Protein AF-A0A8S9AI36-F1 (afdb_monomer_lite)

Structure (mmCIF, N/CA/C/O backbone):
data_AF-A0A8S9AI36-F1
#
_entry.id   AF-A0A8S9AI36-F1
#
loop_
_atom_site.group_PDB
_atom_site.id
_atom_site.type_symbol
_atom_site.label_atom_id
_atom_site.label_alt_id
_atom_site.label_comp_id
_atom_site.label_asym_id
_atom_site.label_entity_id
_atom_site.label_seq_id
_atom_site.pdbx_PDB_ins_code
_atom_site.Cartn_x
_atom_site.Cartn_y
_atom_site.Cartn_z
_atom_site.occupancy
_atom_site.B_iso_or_equiv
_atom_site.auth_seq_id
_atom_site.auth_comp_id
_atom_site.auth_asym_id
_atom_site.auth_atom_id
_atom_site.pdbx_PDB_model_num
ATOM 1 N N . MET A 1 1 ? -37.002 -18.056 12.368 1.00 82.88 1 MET A N 1
ATOM 2 C CA . MET A 1 1 ? -35.712 -17.394 12.052 1.00 82.88 1 MET A CA 1
ATOM 3 C C . MET A 1 1 ? -35.098 -17.940 10.766 1.00 82.88 1 MET A C 1
ATOM 5 O O . MET A 1 1 ? -34.864 -17.151 9.864 1.00 82.88 1 MET A O 1
ATOM 9 N N . VAL A 1 2 ? -34.886 -19.257 10.642 1.00 89.19 2 VAL A N 1
ATOM 10 C CA . VAL A 1 2 ? -34.373 -19.895 9.408 1.00 89.19 2 VAL A CA 1
ATOM 11 C C . VAL A 1 2 ? -35.189 -19.526 8.163 1.00 89.19 2 VAL A C 1
ATOM 13 O O . VAL A 1 2 ? -34.616 -19.070 7.177 1.00 89.19 2 VAL A O 1
ATOM 16 N N . ASP A 1 3 ? -36.519 -19.615 8.225 1.00 90.50 3 ASP A N 1
ATOM 17 C CA . ASP A 1 3 ? -37.367 -19.276 7.071 1.00 90.50 3 ASP A CA 1
ATOM 18 C C . ASP A 1 3 ? -37.246 -17.803 6.661 1.00 90.50 3 ASP A C 1
ATOM 20 O O . ASP A 1 3 ? -37.253 -17.477 5.478 1.00 90.50 3 ASP A O 1
ATOM 24 N N . THR A 1 4 ? -37.042 -16.908 7.632 1.00 88.69 4 THR A N 1
ATOM 25 C CA . THR A 1 4 ? -36.788 -15.484 7.384 1.00 88.69 4 THR A CA 1
ATOM 26 C C . THR A 1 4 ? -35.474 -15.277 6.631 1.00 88.69 4 THR A C 1
ATOM 28 O O . THR A 1 4 ? -35.437 -14.504 5.678 1.00 88.69 4 THR A O 1
ATOM 31 N N . VAL A 1 5 ? -34.408 -15.988 7.018 1.00 89.31 5 VAL A N 1
ATOM 32 C CA . VAL A 1 5 ? -33.113 -15.941 6.316 1.00 89.31 5 VAL A CA 1
ATOM 33 C C . VAL A 1 5 ? -33.258 -16.453 4.884 1.00 89.31 5 VAL A C 1
ATOM 35 O O . VAL A 1 5 ? -32.774 -15.805 3.957 1.00 89.31 5 VAL A O 1
ATOM 38 N N . ARG A 1 6 ? -33.982 -17.560 4.679 1.00 90.06 6 ARG A N 1
ATOM 39 C CA . ARG A 1 6 ? -34.244 -18.110 3.338 1.00 90.06 6 ARG A CA 1
ATOM 40 C C . ARG A 1 6 ? -35.025 -17.151 2.447 1.00 90.06 6 ARG A C 1
ATOM 42 O O . ARG A 1 6 ? -34.724 -17.051 1.259 1.00 90.06 6 ARG A O 1
ATOM 49 N N . ALA A 1 7 ? -36.016 -16.465 3.012 1.00 90.00 7 ALA A N 1
ATOM 50 C CA . ALA A 1 7 ? -36.846 -15.517 2.281 1.00 90.00 7 ALA A CA 1
ATOM 51 C C . ALA A 1 7 ? -36.075 -14.243 1.905 1.00 90.00 7 ALA A C 1
ATOM 53 O O . ALA A 1 7 ? -36.171 -13.789 0.769 1.00 90.00 7 ALA A O 1
ATOM 54 N N . LEU A 1 8 ? -35.302 -13.680 2.839 1.00 90.62 8 LEU A N 1
ATOM 55 C CA . LEU A 1 8 ? -34.600 -12.408 2.633 1.00 90.62 8 LEU A CA 1
ATOM 56 C C . LEU A 1 8 ? -33.266 -12.547 1.890 1.00 90.62 8 LEU A C 1
ATOM 58 O O . LEU A 1 8 ? -32.835 -11.580 1.274 1.00 90.62 8 LEU A O 1
ATOM 62 N N . ARG A 1 9 ? -32.611 -13.715 1.963 1.00 88.94 9 ARG A N 1
ATOM 63 C CA . ARG A 1 9 ? -31.264 -13.977 1.413 1.00 88.94 9 ARG A CA 1
ATOM 64 C C . ARG A 1 9 ? -30.248 -12.863 1.737 1.00 88.94 9 ARG A C 1
ATOM 66 O O . ARG A 1 9 ? -29.704 -12.250 0.823 1.00 88.94 9 ARG A O 1
ATOM 73 N N . PRO A 1 10 ? -30.004 -12.571 3.026 1.00 90.62 10 PRO A N 1
ATOM 74 C CA . PRO A 1 10 ? -29.108 -11.488 3.420 1.00 90.62 10 PRO A CA 1
ATOM 75 C C . PRO A 1 10 ? -27.641 -11.805 3.097 1.00 90.62 10 PRO A C 1
ATOM 77 O O . PRO A 1 10 ? -27.220 -12.951 3.222 1.00 90.62 10 PRO A O 1
ATOM 80 N N . ASP A 1 11 ? -26.839 -10.777 2.801 1.00 89.44 11 ASP A N 1
ATOM 81 C CA . ASP A 1 11 ? -25.380 -10.912 2.637 1.00 89.44 11 ASP A CA 1
ATOM 82 C C . ASP A 1 11 ? -24.649 -11.124 3.975 1.00 89.44 11 ASP A C 1
ATOM 84 O O . ASP A 1 11 ? -23.566 -11.714 4.036 1.00 89.44 11 ASP A O 1
ATOM 88 N N . VAL A 1 12 ? -25.227 -10.614 5.069 1.00 93.88 12 VAL A N 1
ATOM 89 C CA . VAL A 1 12 ? -24.675 -10.702 6.425 1.00 93.88 12 VAL A CA 1
ATOM 90 C C . VAL A 1 12 ? -25.789 -11.010 7.418 1.00 93.88 12 VAL A C 1
ATOM 92 O O . VAL A 1 12 ? -26.834 -10.362 7.421 1.00 93.88 12 VAL A O 1
ATOM 95 N N . ILE A 1 13 ? -25.543 -11.971 8.304 1.00 95.12 13 ILE A N 1
ATOM 96 C CA . ILE A 1 13 ? -26.444 -12.364 9.386 1.00 95.12 13 ILE A CA 1
ATOM 97 C C . ILE A 1 13 ? -25.720 -12.118 10.705 1.00 95.12 13 ILE A C 1
ATOM 99 O O . ILE A 1 13 ? -24.687 -12.727 10.968 1.00 95.12 13 ILE A O 1
ATOM 103 N N . VAL A 1 14 ? -26.265 -11.242 11.548 1.00 95.88 14 VAL A N 1
ATOM 104 C CA . VAL A 1 14 ? -25.719 -10.961 12.883 1.00 95.88 14 VAL A CA 1
ATOM 105 C C . VAL A 1 14 ? -26.610 -11.609 13.934 1.00 95.88 14 VAL A C 1
ATOM 107 O O . VAL A 1 14 ? -27.711 -11.135 14.210 1.00 95.88 14 VAL A O 1
ATOM 110 N N . ASN A 1 15 ? -26.140 -12.704 14.527 1.00 95.56 15 ASN A N 1
ATOM 111 C CA . ASN A 1 15 ? -26.853 -13.412 15.578 1.00 95.56 15 ASN A CA 1
ATOM 112 C C . ASN A 1 15 ? -26.490 -12.870 16.968 1.00 95.56 15 ASN A C 1
ATOM 114 O O . ASN A 1 15 ? -25.525 -13.320 17.591 1.00 95.56 15 ASN A O 1
ATOM 118 N N . ALA A 1 16 ? -27.312 -11.939 17.455 1.00 92.00 16 ALA A N 1
ATOM 119 C CA . ALA A 1 16 ? -27.279 -11.419 18.824 1.00 92.00 16 ALA A CA 1
ATOM 120 C C . ALA A 1 16 ? -28.289 -12.100 19.771 1.00 92.00 16 ALA A C 1
ATOM 122 O O . ALA A 1 16 ? -28.424 -11.683 20.920 1.00 92.00 16 ALA A O 1
ATOM 123 N N . ALA A 1 17 ? -29.013 -13.126 19.309 1.00 90.75 17 ALA A N 1
ATOM 124 C CA . ALA A 1 17 ? -29.960 -13.858 20.142 1.00 90.75 17 ALA A CA 1
ATOM 125 C C . ALA A 1 17 ? -29.227 -14.890 21.012 1.00 90.75 17 ALA A C 1
ATOM 127 O O . ALA A 1 17 ? -28.397 -15.655 20.518 1.00 90.75 17 ALA A O 1
ATOM 128 N N . ALA A 1 18 ? -29.538 -14.909 22.308 1.00 90.19 18 ALA A N 1
ATOM 129 C CA . ALA A 1 18 ? -29.005 -15.877 23.259 1.00 90.19 18 ALA A CA 1
ATOM 130 C C . ALA A 1 18 ? -29.896 -15.964 24.506 1.00 90.19 18 ALA A C 1
ATOM 132 O O . ALA A 1 18 ? -30.550 -14.990 24.883 1.00 90.19 18 ALA A O 1
ATOM 133 N N . HIS A 1 19 ? -29.866 -17.111 25.179 1.00 90.56 19 HIS A N 1
ATOM 134 C CA . HIS A 1 19 ? -30.328 -17.237 26.556 1.00 90.56 19 HIS A CA 1
ATOM 135 C C . HIS A 1 19 ? -29.181 -16.836 27.490 1.00 90.56 19 HIS A C 1
ATOM 137 O O . HIS A 1 19 ? -28.236 -17.603 27.661 1.00 90.56 19 HIS A O 1
ATOM 143 N N . THR A 1 20 ? -29.237 -15.621 28.045 1.00 87.19 20 THR A N 1
ATOM 144 C CA . THR A 1 20 ? -28.128 -14.990 28.791 1.00 87.19 20 THR A CA 1
ATOM 145 C C . THR A 1 20 ? -28.262 -15.058 30.315 1.00 87.19 20 THR A C 1
ATOM 147 O O . THR A 1 20 ? -27.361 -14.619 31.026 1.00 87.19 20 THR A O 1
ATOM 150 N N . ALA A 1 21 ? -29.370 -15.589 30.838 1.00 88.06 21 ALA A N 1
ATOM 151 C CA . ALA A 1 21 ? -29.578 -15.743 32.275 1.00 88.06 21 ALA A CA 1
ATOM 152 C C . ALA A 1 21 ? -28.835 -16.991 32.785 1.00 88.06 21 ALA A C 1
ATOM 154 O O . ALA A 1 21 ? -29.392 -18.084 32.772 1.00 88.06 21 ALA A O 1
ATOM 155 N N . VAL A 1 22 ? -27.581 -16.816 33.218 1.00 87.00 22 VAL A N 1
ATOM 156 C CA . VAL A 1 22 ? -26.669 -17.914 33.599 1.00 87.00 22 VAL A CA 1
ATOM 157 C C . VAL A 1 22 ? -27.295 -18.857 34.629 1.00 87.00 22 VAL A C 1
ATOM 159 O O . VAL A 1 22 ? -27.349 -20.057 34.382 1.00 87.00 22 VAL A O 1
ATOM 162 N N . ASP A 1 23 ? -27.857 -18.323 35.715 1.00 88.19 23 ASP A N 1
ATOM 163 C CA . ASP A 1 23 ? -28.462 -19.149 36.770 1.00 88.19 23 ASP A CA 1
ATOM 164 C C . ASP A 1 23 ? -29.715 -19.894 36.289 1.00 88.19 23 ASP A C 1
ATOM 166 O O . ASP A 1 23 ? -29.950 -21.040 36.661 1.00 88.19 23 ASP A O 1
ATOM 170 N N . ARG A 1 24 ? -30.524 -19.268 35.421 1.00 88.25 24 ARG A N 1
ATOM 171 C CA . ARG A 1 24 ? -31.722 -19.921 34.864 1.00 88.25 24 ARG A CA 1
ATOM 172 C C . ARG A 1 24 ? -31.373 -21.002 33.852 1.00 88.25 24 ARG A C 1
ATOM 174 O O . ARG A 1 24 ? -32.131 -21.959 33.723 1.00 88.25 24 ARG A O 1
ATOM 181 N N . ALA A 1 25 ? -30.237 -20.881 33.169 1.00 91.00 25 ALA A N 1
ATOM 182 C CA . ALA A 1 25 ? -29.777 -21.895 32.231 1.00 91.00 25 ALA A CA 1
ATOM 183 C C . ALA A 1 25 ? -29.547 -23.251 32.921 1.00 91.00 25 ALA A C 1
ATOM 185 O O . ALA A 1 25 ? -29.770 -24.281 32.296 1.00 91.00 25 ALA A O 1
ATOM 186 N N . GLU A 1 26 ? -29.163 -23.258 34.203 1.00 92.31 26 GLU A N 1
ATOM 187 C CA . GLU A 1 26 ? -29.034 -24.485 35.003 1.00 92.31 26 GLU A CA 1
ATOM 188 C C . GLU A 1 26 ? -30.394 -25.166 35.237 1.00 92.31 26 GLU A C 1
ATOM 190 O O . GLU A 1 26 ? -30.491 -26.390 35.207 1.00 92.31 26 GLU A O 1
ATOM 195 N N . SER A 1 27 ? -31.463 -24.381 35.417 1.00 93.94 27 SER A N 1
ATOM 196 C CA . SER A 1 27 ? -32.830 -24.899 35.576 1.00 93.94 27 SER A CA 1
ATOM 197 C C . SER A 1 27 ? -33.545 -25.214 34.256 1.00 93.94 27 SER A C 1
ATOM 199 O O . SER A 1 27 ? -34.483 -26.007 34.248 1.00 93.94 27 SER A O 1
ATOM 201 N N . GLU A 1 28 ? -33.120 -24.611 33.141 1.00 95.06 28 GLU A N 1
ATOM 202 C CA . GLU A 1 28 ? -33.758 -24.723 31.820 1.00 95.06 28 GLU A CA 1
ATOM 203 C C . GLU A 1 28 ? -32.750 -25.149 30.722 1.00 95.06 28 GLU A C 1
ATOM 205 O O . GLU A 1 28 ? -32.597 -24.456 29.706 1.00 95.06 28 GLU A O 1
ATOM 210 N N . PRO A 1 29 ? -32.046 -26.289 30.882 1.00 93.94 29 PRO A N 1
ATOM 211 C CA . PRO A 1 29 ? -30.922 -26.661 30.019 1.00 93.94 29 PRO A CA 1
ATOM 212 C C . PRO A 1 29 ? -31.326 -26.869 28.555 1.00 93.94 29 PRO A C 1
ATOM 214 O O . PRO A 1 29 ? -30.585 -26.478 27.652 1.00 93.94 29 PRO A O 1
ATOM 217 N N . ASP A 1 30 ? -32.516 -27.416 28.296 1.00 95.12 30 ASP A N 1
ATOM 218 C CA . ASP A 1 30 ? -33.008 -27.650 26.933 1.00 95.12 30 ASP A CA 1
ATOM 219 C C . ASP A 1 30 ? -33.327 -26.344 26.200 1.00 95.12 30 ASP A C 1
ATOM 221 O O . ASP A 1 30 ? -33.026 -26.200 25.010 1.00 95.12 30 ASP A O 1
ATOM 225 N N . LEU A 1 31 ? -33.890 -25.357 26.907 1.00 94.62 31 LEU A N 1
ATOM 226 C CA . LEU A 1 31 ? -34.149 -24.035 26.341 1.00 94.62 31 LEU A CA 1
ATOM 227 C C . LEU A 1 31 ? -32.831 -23.301 26.075 1.00 94.62 31 LEU A C 1
ATOM 229 O O . LEU A 1 31 ? -32.648 -22.743 24.988 1.00 94.62 31 LEU A O 1
ATOM 233 N N . ALA A 1 32 ? -31.899 -23.350 27.033 1.00 94.94 32 ALA A N 1
ATOM 234 C CA . ALA A 1 32 ? -30.563 -22.789 26.875 1.00 94.94 32 ALA A CA 1
ATOM 235 C C . ALA A 1 32 ? -29.852 -23.408 25.665 1.00 94.94 32 ALA A C 1
ATOM 237 O O . ALA A 1 32 ? -29.357 -22.677 24.809 1.00 94.94 32 ALA A O 1
ATOM 238 N N . ARG A 1 33 ? -29.882 -24.738 25.520 1.00 96.62 33 ARG A N 1
ATOM 239 C CA . ARG A 1 33 ? -29.301 -25.449 24.373 1.00 96.62 33 ARG A CA 1
ATOM 240 C C . ARG A 1 33 ? -29.987 -25.096 23.055 1.00 96.62 33 ARG A C 1
ATOM 242 O O . ARG A 1 33 ? -29.315 -24.848 22.055 1.00 96.62 33 ARG A O 1
ATOM 249 N N . THR A 1 34 ? -31.314 -25.009 23.038 1.00 95.75 34 THR A N 1
ATOM 250 C CA . THR A 1 34 ? -32.072 -24.644 21.833 1.00 95.75 34 THR A CA 1
ATOM 251 C C . THR A 1 34 ? -31.683 -23.255 21.326 1.00 95.75 34 THR A C 1
ATOM 253 O O . THR A 1 34 ? -31.429 -23.075 20.132 1.00 95.75 34 THR A O 1
ATOM 256 N N . LEU A 1 35 ? -31.592 -22.273 22.226 1.00 95.00 35 LEU A N 1
ATOM 257 C CA . LEU A 1 35 ? -31.282 -20.887 21.872 1.00 95.00 35 LEU A CA 1
ATOM 258 C C . LEU A 1 35 ? -29.787 -20.644 21.627 1.00 95.00 35 LEU A C 1
ATOM 260 O O . LEU A 1 35 ? -29.446 -19.900 20.711 1.00 95.00 35 LEU A O 1
ATOM 264 N N . ASN A 1 36 ? -28.903 -21.263 22.412 1.00 96.81 36 ASN A N 1
ATOM 265 C CA . ASN A 1 36 ? -27.462 -21.000 22.360 1.00 96.81 36 ASN A CA 1
ATOM 266 C C . ASN A 1 36 ? -26.691 -21.932 21.417 1.00 96.81 36 ASN A C 1
ATOM 268 O O . ASN A 1 36 ? -25.627 -21.526 20.963 1.00 96.81 36 ASN A O 1
ATOM 272 N N . ALA A 1 37 ? -27.207 -23.127 21.097 1.00 96.06 37 ALA A N 1
ATOM 273 C CA . ALA A 1 37 ? -26.507 -24.110 20.263 1.00 96.06 37 ALA A CA 1
ATOM 274 C C . ALA A 1 37 ? -27.248 -24.445 18.961 1.00 96.06 37 ALA A C 1
ATOM 276 O O . ALA A 1 37 ? -26.731 -24.214 17.864 1.00 96.06 37 ALA A O 1
ATOM 277 N N . LEU A 1 38 ? -28.489 -24.935 19.066 1.00 96.44 38 LEU A N 1
ATOM 278 C CA . LEU A 1 38 ? -29.242 -25.419 17.901 1.00 96.44 38 LEU A CA 1
ATOM 279 C C . LEU A 1 38 ? -29.625 -24.279 16.950 1.00 96.44 38 LEU A C 1
ATOM 281 O O . LEU A 1 38 ? -29.471 -24.401 15.735 1.00 96.44 38 LEU A O 1
ATOM 285 N N . THR A 1 39 ? -30.087 -23.151 17.498 1.00 95.75 39 THR A N 1
ATOM 286 C CA . THR A 1 39 ? -30.500 -21.990 16.695 1.00 95.75 39 THR A CA 1
ATOM 287 C C . THR A 1 39 ? -29.325 -21.376 15.916 1.00 95.75 39 THR A C 1
ATOM 289 O O . THR A 1 39 ? -29.462 -21.216 14.700 1.00 95.75 39 THR A O 1
ATOM 292 N N . PRO A 1 40 ? -28.158 -21.070 16.528 1.00 96.44 40 PRO A N 1
ATOM 293 C CA . PRO A 1 40 ? -26.998 -20.577 15.785 1.00 96.44 40 PRO A CA 1
ATOM 294 C C . PRO A 1 40 ? -26.496 -21.572 14.739 1.00 96.44 40 PRO A C 1
ATOM 296 O O . PRO A 1 40 ? -26.197 -21.153 13.625 1.00 96.44 40 PRO A O 1
ATOM 299 N N . GLY A 1 41 ? -26.466 -22.872 15.058 1.00 96.50 41 GLY A N 1
ATOM 300 C CA . GLY A 1 41 ? -26.070 -23.914 14.110 1.00 96.50 41 GLY A CA 1
ATOM 301 C C . GLY A 1 41 ? -26.971 -23.958 12.874 1.00 96.50 41 GLY A C 1
ATOM 302 O O . GLY A 1 41 ? -26.480 -23.945 11.746 1.00 96.50 41 GLY A O 1
ATOM 303 N N . ALA A 1 42 ? -28.292 -23.927 13.069 1.00 96.00 42 ALA A N 1
ATOM 304 C CA . ALA A 1 42 ? -29.252 -23.908 11.966 1.00 96.00 42 ALA A CA 1
ATOM 305 C C . ALA A 1 42 ? -29.143 -22.629 11.116 1.00 96.00 42 ALA A C 1
ATOM 307 O O . ALA A 1 42 ? -29.185 -22.691 9.888 1.00 96.00 42 ALA A O 1
ATOM 308 N N . LEU A 1 43 ? -28.963 -21.463 11.748 1.00 96.25 43 LEU A N 1
ATOM 309 C CA . LEU A 1 43 ? -28.764 -20.205 11.023 1.00 96.25 43 LEU A CA 1
ATOM 310 C C . LEU A 1 43 ? -27.448 -20.183 10.243 1.00 96.25 43 LEU A C 1
ATOM 312 O O . LEU A 1 43 ? -27.424 -19.680 9.122 1.00 96.25 43 LEU A O 1
ATOM 316 N N . ALA A 1 44 ? -26.378 -20.749 10.798 1.00 96.00 44 ALA A N 1
ATOM 317 C CA . ALA A 1 44 ? -25.097 -20.856 10.116 1.00 96.00 44 ALA A CA 1
ATOM 318 C C . ALA A 1 44 ? -25.182 -21.801 8.907 1.00 96.00 44 ALA A C 1
ATOM 320 O O . ALA A 1 44 ? -24.689 -21.463 7.836 1.00 96.00 44 ALA A O 1
ATOM 321 N N . GLN A 1 45 ? -25.893 -22.927 9.010 1.00 96.00 45 GLN A N 1
ATOM 322 C CA . GLN A 1 45 ? -26.137 -23.801 7.854 1.00 96.00 45 GLN A CA 1
ATOM 323 C C . GLN A 1 45 ? -26.868 -23.075 6.717 1.00 96.00 45 GLN A C 1
ATOM 325 O O . GLN A 1 45 ? -26.512 -23.232 5.550 1.00 96.00 45 GLN A O 1
ATOM 330 N N . GLU A 1 46 ? -27.865 -22.247 7.035 1.00 94.69 46 GLU A N 1
ATOM 331 C CA . GLU A 1 46 ? -28.512 -21.414 6.017 1.00 94.69 46 GLU A CA 1
ATOM 332 C C . GLU A 1 46 ? -27.576 -20.342 5.462 1.00 94.69 46 GLU A C 1
ATOM 334 O O . GLU A 1 46 ? -27.558 -20.129 4.251 1.00 94.69 46 GLU A O 1
ATOM 339 N N . ALA A 1 47 ? -26.749 -19.726 6.310 1.00 94.38 47 ALA A N 1
ATOM 340 C CA . ALA A 1 47 ? -25.736 -18.772 5.874 1.00 94.38 47 ALA A CA 1
ATOM 341 C C . ALA A 1 47 ? -24.753 -19.406 4.876 1.00 94.38 47 ALA A C 1
ATOM 343 O O . ALA A 1 47 ? -24.419 -18.792 3.866 1.00 94.38 47 ALA A O 1
ATOM 344 N N . ALA A 1 48 ? -24.337 -20.655 5.107 1.00 94.31 48 ALA A N 1
ATOM 345 C CA . ALA A 1 48 ? -23.489 -21.404 4.184 1.00 94.31 48 ALA A CA 1
ATOM 346 C C . ALA A 1 48 ? -24.173 -21.610 2.822 1.00 94.31 48 ALA A C 1
ATOM 348 O O . ALA A 1 48 ? -23.544 -21.418 1.781 1.00 94.31 48 ALA A O 1
ATOM 349 N N . ARG A 1 49 ? -25.474 -21.936 2.815 1.00 92.69 49 ARG A N 1
ATOM 350 C CA . ARG A 1 49 ? -26.260 -22.116 1.580 1.00 92.69 49 ARG A CA 1
ATOM 351 C C . ARG A 1 49 ? -26.424 -20.824 0.789 1.00 92.69 49 ARG A C 1
ATOM 353 O O . ARG A 1 49 ? -26.406 -20.865 -0.437 1.00 92.69 49 ARG A O 1
ATOM 360 N N . SER A 1 50 ? -26.592 -19.693 1.469 1.00 89.38 50 SER A N 1
ATOM 361 C CA . SER A 1 50 ? -26.737 -18.382 0.831 1.00 89.38 50 SER A CA 1
ATOM 362 C C . SER A 1 50 ? -25.410 -17.641 0.634 1.00 89.38 50 SER A C 1
ATOM 364 O O . SER A 1 50 ? -25.434 -16.492 0.207 1.00 89.38 50 SER A O 1
ATOM 366 N N . ALA A 1 51 ? -24.270 -18.266 0.957 1.00 89.81 51 ALA A N 1
ATOM 367 C CA . ALA A 1 51 ? -22.943 -17.642 0.985 1.00 89.81 51 ALA A CA 1
ATOM 368 C C . ALA A 1 51 ? -22.869 -16.346 1.828 1.00 89.81 51 ALA A C 1
ATOM 370 O O . ALA A 1 51 ? -22.031 -15.478 1.577 1.00 89.81 51 ALA A O 1
ATOM 371 N N . ALA A 1 52 ? -23.729 -16.227 2.843 1.00 91.88 52 ALA A N 1
ATOM 372 C CA . ALA A 1 52 ? -23.778 -15.084 3.742 1.00 91.88 52 ALA A CA 1
ATOM 373 C C . ALA A 1 52 ? -22.689 -15.169 4.818 1.00 91.88 52 ALA A C 1
ATOM 375 O O . ALA A 1 52 ? -22.335 -16.251 5.295 1.00 91.88 52 ALA A O 1
ATOM 376 N N . LEU A 1 53 ? -22.197 -14.011 5.260 1.00 94.06 53 LEU A N 1
ATOM 377 C CA . LEU A 1 53 ? -21.329 -13.929 6.431 1.00 94.06 53 LEU A CA 1
ATOM 378 C C . LEU A 1 53 ? -22.161 -14.079 7.710 1.00 94.06 53 LEU A C 1
ATOM 380 O O . LEU A 1 53 ? -23.052 -13.270 7.964 1.00 94.06 53 LEU A O 1
ATOM 384 N N . PHE A 1 54 ? -21.828 -15.056 8.550 1.00 96.94 54 PHE A N 1
ATOM 385 C CA . PHE A 1 54 ? -22.488 -15.277 9.835 1.00 96.94 54 PHE A CA 1
ATOM 386 C C . PHE A 1 54 ? -21.663 -14.717 11.002 1.00 96.94 54 PHE A C 1
ATOM 388 O O . PHE A 1 54 ? -20.568 -15.191 11.295 1.00 96.94 54 PHE A O 1
ATOM 395 N N . VAL A 1 55 ? -22.181 -13.710 11.697 1.00 97.06 55 VAL A N 1
ATOM 396 C CA . VAL A 1 55 ? -21.575 -13.167 12.918 1.00 97.06 55 VAL A CA 1
ATOM 397 C C . VAL A 1 55 ? -22.293 -13.738 14.131 1.00 97.06 55 VAL A C 1
ATOM 399 O O . VAL A 1 55 ? -23.512 -13.624 14.240 1.00 97.06 55 VAL A O 1
ATOM 402 N N . HIS A 1 56 ? -21.540 -14.315 15.061 1.00 97.38 56 HIS A N 1
ATOM 403 C CA . HIS A 1 56 ? -22.070 -14.905 16.281 1.00 97.38 56 HIS A CA 1
ATOM 404 C C . HIS A 1 56 ? -21.360 -14.359 17.518 1.00 97.38 56 HIS A C 1
ATOM 406 O O . HIS A 1 56 ? -20.132 -14.322 17.574 1.00 97.38 56 HIS A O 1
ATOM 412 N N . TYR A 1 57 ? -22.134 -13.964 18.528 1.00 96.88 57 TYR A N 1
ATOM 413 C CA . TYR A 1 57 ? -21.589 -13.579 19.826 1.00 96.88 57 TYR A CA 1
ATOM 414 C C . TYR A 1 57 ? -21.605 -14.768 20.783 1.00 96.88 57 TYR A C 1
ATOM 416 O O . TYR A 1 57 ? -22.659 -15.346 21.067 1.00 96.88 57 TYR A O 1
ATOM 424 N N . SER A 1 58 ? -20.434 -15.095 21.309 1.00 96.81 58 SER A N 1
ATOM 425 C CA . SER A 1 58 ? -20.216 -16.098 22.344 1.00 96.81 58 SER A CA 1
ATOM 426 C C . SER A 1 58 ? -19.823 -15.420 23.664 1.00 96.81 58 SER A C 1
ATOM 428 O O . SER A 1 58 ? -20.129 -14.249 23.875 1.00 96.81 58 SER A O 1
ATOM 430 N N . THR A 1 59 ? -19.206 -16.147 24.586 1.00 96.31 59 THR A N 1
ATOM 431 C CA . THR A 1 59 ? -18.958 -15.712 25.961 1.00 96.31 59 THR A CA 1
ATOM 432 C C . THR A 1 59 ? -17.592 -16.170 26.453 1.00 96.31 59 THR A C 1
ATOM 434 O O . THR A 1 59 ? -17.069 -17.179 26.000 1.00 96.31 59 THR A O 1
ATOM 437 N N . ASP A 1 60 ? -17.039 -15.438 27.408 1.00 94.88 60 ASP A N 1
ATOM 438 C CA . ASP A 1 60 ? -15.932 -15.843 28.273 1.00 94.88 60 ASP A CA 1
ATOM 439 C C . ASP A 1 60 ? -16.209 -17.114 29.099 1.00 94.88 60 ASP A C 1
ATOM 441 O O . ASP A 1 60 ? -15.280 -17.865 29.376 1.00 94.88 60 ASP A O 1
ATOM 445 N N . TYR A 1 61 ? -17.474 -17.441 29.392 1.00 95.31 61 TYR A N 1
ATOM 446 C CA . TYR A 1 61 ? -17.871 -18.656 30.131 1.00 95.31 61 TYR A CA 1
ATOM 447 C C . TYR A 1 61 ? -17.575 -19.974 29.384 1.00 95.31 61 TYR A C 1
ATOM 449 O O . TYR A 1 61 ? -17.854 -21.054 29.906 1.00 95.31 61 TYR A O 1
ATOM 457 N N . VAL A 1 62 ? -17.035 -19.914 28.159 1.00 96.69 62 VAL A N 1
ATOM 458 C CA . VAL A 1 62 ? -16.467 -21.093 27.483 1.00 96.69 62 VAL A CA 1
ATOM 459 C C . VAL A 1 62 ? -15.147 -21.543 28.113 1.00 96.69 62 VAL A C 1
ATOM 461 O O . VAL A 1 62 ? -14.720 -22.669 27.876 1.00 96.69 62 VAL A O 1
ATOM 464 N N . PHE A 1 63 ? -14.501 -20.685 28.900 1.00 96.19 63 PHE A N 1
ATOM 465 C CA . PHE A 1 63 ? -13.306 -21.002 29.674 1.00 96.19 63 PHE A CA 1
ATOM 466 C C . PHE A 1 63 ? -13.670 -21.358 31.121 1.00 96.19 63 PHE A C 1
ATOM 468 O O . PHE A 1 63 ? -14.762 -21.043 31.595 1.00 96.19 63 PHE A O 1
ATOM 475 N N . ASP A 1 64 ? -12.743 -22.009 31.825 1.00 93.38 64 ASP A N 1
ATOM 476 C CA . ASP A 1 64 ? -12.948 -22.436 33.216 1.00 93.38 64 ASP A CA 1
ATOM 477 C C . ASP A 1 64 ? -12.752 -21.308 34.246 1.00 93.38 64 ASP A C 1
ATOM 479 O O . ASP A 1 64 ? -13.078 -21.476 35.419 1.00 93.38 64 ASP A O 1
ATOM 483 N N . GLY A 1 65 ? -12.237 -20.152 33.814 1.00 88.62 65 GLY A N 1
ATOM 484 C CA . GLY A 1 65 ? -11.977 -18.997 34.675 1.00 88.62 65 GLY A CA 1
ATOM 485 C C . GLY A 1 65 ? -10.752 -19.147 35.582 1.00 88.62 65 GLY A C 1
ATOM 486 O O . GLY A 1 65 ? -10.533 -18.297 36.441 1.00 88.62 65 GLY A O 1
ATOM 487 N N . SER A 1 66 ? -9.945 -20.198 35.409 1.00 88.06 66 SER A N 1
ATOM 488 C CA . SER A 1 66 ? -8.744 -20.427 36.209 1.00 88.06 66 SER A CA 1
ATOM 489 C C . SER A 1 66 ? -7.544 -19.590 35.735 1.00 88.06 66 SER A C 1
ATOM 491 O O . SER A 1 66 ? -7.408 -19.238 34.563 1.00 88.06 66 SER A O 1
ATOM 493 N N . GLY A 1 67 ? -6.630 -19.281 36.658 1.00 85.50 67 GLY A N 1
ATOM 494 C CA . GLY A 1 67 ? -5.379 -18.576 36.361 1.00 85.50 67 GLY A CA 1
ATOM 495 C C . GLY A 1 67 ? -5.454 -17.048 36.465 1.00 85.50 67 GLY A C 1
ATOM 496 O O . GLY A 1 67 ? -6.441 -16.474 36.907 1.00 85.50 67 GLY A O 1
ATOM 497 N N . GLN A 1 68 ? -4.346 -16.386 36.114 1.00 84.75 68 GLN A N 1
ATOM 498 C CA . GLN A 1 68 ? -4.181 -14.923 36.228 1.00 84.75 68 GLN A CA 1
ATOM 499 C C . GLN A 1 68 ? -3.820 -14.243 34.899 1.00 84.75 68 GLN A C 1
ATOM 501 O O . GLN A 1 68 ? -3.636 -13.028 34.845 1.00 84.75 68 GLN A O 1
ATOM 506 N N . ARG A 1 69 ? -3.679 -15.017 33.817 1.00 91.06 69 ARG A N 1
ATOM 507 C CA . ARG A 1 69 ? -3.364 -14.480 32.489 1.00 91.06 69 ARG A CA 1
ATOM 508 C C . ARG A 1 69 ? -4.652 -14.229 31.698 1.00 91.06 69 ARG A C 1
ATOM 510 O O . ARG A 1 69 ? -5.583 -15.019 31.828 1.00 91.06 69 ARG A O 1
ATOM 517 N N . PRO A 1 70 ? -4.695 -13.208 30.828 1.00 89.88 70 PRO A N 1
ATOM 518 C CA . PRO A 1 70 ? -5.774 -13.077 29.856 1.00 89.88 70 PRO A CA 1
ATOM 519 C C . PRO A 1 70 ? -5.850 -14.306 28.936 1.00 89.88 70 PRO A C 1
ATOM 521 O O . PRO A 1 70 ? -4.818 -14.808 28.476 1.00 89.88 70 PRO A O 1
ATOM 524 N N . TRP A 1 71 ? -7.068 -14.771 28.666 1.00 91.19 71 TRP A N 1
ATOM 525 C CA . TRP A 1 71 ? -7.335 -15.855 27.720 1.00 91.19 71 TRP A CA 1
ATOM 526 C C . TRP A 1 71 ? -7.148 -15.386 26.274 1.00 91.19 71 TRP A C 1
ATOM 528 O O . TRP A 1 71 ? -7.547 -14.277 25.915 1.00 91.19 71 TRP A O 1
ATOM 538 N N . LEU A 1 72 ? -6.560 -16.246 25.445 1.00 94.19 72 LEU A N 1
ATOM 539 C CA . LEU A 1 72 ? -6.414 -16.061 24.003 1.00 94.19 72 LEU A CA 1
ATOM 540 C C . LEU A 1 72 ? -7.465 -16.885 23.252 1.00 94.19 72 LEU A C 1
ATOM 542 O O . LEU A 1 72 ? -7.950 -17.907 23.735 1.00 94.19 72 LEU A O 1
ATOM 546 N N . GLU A 1 73 ? -7.784 -16.497 22.020 1.00 93.06 73 GLU A N 1
ATOM 547 C CA . GLU A 1 73 ? -8.759 -17.206 21.182 1.00 93.06 73 GLU A CA 1
ATOM 548 C C . GLU A 1 73 ? -8.335 -18.649 20.867 1.00 93.06 73 GLU A C 1
ATOM 550 O O . GLU A 1 73 ? -9.186 -19.500 20.606 1.00 93.06 73 GLU A O 1
ATOM 555 N N . THR A 1 74 ? -7.028 -18.919 20.910 1.00 94.50 74 THR A N 1
ATOM 556 C CA . THR A 1 74 ? -6.418 -20.233 20.676 1.00 94.50 74 THR A CA 1
ATOM 557 C C . THR A 1 74 ? -6.362 -21.124 21.915 1.00 94.50 74 THR A C 1
ATOM 559 O O . THR A 1 74 ? -5.982 -22.286 21.788 1.00 94.50 74 THR A O 1
ATOM 562 N N . ASP A 1 75 ? -6.683 -20.603 23.103 1.00 94.50 75 ASP A N 1
ATOM 563 C CA . ASP A 1 75 ? -6.691 -21.410 24.324 1.00 94.50 75 ASP A CA 1
ATOM 564 C C . ASP A 1 75 ? -7.849 -22.430 24.310 1.00 94.50 75 ASP A C 1
ATOM 566 O O . ASP A 1 75 ? -8.923 -22.145 23.762 1.00 94.50 75 ASP A O 1
ATOM 570 N N . PRO A 1 76 ? -7.659 -23.628 24.899 1.00 94.38 76 PRO A N 1
ATOM 571 C CA . PRO A 1 76 ? -8.684 -24.663 24.912 1.00 94.38 76 PRO A CA 1
ATOM 572 C C . PRO A 1 76 ? -9.866 -24.256 25.812 1.00 94.38 76 PRO A C 1
ATOM 574 O O . PRO A 1 76 ? -9.652 -23.883 26.967 1.00 94.38 76 PRO A O 1
ATOM 577 N N . PRO A 1 77 ? -11.116 -24.342 25.324 1.00 95.88 77 PRO A N 1
ATOM 578 C CA . PRO A 1 77 ? -12.292 -24.061 26.138 1.00 95.88 77 PRO A CA 1
ATOM 579 C C . PRO A 1 77 ? -12.594 -25.220 27.106 1.00 95.88 77 PRO A C 1
ATOM 581 O O . PRO A 1 77 ? -12.466 -26.392 26.748 1.00 95.88 77 PRO A O 1
ATOM 584 N N . ALA A 1 78 ? -13.035 -24.885 28.318 1.00 96.50 78 ALA A N 1
ATOM 585 C CA . ALA A 1 78 ? -13.376 -25.810 29.401 1.00 96.50 78 ALA A CA 1
ATOM 586 C C . ALA A 1 78 ? -14.550 -25.255 30.245 1.00 96.50 78 ALA A C 1
ATOM 588 O O . ALA A 1 78 ? -14.375 -24.888 31.404 1.00 96.50 78 ALA A O 1
ATOM 589 N N . PRO A 1 79 ? -15.761 -25.137 29.670 1.00 96.12 79 PRO A N 1
ATOM 590 C CA . PRO A 1 79 ? -16.882 -24.475 30.331 1.00 96.12 79 PRO A CA 1
ATOM 591 C C . PRO A 1 79 ? -17.372 -25.241 31.564 1.00 96.12 79 PRO A C 1
ATOM 593 O O . PRO A 1 79 ? -17.629 -26.445 31.495 1.00 96.12 79 PRO A O 1
ATOM 596 N N . LEU A 1 80 ? -17.602 -24.518 32.662 1.00 94.94 80 LEU A N 1
ATOM 597 C CA . LEU A 1 80 ? -18.091 -25.095 33.922 1.00 94.94 80 LEU A CA 1
ATOM 598 C C . LEU A 1 80 ? -19.624 -25.065 34.058 1.00 94.94 80 LEU A C 1
ATOM 600 O O . LEU A 1 80 ? -20.198 -25.952 34.686 1.00 94.94 80 LEU A O 1
ATOM 604 N N . SER A 1 81 ? -20.300 -24.082 33.453 1.00 94.62 81 SER A N 1
ATOM 605 C CA . SER A 1 81 ? -21.760 -23.908 33.551 1.00 94.62 81 SER A CA 1
ATOM 606 C C . SER A 1 81 ? -22.518 -24.483 32.350 1.00 94.62 81 SER A C 1
ATOM 608 O O . SER A 1 81 ? -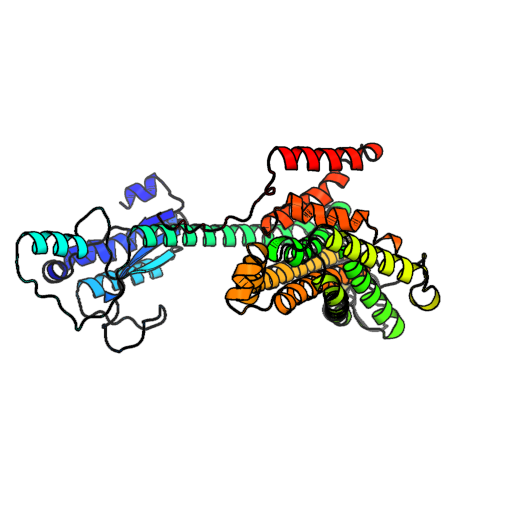21.963 -24.681 31.265 1.00 94.62 81 SER A O 1
ATOM 610 N N . VAL A 1 82 ? -23.823 -24.737 32.500 1.00 95.44 82 VAL A N 1
ATOM 611 C CA . VAL A 1 82 ? -24.724 -25.063 31.374 1.00 95.44 82 VAL A CA 1
ATOM 612 C C . VAL A 1 82 ? -24.723 -23.941 30.337 1.00 95.44 82 VAL A C 1
ATOM 614 O O . VAL A 1 82 ? -24.649 -24.209 29.135 1.00 95.44 82 VAL A O 1
ATOM 617 N N . TYR A 1 83 ? -24.729 -22.681 30.775 1.00 95.88 83 TYR A N 1
ATOM 618 C CA . TYR A 1 83 ? -24.621 -21.537 29.871 1.00 95.88 83 TYR A CA 1
ATOM 619 C C . TYR A 1 83 ? -23.333 -21.590 29.031 1.00 95.88 83 TYR A C 1
ATOM 621 O O . TYR A 1 83 ? -23.403 -21.532 27.803 1.00 95.88 83 TYR A O 1
ATOM 629 N N . GLY A 1 84 ? -22.171 -21.790 29.663 1.00 96.12 84 GLY A N 1
ATOM 630 C CA . GLY A 1 84 ? -20.887 -21.910 28.967 1.00 96.12 84 GLY A CA 1
ATOM 631 C C . GLY A 1 84 ? -20.843 -23.094 27.998 1.00 96.12 84 GLY A C 1
ATOM 632 O O . GLY A 1 84 ? -20.445 -22.939 26.843 1.00 96.12 84 GLY A O 1
ATOM 633 N N . ARG A 1 85 ? -21.325 -24.268 28.433 1.00 97.56 85 ARG A N 1
ATOM 634 C CA . ARG A 1 85 ? -21.377 -25.491 27.612 1.00 97.56 85 ARG A CA 1
ATOM 635 C C . ARG A 1 85 ? -22.246 -25.316 26.371 1.00 97.56 85 ARG A C 1
ATOM 637 O O . ARG A 1 85 ? -21.809 -25.644 25.273 1.00 97.56 85 ARG A O 1
ATOM 644 N N . THR A 1 86 ? -23.446 -24.757 26.527 1.00 97.56 86 THR A N 1
ATOM 645 C CA . THR A 1 86 ? -24.370 -24.541 25.400 1.00 97.56 86 THR A CA 1
ATOM 646 C C . THR A 1 86 ? -23.865 -23.472 24.429 1.00 97.56 86 THR A C 1
ATOM 648 O O . THR A 1 86 ? -24.063 -23.604 23.224 1.00 97.56 86 THR A O 1
ATOM 651 N N . LYS A 1 87 ? -23.163 -22.435 24.909 1.00 97.38 87 LYS A N 1
ATOM 652 C CA . LYS A 1 87 ? -22.520 -21.435 24.039 1.00 97.38 87 LYS A CA 1
ATOM 653 C C . LYS A 1 87 ? -21.346 -22.027 23.260 1.00 97.38 87 LYS A C 1
ATOM 655 O O . LYS A 1 87 ? -21.239 -21.766 22.064 1.00 97.38 87 LYS A O 1
ATOM 660 N N . LEU A 1 88 ? -20.526 -22.866 23.896 1.00 97.44 88 LEU A N 1
ATOM 661 C CA . LEU A 1 88 ? -19.447 -23.584 23.217 1.00 97.44 88 LEU A CA 1
ATOM 662 C C . LEU A 1 88 ? -19.982 -24.561 22.158 1.00 97.44 88 LEU A C 1
ATOM 664 O O . LEU A 1 88 ? -19.457 -24.595 21.048 1.00 97.44 88 LEU A O 1
ATOM 668 N N . GLU A 1 89 ? -21.044 -25.314 22.463 1.00 97.81 89 GLU A N 1
ATOM 669 C CA . GLU A 1 89 ? -21.719 -26.182 21.483 1.00 97.81 89 GLU A CA 1
ATOM 670 C C . GLU A 1 89 ? -22.204 -25.363 20.271 1.00 97.81 89 GLU A C 1
ATOM 672 O O . GLU A 1 89 ? -22.044 -25.786 19.127 1.00 97.81 89 GLU A O 1
ATOM 677 N N . GLY A 1 90 ? -22.721 -24.151 20.500 1.00 97.19 90 GLY A N 1
ATOM 678 C CA . GLY A 1 90 ? -23.070 -23.204 19.440 1.00 97.19 90 GLY A CA 1
ATOM 679 C C . GLY A 1 90 ? -21.884 -22.761 18.585 1.00 97.19 90 GLY A C 1
ATOM 680 O O . GLY A 1 90 ? -21.992 -22.778 17.359 1.00 97.19 90 GLY A O 1
ATOM 681 N N . GLU A 1 91 ? -20.741 -22.417 19.192 1.00 97.19 91 GLU A N 1
ATOM 682 C CA . GLU A 1 91 ? -19.512 -22.103 18.444 1.00 97.19 91 GLU A CA 1
ATOM 683 C C . GLU A 1 91 ? -19.110 -23.260 17.524 1.00 97.19 91 GLU A C 1
ATOM 685 O O . GLU A 1 91 ? -18.856 -23.055 16.336 1.00 97.19 91 GLU A O 1
ATOM 690 N N . GLN A 1 92 ? -19.106 -24.479 18.064 1.00 97.50 92 GLN A N 1
ATOM 691 C CA . GLN A 1 92 ? -18.745 -25.687 17.329 1.00 97.50 92 GLN A CA 1
ATOM 692 C C . GLN A 1 92 ? -19.723 -25.957 16.184 1.00 97.50 92 GLN A C 1
ATOM 694 O O . GLN A 1 92 ? -19.293 -26.245 15.068 1.00 97.50 92 GLN A O 1
ATOM 699 N N . ALA A 1 93 ? -21.029 -25.801 16.414 1.00 97.38 93 ALA A N 1
ATOM 700 C CA . ALA A 1 93 ? -22.043 -25.965 15.377 1.00 97.38 93 ALA A CA 1
ATOM 701 C C . ALA A 1 93 ? -21.880 -24.936 14.244 1.00 97.38 93 ALA A C 1
ATOM 703 O O . ALA A 1 93 ? -21.996 -25.281 13.066 1.00 97.38 93 ALA A O 1
ATOM 704 N N . VAL A 1 94 ? -21.559 -23.681 14.577 1.00 97.12 94 VAL A N 1
ATOM 705 C CA . VAL A 1 94 ? -21.258 -22.635 13.588 1.00 97.12 94 VAL A CA 1
ATOM 706 C C . VAL A 1 94 ? -20.004 -22.993 12.788 1.00 97.12 94 VAL A C 1
ATOM 708 O O . VAL A 1 94 ? -20.027 -22.914 11.561 1.00 97.12 94 VAL A O 1
ATOM 711 N N . GLN A 1 95 ? -18.934 -23.440 13.446 1.00 95.81 95 GLN A N 1
ATOM 712 C CA . GLN A 1 95 ? -17.687 -23.843 12.786 1.00 95.81 95 GLN A CA 1
ATOM 713 C C . GLN A 1 95 ? -17.880 -25.048 11.854 1.00 95.81 95 GLN A C 1
ATOM 715 O O . GLN A 1 95 ? -17.365 -25.057 10.737 1.00 95.81 95 GLN A O 1
ATOM 720 N N . GLN A 1 96 ? -18.662 -26.040 12.283 1.00 96.50 96 GLN A N 1
ATOM 721 C CA . GLN A 1 96 ? -18.951 -27.258 11.520 1.00 96.50 96 GLN A CA 1
ATOM 722 C C . GLN A 1 96 ? -19.930 -27.027 10.360 1.00 96.50 96 GLN A C 1
ATOM 724 O O . GLN A 1 96 ? -19.964 -27.821 9.424 1.00 96.50 96 GLN A O 1
ATOM 729 N N . SER A 1 97 ? -20.708 -25.939 10.383 1.00 95.12 97 SER A N 1
ATOM 730 C CA . SER A 1 97 ? -21.701 -25.635 9.340 1.00 95.12 97 SER A CA 1
ATOM 731 C C . SER A 1 97 ? -21.106 -25.360 7.951 1.00 95.12 97 SER A C 1
ATOM 733 O O . SER A 1 97 ? -21.841 -25.356 6.965 1.00 95.12 97 SER A O 1
ATOM 735 N N . GLY A 1 98 ? -19.799 -25.080 7.864 1.00 90.94 98 GLY A N 1
ATOM 736 C CA . GLY A 1 98 ? -19.133 -24.644 6.632 1.00 90.94 98 GLY A CA 1
ATOM 737 C C . GLY A 1 98 ? -19.408 -23.183 6.251 1.00 90.94 98 GLY A C 1
ATOM 738 O O . GLY A 1 98 ? -18.916 -22.712 5.225 1.00 90.94 98 GLY A O 1
ATOM 739 N N . ALA A 1 99 ? -20.166 -22.444 7.067 1.00 93.50 99 ALA A N 1
ATOM 740 C CA . ALA A 1 99 ? -20.427 -21.030 6.840 1.00 93.50 99 ALA A CA 1
ATOM 741 C C . ALA A 1 99 ? -19.163 -20.185 7.001 1.00 93.50 99 ALA A C 1
ATOM 743 O O . ALA A 1 99 ? -18.330 -20.419 7.883 1.00 93.50 99 ALA A O 1
ATOM 744 N N . GLN A 1 100 ? -19.068 -19.116 6.212 1.00 92.81 100 GLN A N 1
ATOM 745 C CA . GLN A 1 100 ? -18.132 -18.041 6.516 1.00 92.81 100 GLN A CA 1
ATOM 746 C C . GLN A 1 100 ? -18.597 -17.348 7.796 1.00 92.81 100 GLN A C 1
ATOM 748 O O . GLN A 1 100 ? -19.711 -16.827 7.829 1.00 92.81 100 GLN A O 1
ATOM 753 N N . HIS A 1 101 ? -17.764 -17.324 8.838 1.00 95.12 101 HIS A N 1
ATOM 754 C CA . HIS A 1 101 ? -18.199 -16.837 10.144 1.00 95.12 101 HIS A CA 1
ATOM 755 C C . HIS A 1 101 ? -17.187 -15.941 10.863 1.00 95.12 101 HIS A C 1
ATOM 757 O O . HIS A 1 101 ? -15.988 -15.959 10.580 1.00 95.12 101 HIS A O 1
ATOM 763 N N . LEU A 1 102 ? -17.705 -15.154 11.808 1.00 95.75 102 LEU A N 1
ATOM 764 C CA . LEU A 1 102 ? -16.957 -14.433 12.837 1.00 95.75 102 LEU A CA 1
ATOM 765 C C . LEU A 1 102 ? -17.583 -14.759 14.194 1.00 95.75 102 LEU A C 1
ATOM 767 O O . LEU A 1 102 ? -18.780 -14.540 14.380 1.00 95.75 102 LEU A O 1
ATOM 771 N N . ILE A 1 103 ? -16.783 -15.268 15.130 1.00 96.50 103 ILE A N 1
ATOM 772 C CA . ILE A 1 103 ? -17.222 -15.550 16.500 1.00 96.50 103 ILE A CA 1
ATOM 773 C C . ILE A 1 103 ? -16.549 -14.544 17.430 1.00 96.50 103 ILE A C 1
ATOM 775 O O . ILE A 1 103 ? -15.325 -14.500 17.514 1.00 96.50 103 ILE A O 1
ATOM 779 N N . PHE A 1 104 ? -17.351 -13.741 18.125 1.00 96.44 104 PHE A N 1
ATOM 780 C CA . PHE A 1 104 ? -16.881 -12.782 19.121 1.00 96.44 104 PHE A CA 1
ATOM 781 C C . PHE A 1 104 ? -17.181 -13.313 20.520 1.00 96.44 104 PHE A C 1
ATOM 783 O O . PHE A 1 104 ? -18.334 -13.299 20.949 1.00 96.44 104 PHE A O 1
ATOM 790 N N . ARG A 1 105 ? -16.158 -13.773 21.246 1.00 96.19 105 ARG A N 1
ATOM 791 C CA . ARG A 1 105 ? -16.275 -14.060 22.683 1.00 96.19 105 ARG A CA 1
ATOM 792 C C . ARG A 1 105 ? -16.231 -12.733 23.439 1.00 96.19 105 ARG A C 1
ATOM 794 O O . ARG A 1 105 ? -15.289 -11.966 23.275 1.00 96.19 105 ARG A O 1
ATOM 801 N N . THR A 1 106 ? -17.271 -12.439 24.213 1.00 94.50 106 THR A N 1
ATOM 802 C CA . THR A 1 106 ? -17.383 -11.199 24.996 1.00 94.50 106 THR A CA 1
ATOM 803 C C . THR A 1 106 ? -17.631 -11.509 26.468 1.00 94.50 106 THR A C 1
ATOM 805 O O . THR A 1 106 ? -18.060 -12.612 26.802 1.00 94.50 106 THR A O 1
ATOM 808 N N . SER A 1 107 ? -17.372 -10.535 27.336 1.00 93.38 107 SER A N 1
ATOM 809 C CA . SER A 1 107 ? -17.575 -10.616 28.777 1.00 93.38 107 SER A CA 1
ATOM 810 C C . SER A 1 107 ? -18.387 -9.421 29.267 1.00 93.38 107 SER A C 1
ATOM 812 O O . SER A 1 107 ? -18.211 -8.292 28.801 1.00 93.38 107 SER A O 1
ATOM 814 N N . TRP A 1 108 ? -19.260 -9.677 30.242 1.00 92.38 108 TRP A N 1
ATOM 815 C CA . TRP A 1 108 ? -19.842 -8.660 31.125 1.00 92.38 108 TRP A CA 1
ATOM 816 C C . TRP A 1 108 ? -20.494 -7.499 30.357 1.00 92.38 108 TRP A C 1
ATOM 818 O O . TRP A 1 108 ? -20.209 -6.317 30.574 1.00 92.38 108 TRP A O 1
ATOM 828 N N . VAL A 1 109 ? -21.356 -7.863 29.405 1.00 92.12 109 VAL A N 1
ATOM 829 C CA . VAL A 1 109 ? -21.959 -6.910 28.473 1.00 92.12 109 VAL A CA 1
ATOM 830 C C . VAL A 1 109 ? -22.955 -5.996 29.186 1.00 92.12 109 VAL A C 1
ATOM 832 O O . VAL A 1 109 ? -23.850 -6.459 29.896 1.00 92.12 109 VAL A O 1
ATOM 835 N N . TYR A 1 110 ? -22.850 -4.690 28.945 1.00 92.56 110 TYR A N 1
ATOM 836 C CA . TYR A 1 110 ? -23.817 -3.699 29.414 1.00 92.56 110 TYR A CA 1
ATOM 837 C C . TYR A 1 110 ? -24.283 -2.782 28.279 1.00 92.56 110 TYR A C 1
ATOM 839 O O . TYR A 1 110 ? -23.601 -2.586 27.274 1.00 92.56 110 TYR A O 1
ATOM 847 N N . ALA A 1 111 ? -25.483 -2.219 28.436 1.00 89.25 111 ALA A N 1
ATOM 848 C CA . ALA A 1 111 ? -26.086 -1.327 27.451 1.00 89.25 111 ALA A CA 1
ATOM 849 C C . ALA A 1 111 ? -27.102 -0.371 28.092 1.00 89.25 111 ALA A C 1
ATOM 851 O O . ALA A 1 111 ? -27.676 -0.646 29.151 1.00 89.25 111 ALA A O 1
ATOM 852 N N . ALA A 1 112 ? -27.403 0.730 27.400 1.00 84.81 112 ALA A N 1
ATOM 853 C CA . ALA A 1 112 ? -28.466 1.650 27.801 1.00 84.81 112 ALA A CA 1
ATOM 854 C C . ALA A 1 112 ? -29.864 1.003 27.749 1.00 84.81 112 ALA A C 1
ATOM 856 O O . ALA A 1 112 ? -30.770 1.416 28.473 1.00 84.81 112 ALA A O 1
ATOM 857 N N . ARG A 1 113 ? -30.058 -0.053 26.947 1.00 83.75 113 ARG A N 1
ATOM 858 C CA . ARG A 1 113 ? -31.308 -0.830 26.840 1.00 83.75 113 ARG A CA 1
ATOM 859 C C . ARG A 1 113 ? -31.131 -2.233 27.428 1.00 83.75 113 ARG A C 1
ATOM 861 O O . ARG A 1 113 ? -30.030 -2.766 27.437 1.00 83.75 113 ARG A O 1
ATOM 868 N N . GLY A 1 114 ? -32.215 -2.818 27.935 1.00 83.25 114 GLY A N 1
ATOM 869 C CA . GLY A 1 114 ? -32.186 -4.130 28.595 1.00 83.25 114 GLY A CA 1
ATOM 870 C C . GLY A 1 114 ? -31.697 -4.089 30.048 1.00 83.25 114 GLY A C 1
ATOM 871 O O . GLY A 1 114 ? -31.323 -3.029 30.564 1.00 83.25 114 GLY A O 1
ATOM 872 N N . ALA A 1 115 ? -31.758 -5.246 30.709 1.00 85.38 115 ALA A N 1
ATOM 873 C CA . ALA A 1 115 ? -31.239 -5.457 32.057 1.00 85.38 115 ALA A CA 1
ATOM 874 C C . ALA A 1 115 ? -29.734 -5.756 32.006 1.00 85.38 115 ALA A C 1
ATOM 876 O O . ALA A 1 115 ? -29.273 -6.455 31.108 1.00 85.38 115 ALA A O 1
ATOM 877 N N . ASN A 1 116 ? -28.971 -5.215 32.954 1.00 90.19 116 ASN A N 1
ATOM 878 C CA . ASN A 1 116 ? -27.538 -5.472 33.103 1.00 90.19 116 ASN A CA 1
ATOM 879 C C . ASN A 1 116 ? -27.078 -5.157 34.533 1.00 90.19 116 ASN A C 1
ATOM 881 O O . ASN A 1 116 ? -27.838 -4.604 35.339 1.00 90.19 116 ASN A O 1
ATOM 885 N N . PHE A 1 117 ? -25.828 -5.511 34.830 1.00 90.69 117 PHE A N 1
ATOM 886 C CA . PHE A 1 117 ? -25.227 -5.330 36.146 1.00 90.69 117 PHE A CA 1
ATOM 887 C C . PHE A 1 117 ? -25.221 -3.860 36.593 1.00 90.69 117 PHE A C 1
ATOM 889 O O . PHE A 1 117 ? -25.714 -3.559 37.677 1.00 90.69 117 PHE A O 1
ATOM 896 N N . ALA A 1 118 ? -24.786 -2.928 35.735 1.00 89.62 118 ALA A N 1
ATOM 897 C CA . ALA A 1 118 ? -24.710 -1.501 36.070 1.00 89.62 118 ALA A CA 1
ATOM 898 C C . ALA A 1 118 ? -26.074 -0.917 36.478 1.00 89.62 118 ALA A C 1
ATOM 900 O O . ALA A 1 118 ? -26.196 -0.266 37.514 1.00 89.62 118 ALA A O 1
ATOM 901 N N . LYS A 1 119 ? -27.140 -1.214 35.724 1.00 91.12 119 LYS A N 1
ATOM 902 C CA . LYS A 1 119 ? -28.505 -0.799 36.092 1.00 91.12 119 LYS A CA 1
ATOM 903 C C . LYS A 1 119 ? -29.010 -1.461 37.367 1.00 91.12 119 LYS A C 1
ATOM 905 O O . LYS A 1 119 ? -29.756 -0.842 38.122 1.00 91.12 119 LYS A O 1
ATOM 910 N N . THR A 1 120 ? -28.628 -2.714 37.596 1.00 91.50 120 THR A N 1
ATOM 911 C CA . THR A 1 120 ? -28.985 -3.429 38.824 1.00 91.50 120 THR A CA 1
ATOM 912 C C . THR A 1 120 ? -28.343 -2.753 40.030 1.00 91.50 120 THR A C 1
ATOM 914 O O . THR A 1 120 ? -29.055 -2.475 40.990 1.00 91.50 120 THR A O 1
ATOM 917 N N . MET A 1 121 ? -27.059 -2.395 39.945 1.00 93.31 121 MET A N 1
ATOM 918 C CA . MET A 1 121 ? -26.356 -1.647 40.991 1.00 93.31 121 MET A CA 1
ATOM 919 C C . MET A 1 121 ? -26.989 -0.276 41.238 1.00 93.31 121 MET A C 1
ATOM 921 O O . MET A 1 121 ? -27.279 0.051 42.382 1.00 93.31 121 MET A O 1
ATOM 925 N N . LEU A 1 122 ? -27.299 0.487 40.183 1.00 92.06 122 LEU A N 1
ATOM 926 C CA . LEU A 1 122 ? -27.966 1.791 40.317 1.00 92.06 122 LEU A CA 1
ATOM 927 C C . LEU A 1 122 ? -29.334 1.683 41.002 1.00 92.06 122 LEU A C 1
ATOM 929 O O . LEU A 1 122 ? -29.656 2.490 41.869 1.00 92.06 122 LEU A O 1
ATOM 933 N N . ARG A 1 123 ? -30.137 0.677 40.639 1.00 93.50 123 ARG A N 1
ATOM 934 C CA . ARG A 1 123 ? -31.446 0.438 41.260 1.00 93.50 123 ARG A CA 1
ATOM 935 C C . ARG A 1 123 ? -31.312 0.027 42.725 1.00 93.50 123 ARG A C 1
ATOM 937 O O . ARG A 1 123 ? -32.063 0.527 43.555 1.00 93.50 123 ARG A O 1
ATOM 944 N N . LEU A 1 124 ? -30.387 -0.879 43.042 1.00 94.25 124 LEU A N 1
ATOM 945 C CA . LEU A 1 124 ? -30.177 -1.333 44.418 1.00 94.25 124 LEU A CA 1
ATOM 946 C C . LEU A 1 124 ? -29.617 -0.210 45.301 1.00 94.25 124 LEU A C 1
ATOM 948 O O . LEU A 1 124 ? -30.069 -0.064 46.430 1.00 94.25 124 LEU A O 1
ATOM 952 N N . ALA A 1 125 ? -28.733 0.641 44.775 1.00 93.75 125 ALA A N 1
ATOM 953 C CA . ALA A 1 125 ? -28.181 1.793 45.493 1.00 93.75 125 ALA A CA 1
ATOM 954 C C . ALA A 1 125 ? -29.241 2.841 45.880 1.00 93.75 125 ALA A C 1
ATOM 956 O O . ALA A 1 125 ? -29.058 3.573 46.845 1.00 93.75 125 ALA A O 1
ATOM 957 N N . GLN A 1 126 ? -30.362 2.912 45.154 1.00 95.00 126 GLN A N 1
ATOM 958 C CA . GLN A 1 126 ? -31.496 3.769 45.524 1.00 95.00 126 GLN A CA 1
ATOM 959 C C . GLN A 1 126 ? -32.348 3.180 46.657 1.00 95.00 126 GLN A C 1
ATOM 961 O O . GLN A 1 126 ? -33.127 3.903 47.271 1.00 95.00 126 GLN A O 1
ATOM 966 N N . GLN A 1 127 ? -32.253 1.871 46.896 1.00 95.06 127 GLN A N 1
ATOM 967 C CA . GLN A 1 127 ? -33.142 1.128 47.795 1.00 95.06 127 GLN A CA 1
ATOM 968 C C . GLN A 1 127 ? -32.440 0.631 49.061 1.00 95.06 127 GLN A C 1
ATOM 970 O O . GLN A 1 127 ? -33.109 0.313 50.040 1.00 95.06 127 GLN A O 1
ATOM 975 N N . GLN A 1 128 ? -31.113 0.515 49.037 1.00 94.50 128 GLN A N 1
ATOM 976 C CA . GLN A 1 128 ? -30.321 -0.114 50.087 1.00 94.50 128 GLN A CA 1
ATOM 977 C C . GLN A 1 128 ? -29.140 0.780 50.469 1.00 94.50 128 GLN A C 1
ATOM 979 O O . GLN A 1 128 ? -28.398 1.237 49.604 1.00 94.50 128 GLN A O 1
ATOM 984 N N . GLU A 1 129 ? -28.928 0.979 51.773 1.00 92.31 129 GLU A N 1
ATOM 985 C CA . GLU A 1 129 ? -27.784 1.746 52.295 1.00 92.31 129 GLU A CA 1
ATOM 986 C C . GLU A 1 129 ? -26.447 0.997 52.174 1.00 92.31 129 GLU A C 1
ATOM 988 O O . GLU A 1 129 ? -25.379 1.607 52.219 1.00 92.31 129 GLU A O 1
ATOM 993 N N . ARG A 1 130 ? -26.483 -0.335 52.044 1.00 93.06 130 ARG A N 1
ATOM 994 C CA . ARG A 1 130 ? -25.299 -1.189 51.898 1.00 93.06 130 ARG A CA 1
ATOM 995 C C . ARG A 1 130 ? -25.536 -2.233 50.818 1.00 93.06 130 ARG A C 1
ATOM 997 O O . ARG A 1 130 ? -26.573 -2.888 50.817 1.00 93.06 130 ARG A O 1
ATOM 1004 N N . LEU A 1 131 ? -24.546 -2.403 49.944 1.00 93.06 131 LEU A N 1
ATOM 1005 C CA . LEU A 1 131 ? -24.526 -3.402 48.878 1.00 93.06 131 LEU A CA 1
ATOM 1006 C C . LEU A 1 131 ? -23.336 -4.339 49.086 1.00 93.06 131 LEU A C 1
ATOM 1008 O O . LEU A 1 131 ? -22.250 -3.889 49.450 1.00 93.06 131 LEU A O 1
ATOM 1012 N N . THR A 1 132 ? -23.530 -5.628 48.824 1.00 93.06 132 THR A N 1
ATOM 1013 C CA . THR A 1 132 ? -22.456 -6.628 48.825 1.00 93.06 132 THR A CA 1
ATOM 1014 C C . THR A 1 132 ? -22.227 -7.092 47.395 1.00 93.06 132 THR A C 1
ATOM 1016 O O . THR A 1 132 ? -23.157 -7.553 46.736 1.00 93.06 132 THR A O 1
ATOM 1019 N N . VAL A 1 133 ? -20.994 -6.941 46.913 1.00 93.25 133 VAL A N 1
ATOM 1020 C CA . VAL A 1 133 ? -20.572 -7.300 45.555 1.00 93.25 133 VAL A CA 1
ATOM 1021 C C . VAL A 1 133 ? -19.336 -8.189 45.657 1.00 93.25 133 VAL A C 1
ATOM 1023 O O . VAL A 1 133 ? -18.514 -8.005 46.551 1.00 93.25 133 VAL A O 1
ATOM 1026 N N . ILE A 1 134 ? -19.245 -9.171 44.765 1.00 92.50 134 ILE A N 1
ATOM 1027 C CA . ILE A 1 134 ? -18.133 -10.120 44.675 1.00 92.50 134 ILE A CA 1
ATOM 1028 C C . ILE A 1 134 ? -16.873 -9.387 44.178 1.00 92.50 134 ILE A C 1
ATOM 1030 O O . ILE A 1 134 ? -16.953 -8.667 43.186 1.00 92.50 134 ILE A O 1
ATOM 1034 N N . ASP A 1 135 ? -15.735 -9.578 44.856 1.00 92.62 135 ASP A N 1
ATOM 1035 C CA . ASP A 1 135 ? -14.444 -8.912 44.562 1.00 92.62 135 ASP A CA 1
ATOM 1036 C C . ASP A 1 135 ? -13.329 -9.894 44.134 1.00 92.62 135 ASP A C 1
ATOM 1038 O O . ASP A 1 135 ? -12.223 -9.501 43.770 1.00 92.62 135 ASP A O 1
ATOM 1042 N N . ASP A 1 136 ? -13.605 -11.200 44.137 1.00 91.25 136 ASP A N 1
ATOM 1043 C CA . ASP A 1 136 ? -12.663 -12.248 43.720 1.00 91.25 136 ASP A CA 1
ATOM 1044 C C . ASP A 1 136 ? -12.896 -12.744 42.280 1.00 91.25 136 ASP A C 1
ATOM 1046 O O . ASP A 1 136 ? -12.245 -13.684 41.829 1.00 91.25 136 ASP A O 1
ATOM 1050 N N . GLN A 1 137 ? -13.793 -12.091 41.532 1.00 88.50 137 GLN A N 1
ATOM 1051 C CA . GLN A 1 137 ? -14.036 -12.363 40.116 1.00 88.50 137 GLN A CA 1
ATOM 1052 C C . GLN A 1 137 ? -13.529 -11.211 39.257 1.00 88.50 137 GLN A C 1
ATOM 1054 O O . GLN A 1 137 ? -13.975 -10.070 39.386 1.00 88.50 137 GLN A O 1
ATOM 1059 N N . TRP A 1 138 ? -12.622 -11.522 38.335 1.00 88.50 138 TRP A N 1
ATOM 1060 C CA . TRP A 1 138 ? -12.023 -10.540 37.438 1.00 88.50 138 TRP A CA 1
ATOM 1061 C C . TRP A 1 138 ? -12.519 -10.728 36.008 1.00 88.50 138 TRP A C 1
ATOM 1063 O O . TRP A 1 138 ? -12.591 -11.842 35.494 1.00 88.50 138 TRP A O 1
ATOM 1073 N N . GLY A 1 139 ? -12.831 -9.617 35.350 1.00 88.56 139 GLY A N 1
ATOM 1074 C CA . GLY A 1 139 ? -13.328 -9.596 33.982 1.00 88.56 139 GLY A CA 1
ATOM 1075 C C . GLY A 1 139 ? -13.287 -8.189 33.398 1.00 88.56 139 GLY A C 1
ATOM 1076 O O . GLY A 1 139 ? -12.852 -7.238 34.048 1.00 88.56 139 GLY A O 1
ATOM 1077 N N . ALA A 1 140 ? -13.739 -8.054 32.153 1.00 90.19 140 ALA A N 1
ATOM 1078 C CA . ALA A 1 140 ? -13.782 -6.776 31.452 1.00 90.19 140 ALA A CA 1
ATOM 1079 C C . ALA A 1 140 ? -15.236 -6.404 31.112 1.00 90.19 140 ALA A C 1
ATOM 1081 O O . ALA A 1 140 ? -15.832 -7.046 30.239 1.00 90.19 140 ALA A O 1
ATOM 1082 N N . PRO A 1 141 ? -15.825 -5.380 31.767 1.00 93.12 141 PRO A N 1
ATOM 1083 C CA . PRO A 1 141 ? -17.120 -4.832 31.378 1.00 93.12 141 PRO A CA 1
ATOM 1084 C C . PRO A 1 141 ? -17.080 -4.318 29.939 1.00 93.12 141 PRO A C 1
ATOM 1086 O O . PRO A 1 141 ? -16.276 -3.444 29.611 1.00 93.12 141 PRO A O 1
ATOM 1089 N N . THR A 1 142 ? -17.973 -4.816 29.085 1.00 93.19 142 THR A N 1
ATOM 1090 C CA . THR A 1 142 ? -17.960 -4.482 27.654 1.00 93.19 142 THR A CA 1
ATOM 1091 C C . THR A 1 142 ? -19.252 -3.783 27.236 1.00 93.19 142 THR A C 1
ATOM 1093 O O . THR A 1 142 ? -20.349 -4.302 27.430 1.00 93.19 142 THR A O 1
ATOM 1096 N N . GLY A 1 143 ? -19.150 -2.598 26.634 1.00 93.69 143 GLY A N 1
ATOM 1097 C CA . GLY A 1 143 ? -20.320 -1.892 26.108 1.00 93.69 143 GLY A CA 1
ATOM 1098 C C . GLY A 1 143 ? -20.873 -2.570 24.850 1.00 93.69 143 GLY A C 1
ATOM 1099 O O . GLY A 1 143 ? -20.118 -2.889 23.933 1.00 93.69 143 GLY A O 1
ATOM 1100 N N . ALA A 1 144 ? -22.193 -2.748 24.760 1.00 91.31 144 ALA A N 1
ATOM 1101 C CA . ALA A 1 144 ? -22.827 -3.287 23.552 1.00 91.31 144 ALA A CA 1
ATOM 1102 C C . ALA A 1 144 ? -22.612 -2.393 22.314 1.00 91.31 144 ALA A C 1
ATOM 1104 O O . ALA A 1 144 ? -22.545 -2.900 21.197 1.00 91.31 144 ALA A O 1
ATOM 1105 N N . GLU A 1 145 ? -22.463 -1.079 22.512 1.00 89.81 145 GLU A N 1
ATOM 1106 C CA . GLU A 1 145 ? -22.112 -0.119 21.454 1.00 89.81 145 GLU A CA 1
ATOM 1107 C C . GLU A 1 145 ? -20.713 -0.404 20.895 1.00 89.81 145 GLU A C 1
ATOM 1109 O O . GLU A 1 145 ? -20.556 -0.563 19.688 1.00 89.81 145 GLU A O 1
ATOM 1114 N N . LEU A 1 146 ? -19.727 -0.615 21.776 1.00 88.88 146 LEU A N 1
ATOM 1115 C CA . LEU A 1 146 ? -18.376 -1.006 21.376 1.00 88.88 146 LEU A CA 1
ATOM 1116 C C . LEU A 1 146 ? -18.379 -2.332 20.601 1.00 88.88 146 LEU A C 1
ATOM 1118 O O . LEU A 1 146 ? -17.703 -2.449 19.581 1.00 88.88 146 LEU A O 1
ATOM 1122 N N . LEU A 1 147 ? -19.154 -3.328 21.046 1.00 92.31 147 LEU A N 1
ATOM 1123 C CA . LEU A 1 147 ? -19.292 -4.598 20.321 1.00 92.31 147 LEU A CA 1
ATOM 1124 C C . LEU A 1 147 ? -19.892 -4.405 18.926 1.00 92.31 147 LEU A C 1
ATOM 1126 O O . LEU A 1 147 ? -19.419 -5.024 17.970 1.00 92.31 147 LEU A O 1
ATOM 1130 N N . ALA A 1 148 ? -20.909 -3.552 18.796 1.00 91.44 148 ALA A N 1
ATOM 1131 C CA . ALA A 1 148 ? -21.523 -3.240 17.512 1.00 91.44 148 ALA A CA 1
ATOM 1132 C C . ALA A 1 148 ? -20.528 -2.542 16.570 1.00 91.44 148 ALA A C 1
ATOM 1134 O O . ALA A 1 148 ? -20.400 -2.947 15.411 1.00 91.44 148 ALA A O 1
ATOM 1135 N N . ASP A 1 149 ? -19.765 -1.570 17.075 1.00 89.19 149 ASP A N 1
ATOM 1136 C CA . ASP A 1 149 ? -18.742 -0.861 16.305 1.00 89.19 149 ASP A CA 1
ATOM 1137 C C . ASP A 1 149 ? -17.633 -1.803 15.840 1.00 89.19 149 ASP A C 1
ATOM 1139 O O . ASP A 1 149 ? -17.306 -1.841 14.649 1.00 89.19 149 ASP A O 1
ATOM 1143 N N . VAL A 1 150 ? -17.079 -2.613 16.747 1.00 90.62 150 VAL A N 1
ATOM 1144 C CA . VAL A 1 150 ? -16.045 -3.606 16.417 1.00 90.62 150 VAL A CA 1
ATOM 1145 C C . VAL A 1 150 ? -16.567 -4.600 15.378 1.00 90.62 150 VAL A C 1
ATOM 1147 O O . VAL A 1 150 ? -15.865 -4.912 14.412 1.00 90.62 150 VAL A O 1
ATOM 1150 N N . THR A 1 151 ? -17.819 -5.039 15.512 1.00 93.75 151 THR A N 1
ATOM 1151 C CA . THR A 1 151 ? -18.464 -5.945 14.555 1.00 93.75 151 THR A CA 1
ATOM 1152 C C . THR A 1 151 ? -18.593 -5.311 13.171 1.00 93.75 151 THR A C 1
ATOM 1154 O O . THR A 1 151 ? -18.195 -5.923 12.176 1.00 93.75 151 THR A O 1
ATOM 1157 N N . ALA A 1 152 ? -19.074 -4.069 13.081 1.00 89.75 152 ALA A N 1
ATOM 1158 C CA . ALA A 1 152 ? -19.188 -3.348 11.815 1.00 89.75 152 ALA A CA 1
ATOM 1159 C C . ALA A 1 152 ? -17.819 -3.159 11.134 1.00 89.75 152 ALA A C 1
ATOM 1161 O O . ALA A 1 152 ? -17.682 -3.373 9.923 1.00 89.75 152 ALA A O 1
ATOM 1162 N N . HIS A 1 153 ? -16.782 -2.826 11.909 1.00 84.75 153 HIS A N 1
ATOM 1163 C CA . HIS A 1 153 ? -15.414 -2.704 11.404 1.00 84.75 153 HIS A CA 1
ATOM 1164 C C . HIS A 1 153 ? -14.865 -4.041 10.896 1.00 84.75 153 HIS A C 1
ATOM 1166 O O . HIS A 1 153 ? -14.247 -4.079 9.830 1.00 84.75 153 HIS A O 1
ATOM 1172 N N . ALA A 1 154 ? -15.121 -5.143 11.606 1.00 88.81 154 ALA A N 1
ATOM 1173 C CA . ALA A 1 154 ? -14.687 -6.475 11.197 1.00 88.81 154 ALA A CA 1
ATOM 1174 C C . ALA A 1 154 ? -15.363 -6.933 9.894 1.00 88.81 154 ALA A C 1
ATOM 1176 O O . ALA A 1 154 ? -14.679 -7.416 8.985 1.00 88.81 154 ALA A O 1
ATOM 1177 N N . ILE A 1 155 ? -16.679 -6.715 9.762 1.00 89.38 155 ILE A N 1
ATOM 1178 C CA . ILE A 1 155 ? -17.437 -7.002 8.532 1.00 89.38 155 ILE A CA 1
ATOM 1179 C C . ILE A 1 155 ? -16.841 -6.216 7.358 1.00 89.38 155 ILE A C 1
ATOM 1181 O O . ILE A 1 155 ? -16.489 -6.796 6.326 1.00 89.38 155 ILE A O 1
ATOM 1185 N N . ARG A 1 156 ? -16.648 -4.902 7.531 1.00 82.31 156 ARG A N 1
ATOM 1186 C CA . ARG A 1 156 ? -16.095 -4.028 6.488 1.00 82.31 156 ARG A CA 1
ATOM 1187 C C . ARG A 1 156 ? -14.673 -4.422 6.093 1.00 82.31 156 ARG A C 1
ATOM 1189 O O . ARG A 1 156 ? -14.361 -4.475 4.904 1.00 82.31 156 ARG A O 1
ATOM 1196 N N . ALA A 1 157 ? -13.813 -4.719 7.065 1.00 78.38 157 ALA A N 1
ATOM 1197 C CA . ALA A 1 157 ? -12.434 -5.125 6.812 1.00 78.38 157 ALA A CA 1
ATOM 1198 C C . ALA A 1 157 ? -12.364 -6.431 6.007 1.00 78.38 157 ALA A C 1
ATOM 1200 O O . ALA A 1 157 ? -11.530 -6.559 5.109 1.00 78.38 157 ALA A O 1
ATOM 1201 N N . ARG A 1 158 ? -13.256 -7.390 6.286 1.00 81.00 158 ARG A N 1
ATOM 1202 C CA . ARG A 1 158 ? -13.360 -8.634 5.515 1.00 81.00 158 ARG A CA 1
ATOM 1203 C C . ARG A 1 158 ? -13.794 -8.368 4.074 1.00 81.00 158 ARG A C 1
ATOM 1205 O O . ARG A 1 158 ? -13.116 -8.824 3.155 1.00 81.00 158 ARG A O 1
ATOM 1212 N N . GLN A 1 159 ? -14.870 -7.606 3.878 1.00 76.56 159 GLN A N 1
ATOM 1213 C CA . GLN A 1 159 ? -15.374 -7.271 2.541 1.00 76.56 159 GLN A CA 1
ATOM 1214 C C . GLN A 1 159 ? -14.313 -6.549 1.699 1.00 76.56 159 GLN A C 1
ATOM 1216 O O . GLN A 1 159 ? -14.091 -6.905 0.544 1.00 76.56 159 GLN A O 1
ATOM 1221 N N . GLN A 1 160 ? -13.586 -5.595 2.290 1.00 72.88 160 GLN A N 1
ATOM 1222 C CA . GLN A 1 160 ? -12.493 -4.898 1.607 1.00 72.88 160 GLN A CA 1
ATOM 1223 C C . GLN A 1 160 ? -11.353 -5.840 1.207 1.00 72.88 160 GLN A C 1
ATOM 1225 O O . GLN A 1 160 ? -10.856 -5.747 0.087 1.00 72.88 160 GLN A O 1
ATOM 1230 N N . ARG A 1 161 ? -10.949 -6.774 2.080 1.00 76.12 161 ARG A N 1
ATOM 1231 C CA . ARG A 1 161 ? -9.920 -7.776 1.746 1.00 76.12 161 ARG A CA 1
ATOM 1232 C C . ARG A 1 161 ? -10.352 -8.674 0.589 1.00 76.12 161 ARG A C 1
ATOM 1234 O O . ARG A 1 161 ? -9.536 -8.951 -0.283 1.00 76.12 161 ARG A O 1
ATOM 1241 N N . MET A 1 162 ? -11.619 -9.091 0.560 1.00 74.00 162 MET A N 1
ATOM 1242 C CA . MET A 1 162 ? -12.162 -9.886 -0.544 1.00 74.00 162 MET A CA 1
ATOM 1243 C C . MET A 1 162 ? -12.181 -9.095 -1.853 1.00 74.00 162 MET A C 1
ATOM 1245 O O . MET A 1 162 ? -11.701 -9.602 -2.861 1.00 74.00 162 MET A O 1
ATOM 1249 N N . ALA A 1 163 ? -12.652 -7.845 -1.837 1.00 74.69 163 ALA A N 1
ATOM 1250 C CA . ALA A 1 163 ? -12.666 -6.989 -3.022 1.00 74.69 163 ALA A CA 1
ATOM 1251 C C . ALA A 1 163 ? -11.254 -6.758 -3.587 1.00 74.69 163 ALA A C 1
ATOM 1253 O O . ALA A 1 163 ? -11.045 -6.887 -4.789 1.00 74.69 163 ALA A O 1
ATOM 1254 N N . ILE A 1 164 ? -10.269 -6.489 -2.722 1.00 77.50 164 ILE A N 1
ATOM 1255 C CA . ILE A 1 164 ? -8.860 -6.360 -3.126 1.00 77.50 164 ILE A CA 1
ATOM 1256 C C . ILE A 1 164 ? -8.347 -7.675 -3.729 1.00 77.50 164 ILE A C 1
ATOM 1258 O O . ILE A 1 164 ? -7.685 -7.645 -4.762 1.00 77.50 164 ILE A O 1
ATOM 1262 N N . GLY A 1 165 ? -8.675 -8.821 -3.123 1.00 79.69 165 GLY A N 1
ATOM 1263 C CA . GLY A 1 165 ? -8.309 -10.136 -3.652 1.00 79.69 165 GLY A CA 1
ATOM 1264 C C . GLY A 1 165 ? -8.893 -10.395 -5.043 1.00 79.69 165 GLY A C 1
ATOM 1265 O O . GLY A 1 165 ? -8.165 -10.799 -5.945 1.00 79.69 165 GLY A O 1
ATOM 1266 N N . VAL A 1 166 ? -10.178 -10.093 -5.246 1.00 82.88 166 VAL A N 1
ATOM 1267 C CA . VAL A 1 166 ? -10.849 -10.221 -6.550 1.00 82.88 166 VAL A CA 1
ATOM 1268 C C . VAL A 1 166 ? -10.216 -9.299 -7.590 1.00 82.88 166 VAL A C 1
ATOM 1270 O O . VAL A 1 166 ? -9.923 -9.750 -8.693 1.00 82.88 166 VAL A O 1
ATOM 1273 N N . LEU A 1 167 ? -9.948 -8.036 -7.246 1.00 84.00 167 LEU A N 1
ATOM 1274 C CA . LEU A 1 167 ? -9.283 -7.091 -8.149 1.00 84.00 167 LEU A CA 1
ATOM 1275 C C . LEU A 1 167 ? -7.868 -7.544 -8.518 1.00 84.00 167 LEU A C 1
ATOM 1277 O O . LEU A 1 167 ? -7.464 -7.403 -9.668 1.00 84.00 167 LEU A O 1
ATOM 1281 N N . PHE A 1 168 ? -7.126 -8.118 -7.570 1.00 85.25 168 PHE A N 1
ATOM 1282 C CA . PHE A 1 168 ? -5.790 -8.648 -7.832 1.00 85.25 168 PHE A CA 1
ATOM 1283 C C . PHE A 1 168 ? -5.834 -9.848 -8.787 1.00 85.25 168 PHE A C 1
ATOM 1285 O O . PHE A 1 168 ? -5.055 -9.906 -9.734 1.00 85.25 168 PHE A O 1
ATOM 1292 N N . VAL A 1 169 ? -6.782 -10.772 -8.589 1.00 87.38 169 VAL A N 1
ATOM 1293 C CA . VAL A 1 169 ? -6.999 -11.910 -9.499 1.00 87.38 169 VAL A CA 1
ATOM 1294 C C . VAL A 1 169 ? -7.450 -11.433 -10.881 1.00 87.38 169 VAL A C 1
ATOM 1296 O O . VAL A 1 169 ? -6.930 -11.906 -11.887 1.00 87.38 169 VAL A O 1
ATOM 1299 N N . ALA A 1 170 ? -8.363 -10.463 -10.952 1.00 87.44 170 ALA A N 1
ATOM 1300 C CA . ALA A 1 170 ? -8.777 -9.862 -12.216 1.00 87.44 170 ALA A CA 1
ATOM 1301 C C . ALA A 1 170 ? -7.586 -9.214 -12.943 1.00 87.44 170 ALA A C 1
ATOM 1303 O O . ALA A 1 170 ? -7.408 -9.440 -14.137 1.00 87.44 170 ALA A O 1
ATOM 1304 N N . GLY A 1 171 ? -6.732 -8.484 -12.217 1.00 88.38 171 GLY A N 1
ATOM 1305 C CA . GLY A 1 171 ? -5.486 -7.924 -12.744 1.00 88.38 171 GLY A CA 1
ATOM 1306 C C . GLY A 1 171 ? -4.526 -8.996 -13.261 1.00 88.38 171 GLY A C 1
ATOM 1307 O O . GLY A 1 171 ? -3.947 -8.823 -14.324 1.00 88.38 171 GLY A O 1
ATOM 1308 N N . LEU A 1 172 ? -4.407 -10.135 -12.573 1.00 92.00 172 LEU A N 1
ATOM 1309 C CA . LEU A 1 172 ? -3.568 -11.255 -13.011 1.00 92.00 172 LEU A CA 1
ATOM 1310 C C . LEU A 1 172 ? -4.037 -11.849 -14.350 1.00 92.00 172 LEU A C 1
ATOM 1312 O O . LEU A 1 172 ? -3.216 -12.243 -15.172 1.00 92.00 172 LEU A O 1
ATOM 1316 N N . VAL A 1 173 ? -5.353 -11.918 -14.562 1.00 91.62 173 VAL A N 1
ATOM 1317 C CA . VAL A 1 173 ? -5.973 -12.579 -15.722 1.00 91.62 173 VAL A CA 1
ATOM 1318 C C . VAL A 1 173 ? -6.146 -11.634 -16.919 1.00 91.62 173 VAL A C 1
ATOM 1320 O O . VAL A 1 173 ? -6.039 -12.060 -18.066 1.00 91.62 173 VAL A O 1
ATOM 1323 N N . TRP A 1 174 ? -6.366 -10.342 -16.683 1.00 92.75 174 TRP A N 1
ATOM 1324 C CA . TRP A 1 174 ? -6.616 -9.349 -17.731 1.00 92.75 174 TRP A CA 1
ATOM 1325 C C . TRP A 1 174 ? -5.564 -9.250 -18.861 1.00 92.75 174 TRP A C 1
ATOM 1327 O O . TRP A 1 174 ? -5.982 -9.170 -20.021 1.00 92.75 174 TRP A O 1
ATOM 1337 N N . PRO A 1 175 ? -4.232 -9.290 -18.621 1.00 92.12 175 PRO A N 1
ATOM 1338 C CA . PRO A 1 175 ? -3.244 -9.091 -19.688 1.00 92.12 175 PRO A CA 1
ATOM 1339 C C . PRO A 1 175 ? -3.254 -10.193 -20.758 1.00 92.12 175 PRO A C 1
ATOM 1341 O O . PRO A 1 175 ? -2.721 -9.979 -21.840 1.00 92.12 175 PRO A O 1
ATOM 1344 N N . PHE A 1 176 ? -3.881 -11.345 -20.492 1.00 89.75 176 PHE A N 1
ATOM 1345 C CA . PHE A 1 176 ? -4.038 -12.431 -21.466 1.00 89.75 176 PHE A CA 1
ATOM 1346 C C . PHE A 1 176 ? -5.143 -12.170 -22.502 1.00 89.75 176 PHE A C 1
ATOM 1348 O O . PHE A 1 176 ? -5.220 -12.877 -23.503 1.00 89.75 176 PHE A O 1
ATOM 1355 N N . PHE A 1 177 ? -5.991 -11.164 -22.271 1.00 90.31 177 PHE A N 1
ATOM 1356 C CA . PHE A 1 177 ? -7.088 -10.777 -23.165 1.00 90.31 177 PHE A CA 1
ATOM 1357 C C . PHE A 1 177 ? -6.919 -9.363 -23.740 1.00 90.31 177 PHE A C 1
ATOM 1359 O O . PHE A 1 177 ? -7.622 -8.986 -24.677 1.00 90.31 177 PHE A O 1
ATOM 1366 N N . GLY A 1 178 ? -6.022 -8.558 -23.162 1.00 86.00 178 GLY A N 1
ATOM 1367 C CA . GLY A 1 178 ? -5.754 -7.187 -23.589 1.00 86.00 178 GLY A CA 1
ATOM 1368 C C . GLY A 1 178 ? -4.846 -7.106 -24.817 1.00 86.00 178 GLY A C 1
ATOM 1369 O O . GLY A 1 178 ? -4.018 -7.978 -25.065 1.00 86.00 178 GLY A O 1
ATOM 1370 N N . SER A 1 179 ? -4.957 -6.011 -25.573 1.00 90.12 179 SER A N 1
ATOM 1371 C CA . SER A 1 179 ? -4.012 -5.724 -26.656 1.00 90.12 179 SER A CA 1
ATOM 1372 C C . SER A 1 179 ? -2.624 -5.392 -26.098 1.00 90.12 179 SER A C 1
ATOM 1374 O O . SER A 1 179 ? -2.497 -4.840 -25.002 1.00 90.12 179 SER A O 1
ATOM 1376 N N . ARG A 1 180 ? -1.564 -5.640 -26.879 1.00 88.50 180 ARG A N 1
ATOM 1377 C CA . ARG A 1 180 ? -0.180 -5.311 -26.490 1.00 88.50 180 ARG A CA 1
ATOM 1378 C C . ARG A 1 180 ? -0.018 -3.862 -26.007 1.00 88.50 180 ARG A C 1
ATOM 1380 O O . ARG A 1 180 ? 0.678 -3.628 -25.025 1.00 88.50 180 ARG A O 1
ATOM 1387 N N . GLY A 1 181 ? -0.656 -2.907 -26.688 1.00 89.19 181 GLY A N 1
ATOM 1388 C CA . GLY A 1 181 ? -0.622 -1.492 -26.304 1.00 89.19 181 GLY A CA 1
ATOM 1389 C C . GLY A 1 181 ? -1.315 -1.232 -24.966 1.00 89.19 181 GLY A C 1
ATOM 1390 O O . GLY A 1 181 ? -0.755 -0.551 -24.113 1.00 89.19 181 GLY A O 1
ATOM 1391 N N . ALA A 1 182 ? -2.485 -1.837 -24.739 1.00 90.81 182 ALA A N 1
ATOM 1392 C CA . ALA A 1 182 ? -3.205 -1.699 -23.475 1.00 90.81 182 ALA A CA 1
ATOM 1393 C C . ALA A 1 182 ? -2.412 -2.282 -22.294 1.00 90.81 182 ALA A C 1
ATOM 1395 O O . ALA A 1 182 ? -2.346 -1.659 -21.236 1.00 90.81 182 ALA A O 1
ATOM 1396 N N . VAL A 1 183 ? -1.772 -3.445 -22.472 1.00 93.56 183 VAL A N 1
ATOM 1397 C CA . VAL A 1 183 ? -0.938 -4.064 -21.427 1.00 93.56 183 VAL A CA 1
ATOM 1398 C C . VAL A 1 183 ? 0.295 -3.209 -21.123 1.00 93.56 183 VAL A C 1
ATOM 1400 O O . VAL A 1 183 ? 0.666 -3.053 -19.959 1.00 93.56 183 VAL A O 1
ATOM 1403 N N . ASP A 1 184 ? 0.911 -2.602 -22.138 1.00 91.44 184 ASP A N 1
ATOM 1404 C CA . ASP A 1 184 ? 2.054 -1.709 -21.943 1.00 91.44 184 ASP A CA 1
ATOM 1405 C C . ASP A 1 184 ? 1.664 -0.418 -21.192 1.00 91.44 184 ASP A C 1
ATOM 1407 O O . ASP A 1 184 ? 2.307 -0.059 -20.202 1.00 91.44 184 ASP A O 1
ATOM 1411 N N . VAL A 1 185 ? 0.547 0.220 -21.563 1.00 92.06 185 VAL A N 1
ATOM 1412 C CA . VAL A 1 185 ? -0.004 1.382 -20.835 1.00 92.06 185 VAL A CA 1
ATOM 1413 C C . VAL A 1 185 ? -0.372 1.007 -19.399 1.00 92.06 185 VAL A C 1
ATOM 1415 O O . VAL A 1 185 ? -0.053 1.737 -18.462 1.00 92.06 185 VAL A O 1
ATOM 1418 N N . ALA A 1 186 ? -0.979 -0.160 -19.184 1.00 94.31 186 ALA A N 1
ATOM 1419 C CA . ALA A 1 186 ? -1.300 -0.628 -17.842 1.00 94.31 186 ALA A CA 1
ATOM 1420 C C . ALA A 1 186 ? -0.039 -0.935 -17.015 1.00 94.31 186 ALA A C 1
ATOM 1422 O O . ALA A 1 186 ? -0.013 -0.664 -15.817 1.00 94.31 186 ALA A O 1
ATOM 1423 N N . THR A 1 187 ? 1.036 -1.422 -17.643 1.00 95.62 187 THR A N 1
ATOM 1424 C CA . THR A 1 187 ? 2.342 -1.595 -16.984 1.00 95.62 187 THR A CA 1
ATOM 1425 C C . THR A 1 187 ? 2.909 -0.246 -16.553 1.00 95.62 187 THR A C 1
ATOM 1427 O O . THR A 1 187 ? 3.415 -0.129 -15.439 1.00 95.62 187 THR A O 1
ATOM 1430 N N . LEU A 1 188 ? 2.772 0.795 -17.386 1.00 94.75 188 LEU A N 1
ATOM 1431 C CA . LEU A 1 188 ? 3.130 2.162 -16.998 1.00 94.75 188 LEU A CA 1
ATOM 1432 C C . LEU A 1 188 ? 2.310 2.625 -15.792 1.00 94.75 188 LEU A C 1
ATOM 1434 O O . LEU A 1 188 ? 2.876 3.135 -14.830 1.00 94.75 188 LEU A O 1
ATOM 1438 N N . ALA A 1 189 ? 0.998 2.389 -15.806 1.00 95.81 189 ALA A N 1
ATOM 1439 C CA . ALA A 1 189 ? 0.121 2.781 -14.711 1.00 95.81 189 ALA A CA 1
ATOM 1440 C C . ALA A 1 189 ? 0.525 2.107 -13.390 1.00 95.81 189 ALA A C 1
ATOM 1442 O O . ALA A 1 189 ? 0.565 2.761 -12.351 1.00 95.81 189 ALA A O 1
ATOM 1443 N N . LEU A 1 190 ? 0.914 0.826 -13.424 1.00 96.75 190 LEU A N 1
ATOM 1444 C CA . LEU A 1 190 ? 1.426 0.107 -12.253 1.00 96.75 190 LEU A CA 1
ATOM 1445 C C . LEU A 1 190 ? 2.748 0.694 -11.725 1.00 96.75 190 LEU A C 1
ATOM 1447 O O . LEU A 1 190 ? 2.958 0.705 -10.514 1.00 96.75 190 LEU A O 1
ATOM 1451 N N . ILE A 1 191 ? 3.609 1.247 -12.587 1.00 97.19 191 ILE A N 1
ATOM 1452 C CA . ILE A 1 191 ? 4.801 1.993 -12.145 1.00 97.19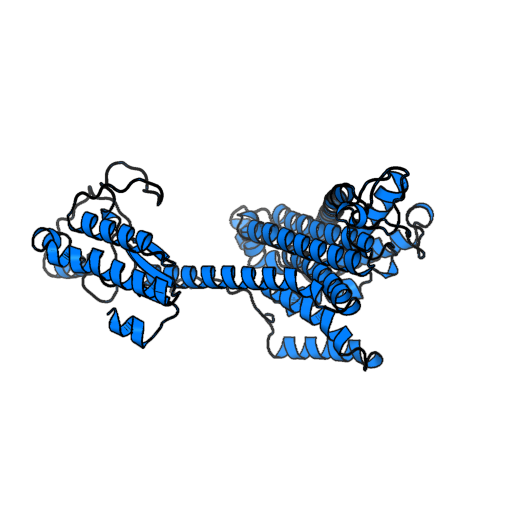 191 ILE A CA 1
ATOM 1453 C C . ILE A 1 191 ? 4.379 3.247 -11.374 1.00 97.19 191 ILE A C 1
ATOM 1455 O O . ILE A 1 191 ? 4.848 3.451 -10.255 1.00 97.19 191 ILE A O 1
ATOM 1459 N N . TYR A 1 192 ? 3.440 4.042 -11.900 1.00 96.69 192 TYR A N 1
ATOM 1460 C CA . TYR A 1 192 ? 2.911 5.207 -11.175 1.00 96.69 192 TYR A CA 1
ATOM 1461 C C . TYR A 1 192 ? 2.190 4.823 -9.881 1.00 96.69 192 TYR A C 1
ATOM 1463 O O . TYR A 1 192 ? 2.212 5.604 -8.933 1.00 96.69 192 TYR A O 1
ATOM 1471 N N . VAL A 1 193 ? 1.605 3.623 -9.785 1.00 97.31 193 VAL A N 1
ATOM 1472 C CA . VAL A 1 193 ? 1.095 3.101 -8.508 1.00 97.31 193 VAL A CA 1
ATOM 1473 C C . VAL A 1 193 ? 2.239 2.930 -7.504 1.00 97.31 193 VAL A C 1
ATOM 1475 O O . VAL A 1 193 ? 2.105 3.383 -6.371 1.00 97.31 193 VAL A O 1
ATOM 1478 N N . ILE A 1 194 ? 3.371 2.324 -7.887 1.00 97.88 194 ILE A N 1
ATOM 1479 C CA . ILE A 1 194 ? 4.538 2.163 -6.994 1.00 97.88 194 ILE A CA 1
ATOM 1480 C C . ILE A 1 194 ? 5.069 3.534 -6.556 1.00 97.88 194 ILE A C 1
ATOM 1482 O O . ILE A 1 194 ? 5.245 3.771 -5.360 1.00 97.88 194 ILE A O 1
ATOM 1486 N N . LEU A 1 195 ? 5.269 4.445 -7.513 1.00 97.94 195 LEU A N 1
ATOM 1487 C CA . LEU A 1 195 ? 5.769 5.799 -7.256 1.00 97.94 195 LEU A CA 1
ATOM 1488 C C . LEU A 1 195 ? 4.806 6.595 -6.367 1.00 97.94 195 LEU A C 1
ATOM 1490 O O . LEU A 1 195 ? 5.221 7.192 -5.377 1.00 97.94 195 LEU A O 1
ATOM 1494 N N . GLY A 1 196 ? 3.509 6.555 -6.669 1.00 97.12 196 GLY A N 1
ATOM 1495 C CA . GLY A 1 196 ? 2.474 7.219 -5.887 1.00 97.12 196 GLY A CA 1
ATOM 1496 C C . GLY A 1 196 ? 2.373 6.656 -4.471 1.00 97.12 196 GLY A C 1
ATOM 1497 O O . GLY A 1 196 ? 2.272 7.420 -3.517 1.00 97.12 196 GLY A O 1
ATOM 1498 N N . LEU A 1 197 ? 2.441 5.332 -4.292 1.00 96.12 197 LEU A N 1
ATOM 1499 C CA . LEU A 1 197 ? 2.424 4.712 -2.962 1.00 96.12 197 LEU A CA 1
ATOM 1500 C C . LEU A 1 197 ? 3.666 5.087 -2.145 1.00 96.12 197 LEU A C 1
ATOM 1502 O O . LEU A 1 197 ? 3.537 5.335 -0.945 1.00 96.12 197 LEU A O 1
ATOM 1506 N N . GLY A 1 198 ? 4.836 5.164 -2.785 1.00 96.44 198 GLY A N 1
ATOM 1507 C CA . GLY A 1 198 ? 6.073 5.627 -2.164 1.00 96.44 198 GLY A CA 1
ATOM 1508 C C . GLY A 1 198 ? 6.006 7.097 -1.745 1.00 96.44 198 GLY A C 1
ATOM 1509 O O . GLY A 1 198 ? 6.274 7.418 -0.587 1.00 96.44 198 GLY A O 1
ATOM 1510 N N . LEU A 1 199 ? 5.558 7.986 -2.636 1.00 96.62 199 LEU A N 1
ATOM 1511 C CA . LEU A 1 199 ? 5.386 9.409 -2.330 1.00 96.62 199 LEU A CA 1
ATOM 1512 C C . LEU A 1 199 ? 4.293 9.646 -1.276 1.00 96.62 199 LEU A C 1
ATOM 1514 O O . LEU A 1 199 ? 4.414 10.542 -0.442 1.00 96.62 199 LEU A O 1
ATOM 1518 N N . ASN A 1 200 ? 3.250 8.812 -1.243 1.00 95.56 200 ASN A N 1
ATOM 1519 C CA . ASN A 1 200 ? 2.190 8.892 -0.240 1.00 95.56 200 ASN A CA 1
ATOM 1520 C C . ASN A 1 200 ? 2.708 8.629 1.188 1.00 95.56 200 ASN A C 1
ATOM 1522 O O . ASN A 1 200 ? 2.092 9.098 2.140 1.00 95.56 200 ASN A O 1
ATOM 1526 N N . ILE A 1 201 ? 3.851 7.954 1.369 1.00 94.75 201 ILE A N 1
ATOM 1527 C CA . ILE A 1 201 ? 4.530 7.867 2.678 1.00 94.75 201 ILE A CA 1
ATOM 1528 C C . ILE A 1 201 ? 4.998 9.253 3.136 1.00 94.75 201 ILE A C 1
ATOM 1530 O O . ILE A 1 201 ? 4.740 9.654 4.271 1.00 94.75 201 ILE A O 1
ATOM 1534 N N . VAL A 1 202 ? 5.637 10.002 2.238 1.00 93.75 202 VAL A N 1
ATOM 1535 C CA . VAL A 1 202 ? 6.241 11.311 2.524 1.00 93.75 202 VAL A CA 1
ATOM 1536 C C . VAL A 1 202 ? 5.166 12.395 2.635 1.00 93.75 202 VAL A C 1
ATOM 1538 O O . VAL A 1 202 ? 5.032 13.043 3.673 1.00 93.75 202 VAL A O 1
ATOM 1541 N N . VAL A 1 203 ? 4.344 12.544 1.597 1.00 92.12 203 VAL A N 1
ATOM 1542 C CA . VAL A 1 203 ? 3.321 13.596 1.505 1.00 92.12 203 VAL A CA 1
ATOM 1543 C C . VAL A 1 203 ? 2.076 13.218 2.300 1.00 92.12 203 VAL A C 1
ATOM 1545 O O . VAL A 1 203 ? 1.557 14.012 3.080 1.00 92.12 203 VAL A O 1
ATOM 1548 N N . GLY A 1 204 ? 1.598 11.987 2.124 1.00 89.69 204 GLY A N 1
ATOM 1549 C CA . GLY A 1 204 ? 0.339 11.533 2.703 1.00 89.69 204 GLY A CA 1
ATOM 1550 C C . GLY A 1 204 ? 0.423 11.263 4.199 1.00 89.69 204 GLY A C 1
ATOM 1551 O O . GLY A 1 204 ? -0.410 11.760 4.948 1.00 89.69 204 GLY A O 1
ATOM 1552 N N . PHE A 1 205 ? 1.406 10.495 4.664 1.00 89.06 205 PHE A N 1
ATOM 1553 C CA . PHE A 1 205 ? 1.496 10.144 6.085 1.00 89.06 205 PHE A CA 1
ATOM 1554 C C . PHE A 1 205 ? 2.322 11.145 6.890 1.00 89.06 205 PHE A C 1
ATOM 1556 O O . PHE A 1 205 ? 1.854 11.586 7.934 1.00 89.06 205 PHE A O 1
ATOM 1563 N N . ALA A 1 206 ? 3.502 11.546 6.407 1.00 90.19 206 ALA A N 1
ATOM 1564 C CA . ALA A 1 206 ? 4.377 12.466 7.140 1.00 90.19 206 ALA A CA 1
ATOM 1565 C C . ALA A 1 206 ? 4.083 13.962 6.903 1.00 90.19 206 ALA A C 1
ATOM 1567 O O . ALA A 1 206 ? 4.594 14.797 7.648 1.00 90.19 206 ALA A O 1
ATOM 1568 N N . GLY A 1 207 ? 3.266 14.317 5.902 1.00 89.00 207 GLY A N 1
ATOM 1569 C CA . GLY A 1 207 ? 2.883 15.709 5.624 1.00 89.00 207 GLY A CA 1
ATOM 1570 C C . GLY A 1 207 ? 3.999 16.566 5.021 1.00 89.00 207 GLY A C 1
ATOM 1571 O O . GLY A 1 207 ? 3.990 17.786 5.170 1.00 89.00 207 GLY A O 1
ATOM 1572 N N . LEU A 1 208 ? 4.989 15.941 4.383 1.00 89.94 208 LEU A N 1
ATOM 1573 C CA . LEU A 1 208 ? 6.158 16.608 3.818 1.00 89.94 208 LEU A CA 1
ATOM 1574 C C . LEU A 1 208 ? 5.968 16.755 2.308 1.00 89.94 208 LEU A C 1
ATOM 1576 O O . LEU A 1 208 ? 5.836 15.758 1.607 1.00 89.94 208 LEU A O 1
ATOM 1580 N N . LEU A 1 209 ? 5.941 17.990 1.805 1.00 90.50 209 LEU A N 1
ATOM 1581 C CA . LEU A 1 209 ? 5.795 18.241 0.372 1.00 90.50 209 LEU A CA 1
ATOM 1582 C C . LEU A 1 209 ? 7.116 17.944 -0.354 1.00 90.50 209 LEU A C 1
ATOM 1584 O O . LEU A 1 209 ? 8.122 18.603 -0.097 1.00 90.50 209 LEU A O 1
ATOM 1588 N N . ASP A 1 210 ? 7.103 16.967 -1.260 1.00 92.50 210 ASP A N 1
ATOM 1589 C CA . ASP A 1 210 ? 8.265 16.559 -2.054 1.00 92.50 210 ASP A CA 1
ATOM 1590 C C . ASP A 1 210 ? 7.960 16.707 -3.551 1.00 92.50 210 ASP A C 1
ATOM 1592 O O . ASP A 1 210 ? 7.321 15.853 -4.165 1.00 92.50 210 ASP A O 1
ATOM 1596 N N . LEU A 1 211 ? 8.403 17.828 -4.128 1.00 92.44 211 LEU A N 1
ATOM 1597 C CA . LEU A 1 211 ? 8.308 18.105 -5.567 1.00 92.44 211 LEU A CA 1
ATOM 1598 C C . LEU A 1 211 ? 9.494 17.526 -6.349 1.00 92.44 211 LEU A C 1
ATOM 1600 O O . LEU A 1 211 ? 9.484 17.523 -7.578 1.00 92.44 211 LEU A O 1
ATOM 1604 N N . GLY A 1 212 ? 10.511 17.029 -5.647 1.00 93.00 212 GLY A N 1
ATOM 1605 C CA . GLY A 1 212 ? 11.741 16.468 -6.196 1.00 93.00 212 GLY A CA 1
ATOM 1606 C C . GLY A 1 212 ? 11.731 14.963 -6.371 1.00 93.00 212 GLY A C 1
ATOM 1607 O O . GLY A 1 212 ? 12.777 14.398 -6.687 1.00 93.00 212 GLY A O 1
ATOM 1608 N N . TYR A 1 213 ? 10.591 14.312 -6.145 1.00 95.94 213 TYR A N 1
ATOM 1609 C CA . TYR A 1 213 ? 10.490 12.859 -6.043 1.00 95.94 213 TYR A CA 1
ATOM 1610 C C . TYR A 1 213 ? 11.043 12.119 -7.273 1.00 95.94 213 TYR A C 1
ATOM 1612 O O . TYR A 1 213 ? 11.639 11.045 -7.154 1.00 95.94 213 TYR A O 1
ATOM 1620 N N . VAL A 1 214 ? 10.935 12.738 -8.454 1.00 96.62 214 VAL A N 1
ATOM 1621 C CA . VAL A 1 214 ? 11.513 12.236 -9.709 1.00 96.62 214 VAL A CA 1
ATOM 1622 C C . VAL A 1 214 ? 13.038 12.035 -9.650 1.00 96.62 214 VAL A C 1
ATOM 1624 O O . VAL A 1 214 ? 13.570 11.174 -10.343 1.00 96.62 214 VAL A O 1
ATOM 1627 N N . GLY A 1 215 ? 13.758 12.763 -8.791 1.00 97.38 215 GLY A N 1
ATOM 1628 C CA . GLY A 1 215 ? 15.196 12.579 -8.592 1.00 97.38 215 GLY A CA 1
ATOM 1629 C C . GLY A 1 215 ? 15.528 11.197 -8.026 1.00 97.38 215 GLY A C 1
ATOM 1630 O O . GLY A 1 215 ? 16.443 10.537 -8.509 1.00 97.38 215 GLY A O 1
ATOM 1631 N N . PHE A 1 216 ? 14.746 10.702 -7.062 1.00 98.00 216 PHE A N 1
ATOM 1632 C CA . PHE A 1 216 ? 14.917 9.346 -6.523 1.00 98.00 216 PHE A CA 1
ATOM 1633 C C . PHE A 1 216 ? 14.551 8.273 -7.552 1.00 98.00 216 PHE A C 1
ATOM 1635 O O . PHE A 1 216 ? 15.211 7.240 -7.647 1.00 98.00 216 PHE A O 1
ATOM 1642 N N . TYR A 1 217 ? 13.530 8.548 -8.362 1.00 97.94 217 TYR A N 1
ATOM 1643 C CA . TYR A 1 217 ? 13.150 7.707 -9.493 1.00 97.94 217 TYR A CA 1
ATOM 1644 C C . TYR A 1 217 ? 14.290 7.597 -10.527 1.00 97.94 217 TYR A C 1
ATOM 1646 O O . TYR A 1 217 ? 14.638 6.490 -10.946 1.00 97.94 217 TYR A O 1
ATOM 1654 N N . ALA A 1 218 ? 14.956 8.713 -10.846 1.00 98.06 218 ALA A N 1
ATOM 1655 C CA . ALA A 1 218 ? 16.129 8.750 -11.719 1.00 98.06 218 ALA A CA 1
ATOM 1656 C C . ALA A 1 218 ? 17.322 7.982 -11.133 1.00 98.06 218 ALA A C 1
ATOM 1658 O O . ALA A 1 218 ? 17.931 7.167 -11.828 1.00 98.06 218 ALA A O 1
ATOM 1659 N N . VAL A 1 219 ? 17.625 8.189 -9.843 1.00 98.19 219 VAL A N 1
ATOM 1660 C CA . VAL A 1 219 ? 18.700 7.470 -9.136 1.00 98.19 219 VAL A CA 1
ATOM 1661 C C . VAL A 1 219 ? 18.500 5.960 -9.247 1.00 98.19 219 VAL A C 1
ATOM 1663 O O . VAL A 1 219 ? 19.452 5.253 -9.570 1.00 98.19 219 VAL A O 1
ATOM 1666 N N . GLY A 1 220 ? 17.281 5.451 -9.056 1.00 97.62 220 GLY A N 1
ATOM 1667 C CA . GLY A 1 220 ? 16.990 4.024 -9.208 1.00 97.62 220 GLY A CA 1
ATOM 1668 C C . GLY A 1 220 ? 17.217 3.486 -10.621 1.00 97.62 220 GLY A C 1
ATOM 1669 O O . GLY A 1 220 ? 17.874 2.456 -10.789 1.00 97.62 220 GLY A O 1
ATOM 1670 N N . GLY A 1 221 ? 16.717 4.195 -11.638 1.00 97.50 221 GLY A N 1
ATOM 1671 C CA . GLY A 1 221 ? 16.871 3.795 -13.042 1.00 97.50 221 GLY A CA 1
ATOM 1672 C C . GLY A 1 221 ? 18.332 3.757 -13.488 1.00 97.50 221 GLY A C 1
ATOM 1673 O O . GLY A 1 221 ? 18.786 2.759 -14.049 1.00 97.50 221 GLY A O 1
ATOM 1674 N N . TYR A 1 222 ? 19.093 4.804 -13.161 1.00 97.75 222 TYR A N 1
ATOM 1675 C CA . TYR A 1 222 ? 20.524 4.862 -13.461 1.00 97.75 222 TYR A CA 1
ATOM 1676 C C . TYR A 1 222 ? 21.350 3.891 -12.620 1.00 97.75 222 TYR A C 1
ATOM 1678 O O . TYR A 1 222 ? 22.318 3.340 -13.133 1.00 97.75 222 TYR A O 1
ATOM 1686 N N . THR A 1 223 ? 20.961 3.615 -11.370 1.00 97.75 223 THR A N 1
ATOM 1687 C CA . THR A 1 223 ? 21.627 2.581 -10.562 1.00 97.75 223 THR A CA 1
ATOM 1688 C C . THR A 1 223 ? 21.548 1.229 -11.263 1.00 97.75 223 THR A C 1
ATOM 1690 O O . THR A 1 223 ? 22.566 0.556 -11.391 1.00 97.75 223 THR A O 1
ATOM 1693 N N . TYR A 1 224 ? 20.373 0.845 -11.775 1.00 97.56 224 TYR A N 1
ATOM 1694 C CA . TYR A 1 224 ? 20.249 -0.404 -12.523 1.00 97.56 224 TYR A CA 1
ATOM 1695 C C . TYR A 1 224 ? 21.104 -0.401 -13.797 1.00 97.56 224 TYR A C 1
ATOM 1697 O O . TYR A 1 224 ? 21.882 -1.330 -14.013 1.00 97.56 224 TYR A O 1
ATOM 1705 N N . ALA A 1 225 ? 20.993 0.650 -14.611 1.00 96.69 225 ALA A N 1
ATOM 1706 C CA . ALA A 1 225 ? 21.708 0.739 -15.879 1.00 96.69 225 ALA A CA 1
ATOM 1707 C C . ALA A 1 225 ? 23.233 0.664 -15.700 1.00 96.69 225 ALA A C 1
ATOM 1709 O O . ALA A 1 225 ? 23.895 -0.136 -16.358 1.00 96.69 225 ALA A O 1
ATOM 1710 N N . LEU A 1 226 ? 23.780 1.438 -14.758 1.00 96.62 226 LEU A N 1
ATOM 1711 C CA . LEU A 1 226 ? 25.214 1.482 -14.476 1.00 96.62 226 LEU A CA 1
ATOM 1712 C C . LEU A 1 226 ? 25.718 0.158 -13.895 1.00 96.62 226 LEU A C 1
ATOM 1714 O O . LEU A 1 226 ? 26.740 -0.363 -14.337 1.00 96.62 226 LEU A O 1
ATOM 1718 N N . LEU A 1 227 ? 25.008 -0.422 -12.923 1.00 96.94 227 LEU A N 1
ATOM 1719 C CA . LEU A 1 227 ? 25.433 -1.685 -12.319 1.00 96.94 227 LEU A CA 1
ATOM 1720 C C . LEU A 1 227 ? 25.413 -2.839 -13.319 1.00 96.94 227 LEU A C 1
ATOM 1722 O O . LEU A 1 227 ? 26.315 -3.677 -13.310 1.00 96.94 227 LEU A O 1
ATOM 1726 N N . ASN A 1 228 ? 24.427 -2.865 -14.212 1.00 95.31 228 ASN A N 1
ATOM 1727 C CA . ASN A 1 228 ? 24.404 -3.849 -15.279 1.00 95.31 228 ASN A CA 1
ATOM 1728 C C . ASN A 1 228 ? 25.544 -3.625 -16.288 1.00 95.31 228 ASN A C 1
ATOM 1730 O O . ASN A 1 228 ? 26.246 -4.575 -16.618 1.00 95.31 228 ASN A O 1
ATOM 1734 N N . GLN A 1 229 ? 25.769 -2.388 -16.736 1.00 93.69 229 GLN A N 1
ATOM 1735 C CA . GLN A 1 229 ? 26.781 -2.078 -17.749 1.00 93.69 229 GLN A CA 1
ATOM 1736 C C . GLN A 1 229 ? 28.218 -2.331 -17.265 1.00 93.69 229 GLN A C 1
ATOM 1738 O O . GLN A 1 229 ? 29.024 -2.875 -18.017 1.00 93.69 229 GLN A O 1
ATOM 1743 N N . TYR A 1 230 ? 28.548 -1.938 -16.031 1.00 93.38 230 TYR A N 1
ATOM 1744 C CA . TYR A 1 230 ? 29.916 -2.028 -15.507 1.00 93.38 230 TYR A CA 1
ATOM 1745 C C . TYR A 1 230 ? 30.212 -3.343 -14.781 1.00 93.38 230 TYR A C 1
ATOM 1747 O O . TYR A 1 230 ? 31.337 -3.833 -14.853 1.00 93.38 230 TYR A O 1
ATOM 1755 N N . PHE A 1 231 ? 29.228 -3.913 -14.079 1.00 94.44 231 PHE A N 1
ATOM 1756 C CA . PHE A 1 231 ? 29.424 -5.106 -13.245 1.00 94.44 231 PHE A CA 1
ATOM 1757 C C . PHE A 1 231 ? 28.668 -6.339 -13.751 1.00 94.44 231 PHE A C 1
ATOM 1759 O O . PHE A 1 231 ? 28.821 -7.415 -13.181 1.00 94.44 231 PHE A O 1
ATOM 1766 N N . GLY A 1 232 ? 27.848 -6.213 -14.800 1.00 91.44 232 GLY A N 1
ATOM 1767 C CA . GLY A 1 232 ? 27.073 -7.330 -15.345 1.00 91.44 232 GLY A CA 1
ATOM 1768 C C . GLY A 1 232 ? 25.949 -7.819 -14.429 1.00 91.44 232 GLY A C 1
ATOM 1769 O O . GLY A 1 232 ? 25.397 -8.889 -14.679 1.00 91.44 232 GLY A O 1
ATOM 1770 N N . LEU A 1 233 ? 25.606 -7.064 -13.376 1.00 93.94 233 LEU A N 1
ATOM 1771 C CA . LEU A 1 233 ? 24.595 -7.479 -12.403 1.00 93.94 233 LEU A CA 1
ATOM 1772 C C . LEU A 1 233 ? 23.222 -7.627 -13.059 1.00 93.94 233 LEU A C 1
ATOM 1774 O O . LEU A 1 233 ? 22.811 -6.832 -13.912 1.00 93.94 233 LEU A O 1
ATOM 1778 N N . THR A 1 234 ? 22.497 -8.655 -12.639 1.00 92.75 234 THR A N 1
ATOM 1779 C CA . THR A 1 234 ? 21.164 -8.965 -13.151 1.00 92.75 234 THR A CA 1
ATOM 1780 C C . THR A 1 234 ? 20.120 -7.991 -12.608 1.00 92.75 234 THR A C 1
ATOM 1782 O O . THR A 1 234 ? 20.311 -7.337 -11.582 1.00 92.75 234 THR A O 1
ATOM 1785 N N . PHE A 1 235 ? 18.957 -7.928 -13.265 1.00 94.12 235 PHE A N 1
ATOM 1786 C CA . PHE A 1 235 ? 17.829 -7.122 -12.789 1.00 94.12 235 PHE A CA 1
ATOM 1787 C C . PHE A 1 235 ? 17.482 -7.394 -11.315 1.00 94.12 235 PHE A C 1
ATOM 1789 O O . PHE A 1 235 ? 17.235 -6.460 -10.557 1.00 94.12 235 PHE A O 1
ATOM 1796 N N . TRP A 1 236 ? 17.488 -8.662 -10.898 1.00 93.94 236 TRP A N 1
ATOM 1797 C CA . TRP A 1 236 ? 17.079 -9.068 -9.551 1.00 93.94 236 TRP A CA 1
ATOM 1798 C C . TRP A 1 236 ? 18.049 -8.624 -8.460 1.00 93.94 236 TRP A C 1
ATOM 1800 O O . TRP A 1 236 ? 17.610 -8.325 -7.354 1.00 93.94 236 TRP A O 1
ATOM 1810 N N . GLU A 1 237 ? 19.342 -8.547 -8.769 1.00 94.69 237 GLU A N 1
ATOM 1811 C CA . GLU A 1 237 ? 20.367 -8.022 -7.860 1.00 94.69 237 GLU A CA 1
ATOM 1812 C C . GLU A 1 237 ? 20.315 -6.495 -7.817 1.00 94.69 237 GLU A C 1
ATOM 1814 O O . GLU A 1 237 ? 20.378 -5.884 -6.750 1.00 94.69 237 GLU A O 1
ATOM 1819 N N . CYS A 1 238 ? 20.125 -5.869 -8.977 1.00 96.25 238 CYS A N 1
ATOM 1820 C CA . CYS A 1 238 ? 20.037 -4.422 -9.093 1.00 96.25 238 CYS A CA 1
ATOM 1821 C C . CYS A 1 238 ? 18.771 -3.840 -8.459 1.00 96.25 238 CYS A C 1
ATOM 1823 O O . CYS A 1 238 ? 18.813 -2.713 -7.979 1.00 96.25 238 CYS A O 1
ATOM 1825 N N . LEU A 1 239 ? 17.657 -4.574 -8.423 1.00 96.50 239 LEU A N 1
ATOM 1826 C CA . LEU A 1 239 ? 16.386 -4.096 -7.874 1.00 96.50 239 LEU A CA 1
ATOM 1827 C C . LEU A 1 239 ? 16.478 -3.657 -6.392 1.00 96.50 239 LEU A C 1
ATOM 1829 O O . LEU A 1 239 ? 16.129 -2.508 -6.099 1.00 96.50 239 LEU A O 1
ATOM 1833 N N . PRO A 1 240 ? 16.957 -4.490 -5.440 1.00 97.25 240 PRO A N 1
ATOM 1834 C CA . PRO A 1 240 ? 17.143 -4.058 -4.056 1.00 97.25 240 PRO A CA 1
ATOM 1835 C C . PRO A 1 240 ? 18.243 -2.999 -3.918 1.00 97.25 240 PRO A C 1
ATOM 1837 O O . PRO A 1 240 ? 18.100 -2.096 -3.094 1.00 97.25 240 PRO A O 1
ATOM 1840 N N . ILE A 1 241 ? 19.306 -3.057 -4.731 1.00 98.06 241 ILE A N 1
ATOM 1841 C CA . ILE A 1 241 ? 20.390 -2.064 -4.688 1.00 98.06 241 ILE A CA 1
ATOM 1842 C C . ILE A 1 241 ? 19.885 -0.690 -5.144 1.00 98.06 241 ILE A C 1
ATOM 1844 O O . ILE A 1 241 ? 20.182 0.307 -4.497 1.00 98.06 241 ILE A O 1
ATOM 1848 N N . ALA A 1 242 ? 19.062 -0.617 -6.188 1.00 97.94 242 ALA A N 1
ATOM 1849 C CA . ALA A 1 242 ? 18.439 0.620 -6.653 1.00 97.94 242 ALA A CA 1
ATOM 1850 C C . ALA A 1 242 ? 17.519 1.237 -5.590 1.00 97.94 242 ALA A C 1
ATOM 1852 O O . ALA A 1 242 ? 17.548 2.453 -5.367 1.00 97.94 242 ALA A O 1
ATOM 1853 N N . GLY A 1 243 ? 16.752 0.397 -4.885 1.00 98.00 243 GLY A N 1
ATOM 1854 C CA . GLY A 1 243 ? 15.979 0.816 -3.718 1.00 98.00 243 GLY A CA 1
ATOM 1855 C C . GLY A 1 243 ? 16.870 1.354 -2.593 1.00 98.00 243 GLY A C 1
ATOM 1856 O O . GLY A 1 243 ? 16.597 2.426 -2.059 1.00 98.00 243 GLY A O 1
ATOM 1857 N N . ALA A 1 244 ? 17.966 0.663 -2.266 1.00 98.31 244 ALA A N 1
ATOM 1858 C CA . ALA A 1 244 ? 18.912 1.078 -1.229 1.00 98.31 244 ALA A CA 1
ATOM 1859 C C . ALA A 1 244 ? 19.665 2.371 -1.587 1.00 98.31 244 ALA A C 1
ATOM 1861 O O . ALA A 1 244 ? 19.814 3.250 -0.740 1.00 98.31 244 ALA A O 1
ATOM 1862 N N . MET A 1 245 ? 20.085 2.529 -2.843 1.00 98.25 245 MET A N 1
ATOM 1863 C CA . MET A 1 245 ? 20.728 3.745 -3.341 1.00 98.25 245 MET A CA 1
ATOM 1864 C C . MET A 1 245 ? 19.775 4.933 -3.281 1.00 98.25 245 MET A C 1
ATOM 1866 O O . MET A 1 245 ? 20.138 5.997 -2.785 1.00 98.25 245 MET A O 1
ATOM 1870 N N . SER A 1 246 ? 18.525 4.749 -3.693 1.00 98.19 246 SER A N 1
ATOM 1871 C CA . SER A 1 246 ? 17.530 5.820 -3.606 1.00 98.19 246 SER A CA 1
ATOM 1872 C C . SER A 1 246 ? 17.185 6.146 -2.150 1.00 98.19 246 SER A C 1
ATOM 1874 O O . SER A 1 246 ? 17.062 7.316 -1.800 1.00 98.19 246 SER A O 1
ATOM 1876 N N . ALA A 1 247 ? 17.142 5.143 -1.267 1.00 98.00 247 ALA A N 1
ATOM 1877 C CA . ALA A 1 247 ? 17.001 5.340 0.176 1.00 98.00 247 ALA A CA 1
ATOM 1878 C C . ALA A 1 247 ? 18.163 6.159 0.765 1.00 98.00 247 ALA A C 1
ATOM 1880 O O . ALA A 1 247 ? 17.930 7.061 1.571 1.00 98.00 247 ALA A O 1
ATOM 1881 N N . LEU A 1 248 ? 19.402 5.879 0.343 1.00 97.88 248 LEU A N 1
ATOM 1882 C CA . LEU A 1 248 ? 20.594 6.626 0.742 1.00 97.88 248 LEU A CA 1
ATOM 1883 C C . LEU A 1 248 ? 20.496 8.091 0.306 1.00 97.88 248 LEU A C 1
ATOM 1885 O O . LEU A 1 248 ? 20.675 8.981 1.132 1.00 97.88 248 LEU A O 1
ATOM 1889 N N . PHE A 1 249 ? 20.149 8.357 -0.955 1.00 96.50 249 PHE A N 1
ATOM 1890 C CA . PHE A 1 249 ? 19.937 9.727 -1.429 1.00 96.50 249 PHE A CA 1
ATOM 1891 C C . PHE A 1 249 ? 18.776 10.415 -0.697 1.00 96.50 249 PHE A C 1
ATOM 1893 O O . PHE A 1 249 ? 18.894 11.587 -0.346 1.00 96.50 249 PHE A O 1
ATOM 1900 N N . GLY A 1 250 ? 17.693 9.694 -0.388 1.00 95.31 250 GLY A N 1
ATOM 1901 C CA . GLY A 1 250 ? 16.581 10.204 0.421 1.00 95.31 250 GLY A CA 1
ATOM 1902 C C . GLY A 1 250 ? 16.995 10.552 1.850 1.00 95.31 250 GLY A C 1
ATOM 1903 O O . GLY A 1 250 ? 16.594 11.584 2.382 1.00 95.31 250 GLY A O 1
ATOM 1904 N N . PHE A 1 251 ? 17.855 9.738 2.461 1.00 95.44 251 PHE A N 1
ATOM 1905 C CA . PHE A 1 251 ? 18.444 10.014 3.770 1.00 95.44 251 PHE A CA 1
ATOM 1906 C C . PHE A 1 251 ? 19.354 11.252 3.740 1.00 95.44 251 PHE A C 1
ATOM 1908 O O . PHE A 1 251 ? 19.239 12.121 4.604 1.00 95.44 251 PHE A O 1
ATOM 1915 N N . LEU A 1 252 ? 20.218 11.359 2.724 1.00 94.25 252 LEU A N 1
ATOM 1916 C CA . LEU A 1 252 ? 21.127 12.493 2.539 1.00 94.25 252 LEU A CA 1
ATOM 1917 C C . LEU A 1 252 ? 20.368 13.802 2.296 1.00 94.25 252 LEU A C 1
ATOM 1919 O O . LEU A 1 252 ? 20.648 14.793 2.972 1.00 94.25 252 LEU A O 1
ATOM 1923 N N . LEU A 1 253 ? 19.380 13.800 1.393 1.00 90.94 253 LEU A N 1
ATOM 1924 C CA . LEU A 1 253 ? 18.518 14.960 1.141 1.00 90.94 253 LEU A CA 1
ATOM 1925 C C . LEU A 1 253 ? 17.698 15.327 2.378 1.00 90.94 253 LEU A C 1
ATOM 1927 O O . LEU A 1 253 ? 17.467 16.506 2.649 1.00 90.94 253 LEU A O 1
ATOM 1931 N N . GLY A 1 254 ? 17.285 14.315 3.140 1.00 86.75 254 GLY A N 1
ATOM 1932 C CA . GLY A 1 254 ? 16.507 14.484 4.349 1.00 86.75 254 GLY A CA 1
ATOM 1933 C C . GLY A 1 254 ? 17.161 15.449 5.337 1.00 86.75 254 GLY A C 1
ATOM 1934 O O . GLY A 1 254 ? 16.445 16.266 5.899 1.00 86.75 254 GLY A O 1
ATOM 1935 N N . PHE A 1 255 ? 18.493 15.436 5.505 1.00 87.12 255 PHE A N 1
ATOM 1936 C CA . PHE A 1 255 ? 19.205 16.276 6.484 1.00 87.12 255 PHE A CA 1
ATOM 1937 C C . PHE A 1 255 ? 19.046 17.794 6.275 1.00 87.12 255 PHE A C 1
ATOM 1939 O O . PHE A 1 255 ? 18.611 18.458 7.224 1.00 87.12 255 PHE A O 1
ATOM 1946 N N . PRO A 1 256 ? 19.375 18.376 5.099 1.00 84.12 256 PRO A N 1
ATOM 1947 C CA . PRO A 1 256 ? 19.095 19.786 4.813 1.00 84.12 256 PRO A CA 1
ATOM 1948 C C . PRO A 1 256 ? 17.615 20.138 4.986 1.00 84.12 256 PRO A C 1
ATOM 1950 O O . PRO A 1 256 ? 17.269 21.181 5.542 1.00 84.12 256 PRO A O 1
ATOM 1953 N N . VAL A 1 257 ? 16.750 19.221 4.553 1.00 81.75 257 VAL A N 1
ATOM 1954 C CA . VAL A 1 257 ? 15.293 19.345 4.560 1.00 81.75 257 VAL A CA 1
ATOM 1955 C C . VAL A 1 257 ? 14.711 19.474 5.971 1.00 81.75 257 VAL A C 1
ATOM 1957 O O . VAL A 1 257 ? 13.730 20.192 6.155 1.00 81.75 257 VAL A O 1
ATOM 1960 N N . LEU A 1 258 ? 15.324 18.873 6.998 1.00 78.31 258 LEU A N 1
ATOM 1961 C CA . LEU A 1 258 ? 14.802 18.911 8.377 1.00 78.31 258 LEU A CA 1
ATOM 1962 C C . LEU A 1 258 ? 14.663 20.316 8.967 1.00 78.31 258 LEU A C 1
ATOM 1964 O O . LEU A 1 258 ? 13.908 20.507 9.923 1.00 78.31 258 LEU A O 1
ATOM 1968 N N . ARG A 1 259 ? 15.422 21.280 8.439 1.00 82.00 259 ARG A N 1
ATOM 1969 C CA . ARG A 1 259 ? 15.423 22.672 8.906 1.00 82.00 259 ARG A CA 1
ATOM 1970 C C . ARG A 1 259 ? 14.349 23.519 8.227 1.00 82.00 259 ARG A C 1
ATOM 1972 O O . ARG A 1 259 ? 14.120 24.647 8.650 1.00 82.00 259 ARG A O 1
ATOM 1979 N N . LEU A 1 260 ? 13.706 22.987 7.192 1.00 86.25 260 LEU A N 1
ATOM 1980 C CA . LEU A 1 260 ? 12.764 23.699 6.340 1.00 86.25 260 LEU A CA 1
ATOM 1981 C C . LEU A 1 260 ? 11.332 23.251 6.632 1.00 86.25 260 LEU A C 1
ATOM 1983 O O . LEU A 1 260 ? 11.077 22.137 7.096 1.00 86.25 260 LEU A O 1
ATOM 1987 N N . ARG A 1 261 ? 10.379 24.148 6.386 1.00 79.50 261 ARG A N 1
ATOM 1988 C CA . ARG A 1 261 ? 8.947 23.911 6.590 1.00 79.50 261 ARG A CA 1
ATOM 1989 C C . ARG A 1 261 ? 8.156 24.495 5.425 1.00 79.50 261 ARG A C 1
ATOM 1991 O O . ARG A 1 261 ? 8.578 25.492 4.843 1.00 79.50 261 ARG A O 1
ATOM 1998 N N . GLY A 1 262 ? 7.012 23.877 5.130 1.00 82.38 262 GLY A N 1
ATOM 1999 C CA . GLY A 1 262 ? 6.081 24.342 4.100 1.00 82.38 262 GLY A CA 1
ATOM 2000 C C . GLY A 1 262 ? 6.750 24.479 2.734 1.00 82.38 262 GLY A C 1
ATOM 2001 O O . GLY A 1 262 ? 7.430 23.565 2.273 1.00 82.38 262 GLY A O 1
ATOM 2002 N N . ASP A 1 263 ? 6.602 25.643 2.116 1.00 87.62 263 ASP A N 1
ATOM 2003 C CA . ASP A 1 263 ? 7.017 25.882 0.730 1.00 87.62 263 ASP A CA 1
ATOM 2004 C C . ASP A 1 263 ? 8.536 25.805 0.526 1.00 87.62 263 ASP A C 1
ATOM 2006 O O . ASP A 1 263 ? 9.003 25.341 -0.513 1.00 87.62 263 ASP A O 1
ATOM 2010 N N . TYR A 1 264 ? 9.336 26.162 1.536 1.00 88.31 264 TYR A N 1
ATOM 2011 C CA . TYR A 1 264 ? 10.797 26.049 1.451 1.00 88.31 264 TYR A CA 1
ATOM 2012 C C . TYR A 1 264 ? 11.261 24.599 1.287 1.00 88.31 264 TYR A C 1
ATOM 2014 O O . TYR A 1 264 ? 12.242 24.334 0.593 1.00 88.31 264 TYR A O 1
ATOM 2022 N N . LEU A 1 265 ? 10.547 23.655 1.906 1.00 89.06 265 LEU A N 1
ATOM 2023 C CA . LEU A 1 265 ? 10.811 22.232 1.729 1.00 89.06 265 LEU A CA 1
ATOM 2024 C C . LEU A 1 265 ? 10.526 21.799 0.280 1.00 89.06 265 LEU A C 1
ATOM 2026 O O . LEU A 1 265 ? 11.321 21.084 -0.333 1.00 89.06 265 LEU A O 1
ATOM 2030 N N . ALA A 1 266 ? 9.430 22.291 -0.292 1.00 90.00 266 ALA A N 1
ATOM 2031 C CA . ALA A 1 266 ? 9.043 22.002 -1.668 1.00 90.00 266 ALA A CA 1
ATOM 2032 C C . ALA A 1 266 ? 10.067 22.538 -2.684 1.00 90.00 266 ALA A C 1
ATOM 2034 O O . ALA A 1 266 ? 10.441 21.839 -3.622 1.00 90.00 266 ALA A O 1
ATOM 2035 N N . ILE A 1 267 ? 10.576 23.754 -2.466 1.00 92.12 267 ILE A N 1
ATOM 2036 C CA . ILE A 1 267 ? 11.586 24.373 -3.335 1.00 92.12 267 ILE A CA 1
ATOM 2037 C C . ILE A 1 267 ? 12.898 23.579 -3.304 1.00 92.12 267 ILE A C 1
ATOM 2039 O O . ILE A 1 267 ? 13.491 23.325 -4.351 1.00 92.12 267 ILE A O 1
ATOM 2043 N N . VAL A 1 268 ? 13.356 23.154 -2.121 1.00 93.19 268 VAL A N 1
ATOM 2044 C CA . VAL A 1 268 ? 14.617 22.402 -1.998 1.00 93.19 268 VAL A CA 1
ATOM 2045 C C . VAL A 1 268 ? 14.514 21.005 -2.595 1.00 93.19 268 VAL A C 1
ATOM 2047 O O . VAL A 1 268 ? 15.459 20.554 -3.241 1.00 93.19 268 VAL A O 1
ATOM 2050 N N . THR A 1 269 ? 13.377 20.329 -2.432 1.00 94.00 269 THR A N 1
ATOM 2051 C CA . THR A 1 269 ? 13.160 19.029 -3.079 1.00 94.00 269 THR A CA 1
ATOM 2052 C C . THR A 1 269 ? 13.120 19.174 -4.599 1.00 94.00 269 THR A C 1
ATOM 2054 O O . THR A 1 269 ? 13.845 18.458 -5.286 1.00 94.00 269 THR A O 1
ATOM 2057 N N . LEU A 1 270 ? 12.395 20.161 -5.138 1.00 94.19 270 LEU A N 1
ATOM 2058 C CA . LEU A 1 270 ? 12.423 20.479 -6.571 1.00 94.19 270 LEU A CA 1
ATOM 2059 C C . LEU A 1 270 ? 13.855 20.716 -7.068 1.00 94.19 270 LEU A C 1
ATOM 2061 O O . LEU A 1 270 ? 14.272 20.117 -8.058 1.00 94.19 270 LEU A O 1
ATOM 2065 N N . GLY A 1 271 ? 14.626 21.530 -6.340 1.00 94.88 271 GLY A N 1
ATOM 2066 C CA . GLY A 1 271 ? 16.032 21.783 -6.640 1.00 94.88 271 GLY A CA 1
ATOM 2067 C C . GLY A 1 271 ? 16.862 20.500 -6.675 1.00 94.88 271 GLY A C 1
ATOM 2068 O O . GLY A 1 271 ? 17.641 20.313 -7.600 1.00 94.88 271 GLY A O 1
ATOM 2069 N N . PHE A 1 272 ? 16.663 19.580 -5.729 1.00 94.75 272 PHE A N 1
ATOM 2070 C CA . PHE A 1 272 ? 17.319 18.270 -5.745 1.00 94.75 272 PHE A CA 1
ATOM 2071 C C . PHE A 1 272 ? 16.983 17.455 -7.000 1.00 94.75 272 PHE A C 1
ATOM 2073 O O . PHE A 1 272 ? 17.898 16.945 -7.644 1.00 94.75 272 PHE A O 1
ATOM 2080 N N . GLY A 1 273 ? 15.704 17.354 -7.374 1.00 94.00 273 GLY A N 1
ATOM 2081 C CA . GLY A 1 273 ? 15.291 16.625 -8.578 1.00 94.00 273 GLY A CA 1
ATOM 2082 C C . GLY A 1 273 ? 15.945 17.185 -9.845 1.00 94.00 273 GLY A C 1
ATOM 2083 O O . GLY A 1 273 ? 16.491 16.435 -10.655 1.00 94.00 273 GLY A O 1
ATOM 2084 N N . GLU A 1 274 ? 15.972 18.513 -9.969 1.00 95.38 274 GLU A N 1
ATOM 2085 C CA . GLU A 1 274 ? 16.631 19.220 -11.071 1.00 95.38 274 GLU A CA 1
ATOM 2086 C C . GLU A 1 274 ? 18.157 19.050 -11.056 1.00 95.38 274 GLU A C 1
ATOM 2088 O O . GLU A 1 274 ? 18.753 18.794 -12.101 1.00 95.38 274 GLU A O 1
ATOM 2093 N N . ILE A 1 275 ? 18.797 19.119 -9.883 1.00 95.81 275 ILE A N 1
ATOM 2094 C CA . ILE A 1 275 ? 20.238 18.875 -9.726 1.00 95.81 275 ILE A CA 1
ATOM 2095 C C . ILE A 1 275 ? 20.589 17.461 -10.183 1.00 95.81 275 ILE A C 1
ATOM 2097 O O . ILE A 1 275 ? 21.553 17.300 -10.925 1.00 95.81 275 ILE A O 1
ATOM 2101 N N . ILE A 1 276 ? 19.813 16.446 -9.790 1.00 96.44 276 ILE A N 1
ATOM 2102 C CA . ILE A 1 276 ? 20.037 15.067 -10.238 1.00 96.44 276 ILE A CA 1
ATOM 2103 C C . ILE A 1 276 ? 19.892 14.967 -11.758 1.00 96.44 276 ILE A C 1
ATOM 2105 O O . ILE A 1 276 ? 20.786 14.425 -12.405 1.00 96.44 276 ILE A O 1
ATOM 2109 N N . ARG A 1 277 ? 18.835 15.535 -12.357 1.00 95.19 277 ARG A N 1
ATOM 2110 C CA . ARG A 1 277 ? 18.665 15.507 -13.820 1.00 95.19 277 ARG A CA 1
ATOM 2111 C C . ARG A 1 277 ? 19.826 16.189 -14.545 1.00 95.19 277 ARG A C 1
ATOM 2113 O O . ARG A 1 277 ? 20.372 15.628 -15.492 1.00 95.19 277 ARG A O 1
ATOM 2120 N N . LEU A 1 278 ? 20.224 17.380 -14.098 1.00 95.19 278 LEU A N 1
ATOM 2121 C CA . LEU A 1 278 ? 21.343 18.125 -14.678 1.00 95.19 278 LEU A CA 1
ATOM 2122 C C . LEU A 1 278 ? 22.672 17.391 -14.496 1.00 95.19 278 LEU A C 1
ATOM 2124 O O . LEU A 1 278 ? 23.489 17.381 -15.413 1.00 95.19 278 LEU A O 1
ATOM 2128 N N . LEU A 1 279 ? 22.894 16.759 -13.344 1.00 96.38 279 LEU A N 1
ATOM 2129 C CA . LEU A 1 279 ? 24.080 15.949 -13.091 1.00 96.38 279 LEU A CA 1
ATOM 2130 C C . LEU A 1 279 ? 24.142 14.771 -14.069 1.00 96.38 279 LEU A C 1
ATOM 2132 O O . LEU A 1 279 ? 25.158 14.583 -14.731 1.00 96.38 279 LEU A O 1
ATOM 2136 N N . LEU A 1 280 ? 23.042 14.029 -14.220 1.00 95.94 280 LEU A N 1
ATOM 2137 C CA . LEU A 1 280 ? 22.941 12.911 -15.161 1.00 95.94 280 LEU A CA 1
ATOM 2138 C C . LEU A 1 280 ? 23.138 13.357 -16.615 1.00 95.94 280 LEU A C 1
ATOM 2140 O O . LEU A 1 280 ? 23.725 12.617 -17.395 1.00 95.94 280 LEU A O 1
ATOM 2144 N N . ASN A 1 281 ? 22.700 14.564 -16.970 1.00 95.62 281 ASN A N 1
ATOM 2145 C CA . ASN A 1 281 ? 22.879 15.118 -18.310 1.00 95.62 281 ASN A CA 1
ATOM 2146 C C . ASN A 1 281 ? 24.323 15.573 -18.593 1.00 95.62 281 ASN A C 1
ATOM 2148 O O . ASN A 1 281 ? 24.809 15.430 -19.710 1.00 95.62 281 ASN A O 1
ATOM 2152 N N . ASN A 1 282 ? 25.018 16.115 -17.586 1.00 96.06 282 ASN A N 1
ATOM 2153 C CA . ASN A 1 282 ? 26.382 16.634 -17.738 1.00 96.06 282 ASN A CA 1
ATOM 2154 C C . ASN A 1 282 ? 27.471 15.560 -17.569 1.00 96.06 282 ASN A C 1
ATOM 2156 O O . ASN A 1 282 ? 28.566 15.718 -18.106 1.00 96.06 282 ASN A O 1
ATOM 2160 N N . LEU A 1 283 ? 27.202 14.468 -16.843 1.00 93.19 283 LEU A N 1
ATOM 2161 C CA . LEU A 1 283 ? 28.150 13.367 -16.615 1.00 93.19 283 LEU A CA 1
ATOM 2162 C C . LEU A 1 283 ? 28.273 12.417 -17.820 1.00 93.19 283 LEU A C 1
ATOM 2164 O O . LEU A 1 283 ? 28.150 11.200 -17.690 1.00 93.19 283 LEU A O 1
ATOM 2168 N N . THR A 1 284 ? 28.579 12.965 -18.993 1.00 91.56 284 THR A N 1
ATOM 2169 C CA . THR A 1 284 ? 28.662 12.234 -20.271 1.00 91.56 284 THR A CA 1
ATOM 2170 C C . THR A 1 284 ? 29.547 10.986 -20.223 1.00 91.56 284 THR A C 1
ATOM 2172 O O . THR A 1 284 ? 29.206 9.980 -20.837 1.00 91.56 284 THR A O 1
ATOM 2175 N N . SER A 1 285 ? 30.640 11.006 -19.454 1.00 89.75 285 SER A N 1
ATOM 2176 C CA . SER A 1 285 ? 31.566 9.873 -19.321 1.00 89.75 285 SER A CA 1
ATOM 2177 C C . SER A 1 285 ? 30.997 8.662 -18.576 1.00 89.75 285 SER A C 1
ATOM 2179 O O . SER A 1 285 ? 31.471 7.550 -18.797 1.00 89.75 285 SER A O 1
ATOM 2181 N N . LEU A 1 286 ? 30.017 8.866 -17.691 1.00 91.56 286 LEU A N 1
ATOM 2182 C CA . LEU A 1 286 ? 29.441 7.809 -16.856 1.00 91.56 286 LEU A CA 1
ATOM 2183 C C . LEU A 1 286 ? 28.026 7.436 -17.304 1.00 91.56 286 LEU A C 1
ATOM 2185 O O . LEU A 1 286 ? 27.680 6.262 -17.334 1.00 91.56 286 LEU A O 1
ATOM 2189 N N . THR A 1 287 ? 27.196 8.426 -17.629 1.00 92.75 287 THR A N 1
ATOM 2190 C CA . THR A 1 287 ? 25.754 8.247 -17.865 1.00 92.75 287 THR A CA 1
ATOM 2191 C C . THR A 1 287 ? 25.364 8.279 -19.338 1.00 92.75 287 THR A C 1
ATOM 2193 O O . THR A 1 287 ? 24.188 8.092 -19.643 1.00 92.75 287 THR A O 1
ATOM 2196 N N . GLY A 1 288 ? 26.305 8.587 -20.237 1.00 90.69 288 GLY A N 1
ATOM 2197 C CA . GLY A 1 288 ? 26.010 8.888 -21.641 1.00 90.69 288 GLY A CA 1
ATOM 2198 C C . GLY A 1 288 ? 25.377 10.269 -21.860 1.00 90.69 288 GLY A C 1
ATOM 2199 O O . GLY A 1 288 ? 25.073 10.629 -22.992 1.00 90.69 288 GLY A O 1
ATOM 2200 N N . GLY A 1 289 ? 25.191 11.069 -20.801 1.00 93.62 289 GLY A N 1
ATOM 2201 C CA . GLY A 1 289 ? 24.608 12.408 -20.897 1.00 93.62 289 GLY A CA 1
ATOM 2202 C C . GLY A 1 289 ? 23.178 12.386 -21.463 1.00 93.62 289 GLY A C 1
ATOM 2203 O O . GLY A 1 289 ? 22.371 11.581 -20.987 1.00 93.62 289 GLY A O 1
ATOM 2204 N N . PRO A 1 290 ? 22.845 13.233 -22.458 1.00 93.25 290 PRO A N 1
ATOM 2205 C CA . PRO A 1 290 ? 21.518 13.258 -23.084 1.00 93.25 290 PRO A CA 1
ATOM 2206 C C . PRO A 1 290 ? 21.110 11.928 -23.735 1.00 93.25 290 PRO A C 1
ATOM 2208 O O . PRO A 1 290 ? 19.941 11.548 -23.662 1.00 93.25 290 PRO A O 1
ATOM 2211 N N . ASP A 1 291 ? 22.070 11.204 -24.324 1.00 91.56 291 ASP A N 1
ATOM 2212 C CA . ASP A 1 291 ? 21.820 9.930 -25.016 1.00 91.56 291 ASP A CA 1
ATOM 2213 C C . ASP A 1 291 ? 21.427 8.812 -24.037 1.00 91.56 291 ASP A C 1
ATOM 2215 O O . ASP A 1 291 ? 20.711 7.872 -24.393 1.00 91.56 291 ASP A O 1
ATOM 2219 N N . GLY A 1 292 ? 21.858 8.934 -22.778 1.00 93.88 292 GLY A N 1
ATOM 2220 C CA . GLY A 1 292 ? 21.582 7.960 -21.734 1.00 93.88 292 GLY A CA 1
ATOM 2221 C C . GLY A 1 292 ? 22.294 6.618 -21.933 1.00 93.88 292 GLY A C 1
ATOM 2222 O O . GLY A 1 292 ? 23.267 6.494 -22.678 1.00 93.88 292 GLY A O 1
ATOM 2223 N N . ILE A 1 293 ? 21.800 5.588 -21.242 1.00 94.88 293 ILE A N 1
ATOM 2224 C CA . ILE A 1 293 ? 22.340 4.221 -21.291 1.00 94.88 293 ILE A CA 1
ATOM 2225 C C . ILE A 1 293 ? 21.308 3.302 -21.933 1.00 94.88 293 ILE A C 1
ATOM 2227 O O . ILE A 1 293 ? 20.231 3.079 -21.375 1.00 94.88 293 ILE A O 1
ATOM 2231 N N . SER A 1 294 ? 21.643 2.766 -23.107 1.00 93.38 294 SER A N 1
ATOM 2232 C CA . SER A 1 294 ? 20.808 1.842 -23.882 1.00 93.38 294 SER A CA 1
ATOM 2233 C C . SER A 1 294 ? 21.240 0.383 -23.703 1.00 93.38 294 SER A C 1
ATOM 2235 O O . SER A 1 294 ? 22.292 0.091 -23.140 1.00 93.38 294 SER A O 1
ATOM 2237 N N . GLY A 1 295 ? 20.421 -0.555 -24.187 1.00 88.88 295 GLY A N 1
ATOM 2238 C CA . GLY A 1 295 ? 20.755 -1.982 -24.159 1.00 88.88 295 GLY A CA 1
ATOM 2239 C C . GLY A 1 295 ? 20.567 -2.633 -22.789 1.00 88.88 295 GLY A C 1
ATOM 2240 O O . GLY A 1 295 ? 21.084 -3.725 -22.552 1.00 88.88 295 GLY A O 1
ATOM 2241 N N . ILE A 1 296 ? 19.802 -1.989 -21.905 1.00 91.94 296 ILE A N 1
ATOM 2242 C CA . ILE A 1 296 ? 19.506 -2.503 -20.572 1.00 91.94 296 ILE A CA 1
ATOM 2243 C C . ILE A 1 296 ? 18.690 -3.800 -20.719 1.00 91.94 296 ILE A C 1
ATOM 2245 O O . ILE A 1 296 ? 17.634 -3.792 -21.365 1.00 91.94 296 ILE A O 1
ATOM 2249 N N . PRO A 1 297 ? 19.148 -4.930 -20.151 1.00 90.12 297 PRO A N 1
ATOM 2250 C CA . PRO A 1 297 ? 18.458 -6.198 -20.300 1.00 90.12 297 PRO A CA 1
ATOM 2251 C C . PRO A 1 297 ? 17.106 -6.174 -19.585 1.00 90.12 297 PRO A C 1
ATOM 2253 O O . PRO A 1 297 ? 16.911 -5.522 -18.557 1.00 90.12 297 PRO A O 1
ATOM 2256 N N . LYS A 1 298 ? 16.151 -6.923 -20.134 1.00 90.50 298 LYS A N 1
ATOM 2257 C CA . LYS A 1 298 ? 14.858 -7.149 -19.485 1.00 90.50 298 LYS A CA 1
ATOM 2258 C C . LYS A 1 298 ? 15.011 -8.187 -18.363 1.00 90.50 298 LYS A C 1
ATOM 2260 O O . LYS A 1 298 ? 15.923 -9.014 -18.436 1.00 90.50 298 LYS A O 1
ATOM 2265 N N . PRO A 1 299 ? 14.134 -8.186 -17.345 1.00 90.50 299 PRO A N 1
ATOM 2266 C CA . PRO A 1 299 ? 14.175 -9.173 -16.270 1.00 90.50 299 PRO A CA 1
ATOM 2267 C C . PRO A 1 299 ? 14.064 -10.607 -16.807 1.00 90.50 299 PRO A C 1
ATOM 2269 O O . PRO A 1 299 ? 13.332 -10.868 -17.763 1.00 90.50 299 PRO A O 1
ATOM 2272 N N . THR A 1 300 ? 14.780 -11.539 -16.182 1.00 88.19 300 THR A N 1
ATOM 2273 C CA . THR A 1 300 ? 14.736 -12.974 -16.504 1.00 88.19 300 THR A CA 1
ATOM 2274 C C . THR A 1 300 ? 13.831 -13.723 -15.529 1.00 88.19 300 THR A C 1
ATOM 2276 O O . THR A 1 300 ? 13.630 -13.283 -14.397 1.00 88.19 300 THR A O 1
ATOM 2279 N N . VAL A 1 301 ? 13.298 -14.879 -15.930 1.00 83.69 301 VAL A N 1
ATOM 2280 C CA . VAL A 1 301 ? 12.520 -15.751 -15.032 1.00 83.69 301 VAL A CA 1
ATOM 2281 C C . VAL A 1 301 ? 13.434 -16.845 -14.506 1.00 83.69 301 VAL A C 1
ATOM 2283 O O . VAL A 1 301 ? 13.824 -17.722 -15.265 1.00 83.69 301 VAL A O 1
ATOM 2286 N N . PHE A 1 302 ? 13.815 -16.782 -13.227 1.00 77.88 302 PHE A N 1
ATOM 2287 C CA . PHE A 1 302 ? 14.760 -17.732 -12.612 1.00 77.88 302 PHE A CA 1
ATOM 2288 C C . PHE A 1 302 ? 16.071 -17.900 -13.410 1.00 77.88 302 PHE A C 1
ATOM 2290 O O . PHE A 1 302 ? 16.590 -19.003 -13.546 1.00 77.88 302 PHE A O 1
ATOM 2297 N N . GLY A 1 303 ? 16.590 -16.805 -13.979 1.00 76.81 303 GLY A N 1
ATOM 2298 C CA . GLY A 1 303 ? 17.797 -16.820 -14.817 1.00 76.81 303 GLY A CA 1
ATOM 2299 C C . GLY A 1 303 ? 17.566 -17.216 -16.280 1.00 76.81 303 GLY A C 1
ATOM 2300 O O . GLY A 1 303 ? 18.498 -17.152 -17.072 1.00 76.81 303 GLY A O 1
ATOM 2301 N N . ILE A 1 304 ? 16.336 -17.564 -16.666 1.00 80.81 304 ILE A N 1
ATOM 2302 C CA . ILE A 1 304 ? 15.984 -17.949 -18.035 1.00 80.81 304 ILE A CA 1
ATOM 2303 C C . ILE A 1 304 ? 15.535 -16.715 -18.826 1.00 80.81 304 ILE A C 1
ATOM 2305 O O . ILE A 1 304 ? 14.656 -15.956 -18.396 1.00 80.81 304 ILE A O 1
ATOM 2309 N N . GLU A 1 305 ? 16.129 -16.516 -20.002 1.00 80.88 305 GLU A N 1
ATOM 2310 C CA . GLU A 1 305 ? 15.811 -15.393 -20.882 1.00 80.88 305 GLU A CA 1
ATOM 2311 C C . GLU A 1 305 ? 14.453 -15.578 -21.578 1.00 80.88 305 GLU A C 1
ATOM 2313 O O . GLU A 1 305 ? 14.148 -16.618 -22.166 1.00 80.88 305 GLU A O 1
ATOM 2318 N N . MET A 1 306 ? 13.650 -14.514 -21.572 1.00 78.12 306 MET A N 1
ATOM 2319 C CA . MET A 1 306 ? 12.405 -14.392 -22.342 1.00 78.12 306 MET A CA 1
ATOM 2320 C C . MET A 1 306 ? 12.682 -13.803 -23.741 1.00 78.12 306 MET A C 1
ATOM 2322 O O . MET A 1 306 ? 12.026 -12.865 -24.190 1.00 78.12 306 MET A O 1
ATOM 2326 N N . ALA A 1 307 ? 13.705 -14.313 -24.423 1.00 77.12 307 ALA A N 1
ATOM 2327 C CA . ALA A 1 307 ? 14.107 -13.866 -25.756 1.00 77.12 307 ALA A CA 1
ATOM 2328 C C . ALA A 1 307 ? 13.708 -14.884 -26.835 1.00 77.12 307 ALA A C 1
ATOM 2330 O O . ALA A 1 307 ? 13.361 -16.025 -26.530 1.00 77.12 307 ALA A O 1
ATOM 2331 N N . ARG A 1 308 ? 13.755 -14.457 -28.105 1.00 74.25 308 ARG A N 1
ATOM 2332 C CA . ARG A 1 308 ? 13.516 -15.337 -29.261 1.00 74.25 308 ARG A CA 1
ATOM 2333 C C . ARG A 1 308 ? 14.610 -16.394 -29.406 1.00 74.25 308 ARG A C 1
ATOM 2335 O O . ARG A 1 308 ? 14.303 -17.532 -29.709 1.00 74.25 308 ARG A O 1
ATOM 2342 N N . ASN A 1 309 ? 15.858 -15.990 -29.192 1.00 72.75 309 ASN A N 1
ATOM 2343 C CA . ASN A 1 309 ? 17.034 -16.849 -29.235 1.00 72.75 309 ASN A CA 1
ATOM 2344 C C . ASN A 1 309 ? 17.813 -16.626 -27.936 1.00 72.75 309 ASN A C 1
ATOM 2346 O O . ASN A 1 309 ? 17.866 -15.489 -27.456 1.00 72.75 309 ASN A O 1
ATOM 2350 N N . ALA A 1 310 ? 18.421 -17.676 -27.391 1.00 71.00 310 ALA A N 1
ATOM 2351 C CA . ALA A 1 310 ? 19.295 -17.551 -26.233 1.00 71.00 310 ALA A CA 1
ATOM 2352 C C . ALA A 1 310 ? 20.570 -16.780 -26.603 1.00 71.00 310 ALA A C 1
ATOM 2354 O O . ALA A 1 310 ? 21.169 -17.039 -27.649 1.00 71.00 310 ALA A O 1
ATOM 2355 N N . LYS A 1 311 ? 21.006 -15.849 -25.746 1.00 67.81 311 LYS A N 1
ATOM 2356 C CA . LYS A 1 311 ? 22.298 -15.166 -25.931 1.00 67.81 311 LYS A CA 1
ATOM 2357 C C . LYS A 1 311 ? 23.506 -16.071 -25.671 1.00 67.81 311 LYS A C 1
ATOM 2359 O O . LYS A 1 311 ? 24.583 -15.792 -26.187 1.00 67.81 311 LYS A O 1
ATOM 2364 N N . VAL A 1 312 ? 23.336 -17.123 -24.868 1.00 73.00 312 VAL A N 1
ATOM 2365 C CA . VAL A 1 312 ? 24.402 -18.061 -24.488 1.00 73.00 312 VAL A CA 1
ATOM 2366 C C . VAL A 1 312 ? 24.153 -19.410 -25.158 1.00 73.00 312 VAL A C 1
ATOM 2368 O O . VAL A 1 312 ? 23.104 -20.027 -24.942 1.00 73.00 312 VAL A O 1
ATOM 2371 N N . GLU A 1 313 ? 25.121 -19.878 -25.952 1.00 64.44 313 GLU A N 1
ATOM 2372 C CA . GLU A 1 313 ? 25.065 -21.193 -26.600 1.00 64.44 313 GLU A CA 1
ATOM 2373 C C . GLU A 1 313 ? 24.851 -22.310 -25.564 1.00 64.44 313 GLU A C 1
ATOM 2375 O O . GLU A 1 313 ? 25.520 -22.370 -24.534 1.00 64.44 313 GLU A O 1
ATOM 2380 N N . GLY A 1 314 ? 23.879 -23.189 -25.823 1.00 67.62 314 GLY A N 1
ATOM 2381 C CA . GLY A 1 314 ? 23.524 -24.304 -24.936 1.00 67.62 314 GLY A CA 1
ATOM 2382 C C . GLY A 1 314 ? 22.454 -24.000 -23.878 1.00 67.62 314 GLY A C 1
ATOM 2383 O O . GLY A 1 314 ? 22.001 -24.930 -23.210 1.00 67.62 314 GLY A O 1
ATOM 2384 N N . THR A 1 315 ? 21.992 -22.751 -23.740 1.00 73.12 315 THR A N 1
ATOM 2385 C CA . THR A 1 315 ? 20.859 -22.415 -22.855 1.00 73.12 315 THR A CA 1
ATOM 2386 C C . THR A 1 315 ? 19.533 -22.400 -23.617 1.00 73.12 315 THR A C 1
ATOM 2388 O O . THR A 1 315 ? 19.471 -21.971 -24.766 1.00 73.12 315 THR A O 1
ATOM 2391 N N . ARG A 1 316 ? 18.464 -22.903 -22.986 1.00 78.56 316 ARG A N 1
ATOM 2392 C CA . ARG A 1 316 ? 17.099 -22.849 -23.533 1.00 78.56 316 ARG A CA 1
ATOM 2393 C C . ARG A 1 316 ? 16.410 -21.584 -23.047 1.00 78.56 316 ARG A C 1
ATOM 2395 O O . ARG A 1 316 ? 16.485 -21.252 -21.865 1.00 78.56 316 ARG A O 1
ATOM 2402 N N . THR A 1 317 ? 15.712 -20.908 -23.944 1.00 80.19 317 THR A N 1
ATOM 2403 C CA . THR A 1 317 ? 14.864 -19.760 -23.608 1.00 80.19 317 THR A CA 1
ATOM 2404 C C . THR A 1 317 ? 13.565 -20.213 -22.939 1.00 80.19 317 THR A C 1
ATOM 2406 O O . THR A 1 317 ? 13.171 -21.379 -23.010 1.00 80.19 317 THR A O 1
ATOM 2409 N N . PHE A 1 318 ? 12.863 -19.287 -22.282 1.00 81.12 318 PHE A N 1
ATOM 2410 C CA . PHE A 1 318 ? 11.675 -19.619 -21.485 1.00 81.12 318 PHE A CA 1
ATOM 2411 C C . PHE A 1 318 ? 10.564 -20.293 -22.308 1.00 81.12 318 PHE A C 1
ATOM 2413 O O . PHE A 1 318 ? 9.913 -21.223 -21.835 1.00 81.12 318 PHE A O 1
ATOM 2420 N N . HIS A 1 319 ? 10.374 -19.863 -23.559 1.00 77.62 319 HIS A N 1
ATOM 2421 C CA . HIS A 1 319 ? 9.356 -20.429 -24.443 1.00 77.62 319 HIS A CA 1
ATOM 2422 C C . HIS A 1 319 ? 9.726 -21.840 -24.931 1.00 77.62 319 HIS A C 1
ATOM 2424 O O . HIS A 1 319 ? 8.860 -22.709 -24.968 1.00 77.62 319 HIS A O 1
ATOM 2430 N N . GLU A 1 320 ? 11.006 -22.111 -25.212 1.00 79.25 320 GLU A N 1
ATOM 2431 C CA . GLU A 1 320 ? 11.496 -23.453 -25.570 1.00 79.25 320 GLU A CA 1
ATOM 2432 C C . GLU A 1 320 ? 11.362 -24.439 -24.406 1.00 79.25 320 GLU A C 1
ATOM 2434 O O . GLU A 1 320 ? 11.048 -25.610 -24.610 1.00 79.25 320 GLU A O 1
ATOM 2439 N N . LEU A 1 321 ? 11.571 -23.965 -23.175 1.00 82.06 321 LEU A N 1
ATOM 2440 C CA . LEU A 1 321 ? 11.436 -24.767 -21.959 1.00 82.06 321 LEU A CA 1
ATOM 2441 C C . LEU A 1 321 ? 9.989 -25.220 -21.717 1.00 82.06 321 LEU A C 1
ATOM 2443 O O . LEU A 1 321 ? 9.764 -26.334 -21.252 1.00 82.06 321 LEU A O 1
ATOM 2447 N N . LEU A 1 322 ? 9.019 -24.372 -22.066 1.00 81.19 322 LEU A N 1
ATOM 2448 C CA . LEU A 1 322 ? 7.585 -24.653 -21.947 1.00 81.19 322 LEU A CA 1
ATOM 2449 C C . LEU A 1 322 ? 6.971 -25.276 -23.211 1.00 81.19 322 LEU A C 1
ATOM 2451 O O . LEU A 1 322 ? 5.795 -25.637 -23.201 1.00 81.19 322 LEU A O 1
ATOM 2455 N N . GLY A 1 323 ? 7.743 -25.405 -24.296 1.00 77.81 323 GLY A N 1
ATOM 2456 C CA . GLY A 1 323 ? 7.251 -25.889 -25.588 1.00 77.81 323 GLY A CA 1
ATOM 2457 C C . GLY A 1 323 ? 6.256 -24.939 -26.266 1.00 77.81 323 GLY A C 1
ATOM 2458 O O . GLY A 1 323 ? 5.402 -25.385 -27.029 1.00 77.81 323 GLY A O 1
ATOM 2459 N N . TRP A 1 324 ? 6.323 -23.639 -25.970 1.00 81.44 324 TRP A N 1
ATOM 2460 C CA . TRP A 1 324 ? 5.433 -22.615 -26.522 1.00 81.44 324 TRP A CA 1
ATOM 2461 C C . TRP A 1 324 ? 6.047 -21.927 -27.742 1.00 81.44 324 TRP A C 1
ATOM 2463 O O . TRP A 1 324 ? 7.260 -21.753 -27.842 1.00 81.44 324 TRP A O 1
ATOM 2473 N N . THR A 1 325 ? 5.200 -21.463 -28.661 1.00 79.06 325 THR A N 1
ATOM 2474 C CA . THR A 1 325 ? 5.633 -20.603 -29.769 1.00 79.06 325 THR A CA 1
ATOM 2475 C C . THR A 1 325 ? 6.025 -19.223 -29.245 1.00 79.06 325 THR A C 1
ATOM 2477 O O . THR A 1 325 ? 5.248 -18.599 -28.526 1.00 79.06 325 THR A O 1
ATOM 2480 N N . TYR A 1 326 ? 7.197 -18.709 -29.627 1.00 79.44 326 TYR A N 1
ATOM 2481 C CA . TYR A 1 326 ? 7.612 -17.362 -29.234 1.00 79.44 326 TYR A CA 1
ATOM 2482 C C . TYR A 1 326 ? 6.667 -16.290 -29.801 1.00 79.44 326 TYR A C 1
ATOM 2484 O O . TYR A 1 326 ? 6.583 -16.098 -31.014 1.00 79.44 326 TYR A O 1
ATOM 2492 N N . SER A 1 327 ? 6.029 -15.535 -28.908 1.00 81.94 327 SER A N 1
ATOM 2493 C CA . SER A 1 327 ? 5.342 -14.278 -29.208 1.00 81.94 327 SER A CA 1
ATOM 2494 C C . SER A 1 327 ? 5.970 -13.145 -28.400 1.00 81.94 327 SER A C 1
ATOM 2496 O O . SER A 1 327 ? 6.222 -13.282 -27.200 1.00 81.94 327 SER A O 1
ATOM 2498 N N . GLY A 1 328 ? 6.178 -11.990 -29.040 1.00 78.94 328 GLY A N 1
ATOM 2499 C CA . GLY A 1 328 ? 6.638 -10.776 -28.356 1.00 78.94 328 GLY A CA 1
ATOM 2500 C C . GLY A 1 328 ? 5.660 -10.278 -27.283 1.00 78.94 328 GLY A C 1
ATOM 2501 O O . GLY A 1 328 ? 6.054 -9.514 -26.402 1.00 78.94 328 GLY A O 1
ATOM 2502 N N . GLU A 1 329 ? 4.408 -10.736 -27.322 1.00 83.12 329 GLU A N 1
ATOM 2503 C CA . GLU A 1 329 ? 3.387 -10.446 -26.313 1.00 83.12 329 GLU A CA 1
ATOM 2504 C C . GLU A 1 329 ? 3.714 -11.079 -24.959 1.00 83.12 329 GLU A C 1
ATOM 2506 O O . GLU A 1 329 ? 3.470 -10.453 -23.930 1.00 83.12 329 GLU A O 1
ATOM 2511 N N . HIS A 1 330 ? 4.354 -12.254 -24.931 1.00 85.00 330 HIS A N 1
ATOM 2512 C CA . HIS A 1 330 ? 4.699 -12.928 -23.676 1.00 85.00 330 HIS A CA 1
ATOM 2513 C C . HIS A 1 330 ? 5.640 -12.094 -22.805 1.00 85.00 330 HIS A C 1
ATOM 2515 O O . HIS A 1 330 ? 5.464 -12.048 -21.591 1.00 85.00 330 HIS A O 1
ATOM 2521 N N . MET A 1 331 ? 6.591 -11.375 -23.412 1.00 86.31 331 MET A N 1
ATOM 2522 C CA . MET A 1 331 ? 7.478 -10.470 -22.676 1.00 86.31 331 MET A CA 1
ATOM 2523 C C . MET A 1 331 ? 6.707 -9.280 -22.087 1.00 86.31 331 MET A C 1
ATOM 2525 O O . MET A 1 331 ? 6.976 -8.867 -20.962 1.00 86.31 331 MET A O 1
ATOM 2529 N N . VAL A 1 332 ? 5.743 -8.723 -22.825 1.00 90.38 332 VAL A N 1
ATOM 2530 C CA . VAL A 1 332 ? 4.932 -7.592 -22.345 1.00 90.38 332 VAL A CA 1
ATOM 2531 C C . VAL A 1 332 ? 4.024 -8.034 -21.194 1.00 90.38 332 VAL A C 1
ATOM 2533 O O . VAL A 1 332 ? 3.980 -7.366 -20.164 1.00 90.38 332 VAL A O 1
ATOM 2536 N N . ILE A 1 333 ? 3.381 -9.199 -21.320 1.00 91.75 333 ILE A N 1
ATOM 2537 C CA . ILE A 1 333 ? 2.579 -9.810 -20.251 1.00 91.75 333 ILE A CA 1
ATOM 2538 C C . ILE A 1 333 ? 3.456 -10.112 -19.031 1.00 91.75 333 ILE A C 1
ATOM 2540 O O . ILE A 1 333 ? 3.071 -9.799 -17.909 1.00 91.75 333 ILE A O 1
ATOM 2544 N N . PHE A 1 334 ? 4.653 -10.666 -19.225 1.00 91.31 334 PHE A N 1
ATOM 2545 C CA . PHE A 1 334 ? 5.576 -10.948 -18.128 1.00 91.31 334 PHE A CA 1
ATOM 2546 C C . PHE A 1 334 ? 5.977 -9.680 -17.363 1.00 91.31 334 PHE A C 1
ATOM 2548 O O . PHE A 1 334 ? 5.902 -9.661 -16.135 1.00 91.31 334 PHE A O 1
ATOM 2555 N N . LEU A 1 335 ? 6.346 -8.606 -18.070 1.00 93.19 335 LEU A N 1
ATOM 2556 C CA . LEU A 1 335 ? 6.654 -7.317 -17.446 1.00 93.19 335 LEU A CA 1
ATOM 2557 C C . LEU A 1 335 ? 5.446 -6.763 -16.683 1.00 93.19 335 LEU A C 1
ATOM 2559 O O . LEU A 1 335 ? 5.605 -6.298 -15.558 1.00 93.19 335 LEU A O 1
ATOM 2563 N N . TYR A 1 336 ? 4.238 -6.870 -17.238 1.00 95.69 336 TYR A N 1
ATOM 2564 C CA . TYR A 1 336 ? 3.014 -6.476 -16.542 1.00 95.69 336 TYR A CA 1
ATOM 2565 C C . TYR A 1 336 ? 2.794 -7.280 -15.250 1.00 95.69 336 TYR A C 1
ATOM 2567 O O . TYR A 1 336 ? 2.541 -6.702 -14.1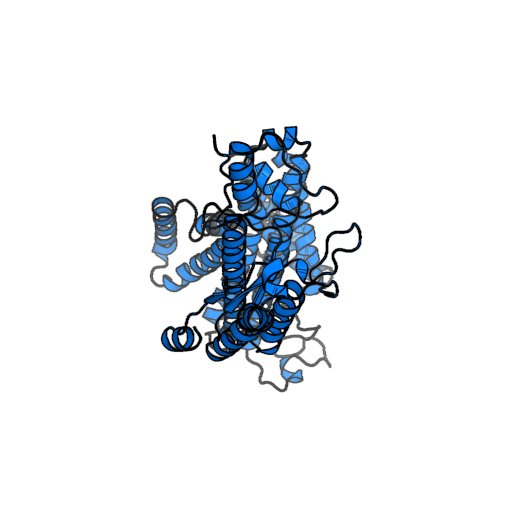94 1.00 95.69 336 TYR A O 1
ATOM 2575 N N . LEU A 1 337 ? 2.925 -8.609 -15.302 1.00 94.94 337 LEU A N 1
ATOM 2576 C CA . LEU A 1 337 ? 2.758 -9.480 -14.134 1.00 94.94 337 LEU A CA 1
ATOM 2577 C C . LEU A 1 337 ? 3.821 -9.198 -13.066 1.00 94.94 337 LEU A C 1
ATOM 2579 O O . LEU A 1 337 ? 3.517 -9.197 -11.873 1.00 94.94 337 LEU A O 1
ATOM 2583 N N . LEU A 1 338 ? 5.050 -8.899 -13.488 1.00 94.62 338 LEU A N 1
ATOM 2584 C CA . LEU A 1 338 ? 6.118 -8.468 -12.596 1.00 94.62 338 LEU A CA 1
ATOM 2585 C C . LEU A 1 338 ? 5.801 -7.109 -11.955 1.00 94.62 338 LEU A C 1
ATOM 2587 O O . LEU A 1 338 ? 5.932 -6.972 -10.741 1.00 94.62 338 LEU A O 1
ATOM 2591 N N . ALA A 1 339 ? 5.316 -6.131 -12.724 1.00 96.19 339 ALA A N 1
ATOM 2592 C CA . ALA A 1 339 ? 4.857 -4.848 -12.189 1.00 96.19 339 ALA A CA 1
ATOM 2593 C C . ALA A 1 339 ? 3.725 -5.035 -11.166 1.00 96.19 339 ALA A C 1
ATOM 2595 O O . ALA A 1 339 ? 3.751 -4.430 -10.094 1.00 96.19 339 ALA A O 1
ATOM 2596 N N . LEU A 1 340 ? 2.761 -5.915 -11.456 1.00 95.88 340 LEU A N 1
ATOM 2597 C CA . LEU A 1 340 ? 1.647 -6.230 -10.561 1.00 95.88 340 LEU A CA 1
ATOM 2598 C C . LEU A 1 340 ? 2.140 -6.879 -9.260 1.00 95.88 340 LEU A C 1
ATOM 2600 O O . LEU A 1 340 ? 1.680 -6.522 -8.173 1.00 95.88 340 LEU A O 1
ATOM 2604 N N . LEU A 1 341 ? 3.117 -7.784 -9.352 1.00 95.12 341 LEU A N 1
ATOM 2605 C CA . LEU A 1 341 ? 3.774 -8.390 -8.195 1.00 95.12 341 LEU A CA 1
ATOM 2606 C C . LEU A 1 341 ? 4.524 -7.343 -7.355 1.00 95.12 341 LEU A C 1
ATOM 2608 O O . LEU A 1 341 ? 4.393 -7.343 -6.130 1.00 95.12 341 LEU A O 1
ATOM 2612 N N . LEU A 1 342 ? 5.245 -6.411 -7.987 1.00 96.00 342 LEU A N 1
ATOM 2613 C CA . LEU A 1 342 ? 5.925 -5.308 -7.297 1.00 96.00 342 LEU A CA 1
ATOM 2614 C C . LEU A 1 342 ? 4.945 -4.327 -6.638 1.00 96.00 342 LEU A C 1
ATOM 2616 O O . LEU A 1 342 ? 5.211 -3.856 -5.530 1.00 96.00 342 LEU A O 1
ATOM 2620 N N . VAL A 1 343 ? 3.792 -4.055 -7.256 1.00 95.75 343 VAL A N 1
ATOM 2621 C CA . VAL A 1 343 ? 2.697 -3.295 -6.629 1.00 95.75 343 VAL A CA 1
ATOM 2622 C C . VAL A 1 343 ? 2.153 -4.044 -5.413 1.00 95.75 343 VAL A C 1
ATOM 2624 O O . VAL A 1 343 ? 2.015 -3.448 -4.346 1.00 95.75 343 VAL A O 1
ATOM 2627 N N . GLY A 1 344 ? 1.899 -5.351 -5.531 1.00 94.00 344 GLY A N 1
ATOM 2628 C CA . GLY A 1 344 ? 1.449 -6.188 -4.416 1.00 94.00 344 GLY A CA 1
ATOM 2629 C C . GLY A 1 344 ? 2.438 -6.191 -3.245 1.00 94.00 344 GLY A C 1
ATOM 2630 O O . GLY A 1 344 ? 2.038 -6.003 -2.094 1.00 94.00 344 GLY A O 1
ATOM 2631 N N . ALA A 1 345 ? 3.736 -6.320 -3.535 1.00 95.00 345 ALA A N 1
ATOM 2632 C CA . ALA A 1 345 ? 4.804 -6.228 -2.542 1.00 95.00 345 ALA A CA 1
ATOM 2633 C C . ALA A 1 345 ? 4.869 -4.833 -1.897 1.00 95.00 345 ALA A C 1
ATOM 2635 O O . ALA A 1 345 ? 4.874 -4.722 -0.670 1.00 95.00 345 ALA A O 1
ATOM 2636 N N . THR A 1 346 ? 4.835 -3.766 -2.702 1.00 94.56 346 THR A N 1
ATOM 263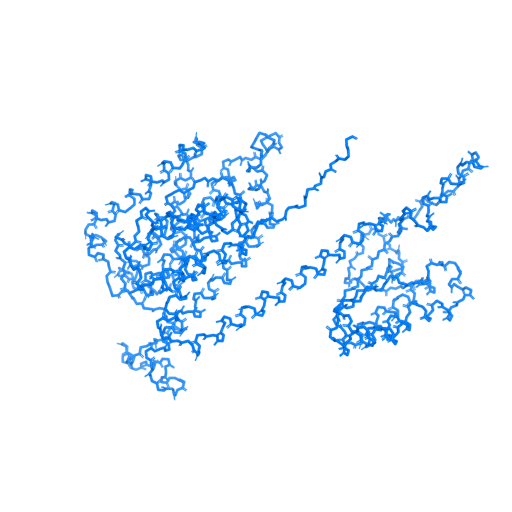7 C CA . THR A 1 346 ? 4.809 -2.372 -2.230 1.00 94.56 346 THR A CA 1
ATOM 2638 C C . THR A 1 346 ? 3.609 -2.115 -1.320 1.00 94.56 346 THR A C 1
ATOM 2640 O O . THR A 1 346 ? 3.765 -1.520 -0.253 1.00 94.56 346 THR A O 1
ATOM 2643 N N . LEU A 1 347 ? 2.419 -2.609 -1.670 1.00 92.38 347 LEU A N 1
ATOM 2644 C CA . LEU A 1 347 ? 1.221 -2.506 -0.834 1.00 92.38 347 LEU A CA 1
ATOM 2645 C C . LEU A 1 347 ? 1.369 -3.274 0.474 1.00 92.38 347 LEU A C 1
ATOM 2647 O O . LEU A 1 347 ? 1.076 -2.731 1.537 1.00 92.38 347 LEU A O 1
ATOM 2651 N N . LEU A 1 348 ? 1.868 -4.509 0.427 1.00 92.06 348 LEU A N 1
ATOM 2652 C CA . LEU A 1 348 ? 2.084 -5.310 1.628 1.00 92.06 348 LEU A CA 1
ATOM 2653 C C . LEU A 1 348 ? 3.039 -4.605 2.596 1.00 92.06 348 LEU A C 1
ATOM 2655 O O . LEU A 1 348 ? 2.711 -4.473 3.780 1.00 92.06 348 LEU A O 1
ATOM 2659 N N . VAL A 1 349 ? 4.183 -4.124 2.101 1.00 93.75 349 VAL A N 1
ATOM 2660 C CA . VAL A 1 349 ? 5.185 -3.430 2.920 1.00 93.75 349 VAL A CA 1
ATOM 2661 C C . VAL A 1 349 ? 4.626 -2.111 3.447 1.00 93.75 349 VAL A C 1
ATOM 2663 O O . VAL A 1 349 ? 4.614 -1.901 4.658 1.00 93.75 349 VAL A O 1
ATOM 2666 N N . SER A 1 350 ? 4.086 -1.249 2.585 1.00 91.12 350 SER A N 1
ATOM 2667 C CA . SER A 1 350 ? 3.556 0.056 3.003 1.00 91.12 350 SER A CA 1
ATOM 2668 C C . SER A 1 350 ? 2.381 -0.073 3.982 1.00 91.12 350 SER A C 1
ATOM 2670 O O . SER A 1 350 ? 2.386 0.580 5.025 1.00 91.12 350 SER A O 1
ATOM 2672 N N . SER A 1 351 ? 1.424 -0.982 3.752 1.00 88.31 351 SER A N 1
ATOM 2673 C CA . SER A 1 351 ? 0.322 -1.216 4.698 1.00 88.31 351 SER A CA 1
ATOM 2674 C C . SER A 1 351 ? 0.809 -1.768 6.043 1.00 88.31 351 SER A C 1
ATOM 2676 O O . SER A 1 351 ? 0.171 -1.542 7.072 1.00 88.31 351 SER A O 1
ATOM 2678 N N . ARG A 1 352 ? 1.908 -2.534 6.075 1.00 89.62 352 ARG A N 1
ATOM 2679 C CA . ARG A 1 352 ? 2.535 -2.977 7.332 1.00 89.62 352 ARG A CA 1
ATOM 2680 C C . ARG A 1 352 ? 3.225 -1.810 8.038 1.00 89.62 352 ARG A C 1
ATOM 2682 O O . ARG A 1 352 ? 2.970 -1.635 9.225 1.00 89.62 352 ARG A O 1
ATOM 2689 N N . LEU A 1 353 ? 3.995 -0.994 7.317 1.00 90.38 353 LEU A N 1
ATOM 2690 C CA . LEU A 1 353 ? 4.698 0.176 7.856 1.00 90.38 353 LEU A CA 1
ATOM 2691 C C . LEU A 1 353 ? 3.744 1.180 8.516 1.00 90.38 353 LEU A C 1
ATOM 2693 O O . LEU A 1 353 ? 3.998 1.612 9.636 1.00 90.38 353 LEU A O 1
ATOM 2697 N N . ILE A 1 354 ? 2.609 1.483 7.878 1.00 85.00 354 ILE A N 1
ATOM 2698 C CA . ILE A 1 354 ? 1.612 2.430 8.413 1.00 85.00 354 ILE A CA 1
ATOM 2699 C C . ILE A 1 354 ? 0.999 1.927 9.732 1.00 85.00 354 ILE A C 1
ATOM 2701 O O . ILE A 1 354 ? 0.693 2.714 10.624 1.00 85.00 354 ILE A O 1
ATOM 2705 N N . ARG A 1 355 ? 0.841 0.605 9.893 1.00 83.81 355 ARG A N 1
ATOM 2706 C CA . ARG A 1 355 ? 0.288 0.003 11.121 1.00 83.81 355 ARG A CA 1
ATOM 2707 C C . ARG A 1 355 ? 1.305 -0.116 12.258 1.00 83.81 355 ARG A C 1
ATOM 2709 O O . ARG A 1 355 ? 0.893 -0.269 13.409 1.00 83.81 355 ARG A O 1
ATOM 2716 N N . MET A 1 356 ? 2.601 -0.075 11.946 1.00 88.44 356 MET A N 1
ATOM 2717 C CA . MET A 1 356 ? 3.686 -0.112 12.928 1.00 88.44 356 MET A CA 1
ATOM 2718 C C . MET A 1 356 ? 3.794 1.219 13.698 1.00 88.44 356 MET A C 1
ATOM 2720 O O . MET A 1 356 ? 3.297 2.243 13.225 1.00 88.44 356 MET A O 1
ATOM 2724 N N . PRO A 1 357 ? 4.473 1.249 14.865 1.00 88.19 357 PRO A N 1
ATOM 2725 C CA . PRO A 1 357 ? 4.664 2.478 15.646 1.00 88.19 357 PRO A CA 1
ATOM 2726 C C . PRO A 1 357 ? 5.272 3.631 14.839 1.00 88.19 357 PRO A C 1
ATOM 2728 O O . PRO A 1 357 ? 4.899 4.783 15.025 1.00 88.19 357 PRO A O 1
ATOM 2731 N N . MET A 1 358 ? 6.159 3.307 13.897 1.00 89.44 358 MET A N 1
ATOM 2732 C CA . MET A 1 358 ? 6.770 4.252 12.963 1.00 89.44 358 MET A CA 1
ATOM 2733 C C . MET A 1 358 ? 5.736 4.978 12.091 1.00 89.44 358 MET A C 1
ATOM 2735 O O . MET A 1 358 ? 5.784 6.198 11.977 1.00 89.44 358 MET A O 1
ATOM 2739 N N . GLY A 1 359 ? 4.768 4.243 11.536 1.00 89.06 359 GLY A N 1
ATOM 2740 C CA . GLY A 1 359 ? 3.682 4.811 10.742 1.00 89.06 359 GLY A CA 1
ATOM 2741 C C . GLY A 1 359 ? 2.768 5.724 11.549 1.00 89.06 359 GLY A C 1
ATOM 2742 O O . GLY A 1 359 ? 2.449 6.827 11.111 1.00 89.06 359 GLY A O 1
ATOM 2743 N N . ARG A 1 360 ? 2.427 5.310 12.775 1.00 88.56 360 ARG A N 1
ATOM 2744 C CA . ARG A 1 360 ? 1.656 6.145 13.710 1.00 88.56 360 ARG A CA 1
ATOM 2745 C C . ARG A 1 360 ? 2.408 7.419 14.091 1.00 88.56 360 ARG A C 1
ATOM 2747 O O . ARG A 1 360 ? 1.791 8.465 14.244 1.00 88.56 360 ARG A O 1
ATOM 2754 N N . ALA A 1 361 ? 3.733 7.340 14.218 1.00 91.12 361 ALA A N 1
ATOM 2755 C CA . ALA A 1 361 ? 4.572 8.497 14.501 1.00 91.12 361 ALA A CA 1
ATOM 2756 C C . ALA A 1 361 ? 4.621 9.487 13.325 1.00 91.12 361 ALA A C 1
ATOM 2758 O O . ALA A 1 361 ? 4.636 10.690 13.570 1.00 91.12 361 ALA A O 1
ATOM 2759 N N . TRP A 1 362 ? 4.610 9.017 12.068 1.00 92.56 362 TRP A N 1
ATOM 2760 C CA . TRP A 1 362 ? 4.471 9.899 10.898 1.00 92.56 362 TRP A CA 1
ATOM 2761 C C . TRP A 1 362 ? 3.155 10.666 10.933 1.00 92.56 362 TRP A C 1
ATOM 2763 O O . TRP A 1 362 ? 3.160 11.886 10.797 1.00 92.56 362 TRP A O 1
ATOM 2773 N N . GLU A 1 363 ? 2.054 9.953 11.167 1.00 89.00 363 GLU A N 1
ATOM 2774 C CA . GLU A 1 363 ? 0.726 10.557 11.213 1.00 89.00 363 GLU A CA 1
ATOM 2775 C C . GLU A 1 363 ? 0.599 11.554 12.371 1.00 89.00 363 GLU A C 1
ATOM 2777 O O . GLU A 1 363 ? 0.180 12.685 12.154 1.00 89.00 363 GLU A O 1
ATOM 2782 N N . ALA A 1 364 ? 1.046 11.188 13.575 1.00 88.00 364 ALA A N 1
ATOM 2783 C CA . ALA A 1 364 ? 1.034 12.093 14.722 1.00 88.00 364 ALA A CA 1
ATOM 2784 C C . ALA A 1 364 ? 1.868 13.361 14.468 1.00 88.00 364 ALA A C 1
ATOM 2786 O O . ALA A 1 364 ? 1.433 14.464 14.796 1.00 88.00 364 ALA A O 1
ATOM 2787 N N . LEU A 1 365 ? 3.046 13.217 13.845 1.00 89.38 365 LEU A N 1
ATOM 2788 C CA . LEU A 1 365 ? 3.918 14.347 13.526 1.00 89.38 365 LEU A CA 1
ATOM 2789 C C . LEU A 1 365 ? 3.286 15.295 12.499 1.00 89.38 365 LEU A C 1
ATOM 2791 O O . LEU A 1 365 ? 3.490 16.505 12.591 1.00 89.38 365 LEU A O 1
ATOM 2795 N N . ARG A 1 366 ? 2.550 14.746 11.525 1.00 88.44 366 ARG A N 1
ATOM 2796 C CA . ARG A 1 366 ? 1.819 15.520 10.517 1.00 88.44 366 ARG A CA 1
ATOM 2797 C C . ARG A 1 366 ? 0.712 16.370 11.145 1.00 88.44 366 ARG A C 1
ATOM 2799 O O . ARG A 1 366 ? 0.504 17.487 10.683 1.00 88.44 366 ARG A O 1
ATOM 2806 N N . GLU A 1 367 ? 0.006 15.843 12.146 1.00 87.19 367 GLU A N 1
ATOM 2807 C CA . GLU A 1 367 ? -1.077 16.563 12.830 1.00 87.19 367 GLU A CA 1
ATOM 2808 C C . GLU A 1 367 ? -0.535 17.654 13.766 1.00 87.19 367 GLU A C 1
ATOM 2810 O O . GLU A 1 367 ? -0.944 18.808 13.662 1.00 87.19 367 GLU A O 1
ATOM 2815 N N . ASP A 1 368 ? 0.403 17.313 14.660 1.00 88.19 368 ASP A N 1
ATOM 2816 C CA . ASP A 1 368 ? 1.010 18.279 15.581 1.00 88.19 368 ASP A CA 1
ATOM 2817 C C . ASP A 1 368 ? 2.453 17.893 15.963 1.00 88.19 368 ASP A C 1
ATOM 2819 O O . ASP A 1 368 ? 2.723 17.026 16.806 1.00 88.19 368 ASP A O 1
ATOM 2823 N N . GLU A 1 369 ? 3.416 18.596 15.357 1.00 88.06 369 GLU A N 1
ATOM 2824 C CA . GLU A 1 369 ? 4.840 18.426 15.654 1.00 88.06 369 GLU A CA 1
ATOM 2825 C C . GLU A 1 369 ? 5.195 18.836 17.097 1.00 88.06 369 GLU A C 1
ATOM 2827 O O . GLU A 1 369 ? 6.099 18.242 17.690 1.00 88.06 369 GLU A O 1
ATOM 2832 N N . ILE A 1 370 ? 4.516 19.833 17.676 1.00 87.88 370 ILE A N 1
ATOM 2833 C CA . ILE A 1 370 ? 4.795 20.330 19.031 1.00 87.88 370 ILE A CA 1
ATOM 2834 C C . ILE A 1 370 ? 4.332 19.297 20.060 1.00 87.88 370 ILE A C 1
ATOM 2836 O O . ILE A 1 370 ? 5.117 18.926 20.935 1.00 87.88 370 ILE A O 1
ATOM 2840 N N . ALA A 1 371 ? 3.116 18.767 19.919 1.00 88.38 371 ALA A N 1
ATOM 2841 C CA . ALA A 1 371 ? 2.600 17.715 20.795 1.00 88.38 371 ALA A CA 1
ATOM 2842 C C . ALA A 1 371 ? 3.489 16.459 20.763 1.00 88.38 371 ALA A C 1
ATOM 2844 O O . ALA A 1 371 ? 3.845 15.918 21.811 1.00 88.38 371 ALA A O 1
ATOM 2845 N N . CYS A 1 372 ? 3.935 16.042 19.573 1.00 89.56 372 CYS A N 1
ATOM 2846 C CA . CYS A 1 372 ? 4.859 14.915 19.425 1.00 89.56 372 CYS A CA 1
ATOM 2847 C C . CYS A 1 372 ? 6.179 15.133 20.177 1.00 89.56 372 CYS A C 1
ATOM 2849 O O . CYS A 1 372 ? 6.661 14.224 20.857 1.00 89.56 372 CYS A O 1
ATOM 2851 N N . ARG A 1 373 ? 6.760 16.338 20.084 1.00 90.25 373 ARG A N 1
ATOM 2852 C CA . ARG A 1 373 ? 7.996 16.684 20.804 1.00 90.25 373 ARG A CA 1
ATOM 2853 C C . ARG A 1 373 ? 7.805 16.635 22.319 1.00 90.25 373 ARG A C 1
ATOM 2855 O O . ARG A 1 373 ? 8.683 16.123 23.008 1.00 90.25 373 ARG A O 1
ATOM 2862 N N . SER A 1 374 ? 6.668 17.111 22.828 1.00 91.31 374 SER A N 1
ATOM 2863 C CA . SER A 1 374 ? 6.333 17.062 24.260 1.00 91.31 374 SER A CA 1
ATOM 2864 C C . SER A 1 374 ? 6.196 15.630 24.790 1.00 91.31 374 SER A C 1
ATOM 2866 O O . SER A 1 374 ? 6.497 15.377 25.952 1.00 91.31 374 SER A O 1
ATOM 2868 N N . LEU A 1 375 ? 5.810 14.680 23.932 1.00 90.50 375 LEU A N 1
ATOM 2869 C CA . LEU A 1 375 ? 5.758 13.244 24.235 1.00 90.50 375 LEU A CA 1
ATOM 2870 C C . LEU A 1 375 ? 7.117 12.531 24.072 1.00 90.50 375 LEU A C 1
ATOM 2872 O O . LEU A 1 375 ? 7.190 11.308 24.175 1.00 90.50 375 LEU A O 1
ATOM 2876 N N . GLY A 1 376 ? 8.199 13.268 23.792 1.00 91.56 376 GLY A N 1
ATOM 2877 C CA . GLY A 1 376 ? 9.550 12.719 23.630 1.00 91.56 376 GLY A CA 1
ATOM 2878 C C . GLY A 1 376 ? 9.837 12.103 22.255 1.00 91.56 376 GLY A C 1
ATOM 2879 O O . GLY A 1 376 ? 10.889 11.487 22.065 1.00 91.56 376 GLY A O 1
ATOM 2880 N N . LEU A 1 377 ? 8.945 12.266 21.271 1.00 91.69 377 LEU A N 1
ATOM 2881 C CA . LEU A 1 377 ? 9.195 11.816 19.902 1.00 91.69 377 LEU A CA 1
ATOM 2882 C C . LEU A 1 377 ? 10.195 12.746 19.211 1.00 91.69 377 LEU A C 1
ATOM 2884 O O . LEU A 1 377 ? 10.086 13.966 19.289 1.00 91.69 377 LEU A O 1
ATOM 2888 N N . ASN 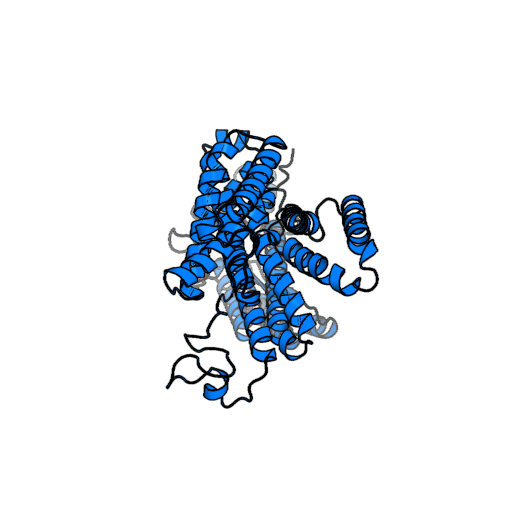A 1 378 ? 11.161 12.170 18.491 1.00 92.12 378 ASN A N 1
ATOM 2889 C CA . ASN A 1 378 ? 12.175 12.931 17.764 1.00 92.12 378 ASN A CA 1
ATOM 2890 C C . ASN A 1 378 ? 11.729 13.190 16.305 1.00 92.12 378 ASN A C 1
ATOM 2892 O O . ASN A 1 378 ? 11.785 12.258 15.492 1.00 92.12 378 ASN A O 1
ATOM 2896 N N . PRO A 1 379 ? 11.362 14.435 15.924 1.00 89.81 379 PRO A N 1
ATOM 2897 C CA . PRO A 1 379 ? 10.876 14.750 14.577 1.00 89.81 379 PRO A CA 1
ATOM 2898 C C . PRO A 1 379 ? 11.893 14.454 13.483 1.00 89.81 379 PRO A C 1
ATOM 2900 O O . PRO A 1 379 ? 11.513 14.046 12.393 1.00 89.81 379 PRO A O 1
ATOM 2903 N N . THR A 1 380 ? 13.184 14.624 13.773 1.00 90.50 380 THR A N 1
ATOM 2904 C CA . THR A 1 380 ? 14.274 14.360 12.829 1.00 90.50 380 THR A CA 1
ATOM 2905 C C . THR A 1 380 ? 14.245 12.910 12.374 1.00 90.50 380 THR A C 1
ATOM 2907 O O . THR A 1 380 ? 14.202 12.643 11.178 1.00 90.50 380 THR A O 1
ATOM 2910 N N . ARG A 1 381 ? 14.208 11.961 13.318 1.00 91.81 381 ARG A N 1
ATOM 2911 C CA . ARG A 1 381 ? 14.177 10.528 12.985 1.00 91.81 381 ARG A CA 1
ATOM 2912 C C . ARG A 1 381 ? 12.912 10.169 12.212 1.00 91.81 381 ARG A C 1
ATOM 2914 O O . ARG A 1 381 ? 12.986 9.432 11.235 1.00 91.81 381 ARG A O 1
ATOM 2921 N N . ILE A 1 382 ? 11.774 10.731 12.616 1.00 92.50 382 ILE A N 1
ATOM 2922 C CA . ILE A 1 382 ? 10.477 10.477 11.986 1.00 92.50 382 ILE A CA 1
ATOM 2923 C C . ILE A 1 382 ? 10.475 10.987 10.533 1.00 92.50 382 ILE A C 1
ATOM 2925 O O . ILE A 1 382 ? 10.222 10.193 9.627 1.00 92.50 382 ILE A O 1
ATOM 2929 N N . LYS A 1 383 ? 10.859 12.249 10.283 1.00 92.25 383 LYS A N 1
ATOM 2930 C CA . LYS A 1 383 ? 10.927 12.845 8.932 1.00 92.25 383 LYS A CA 1
ATOM 2931 C C . LYS A 1 383 ? 11.963 12.165 8.035 1.00 92.25 383 LYS A C 1
ATOM 2933 O O . LYS A 1 383 ? 11.633 11.818 6.905 1.00 92.25 383 LYS A O 1
ATOM 2938 N N . LEU A 1 384 ? 13.184 11.930 8.537 1.00 93.81 384 LEU A N 1
ATOM 2939 C CA . LEU A 1 384 ? 14.232 11.228 7.779 1.00 93.81 384 LEU A CA 1
ATOM 2940 C C . LEU A 1 384 ? 13.741 9.860 7.326 1.00 93.81 384 LEU A C 1
ATOM 2942 O O . LEU A 1 384 ? 13.882 9.495 6.168 1.00 93.81 384 LEU A O 1
ATOM 2946 N N . SER A 1 385 ? 13.106 9.127 8.233 1.00 94.69 385 SER A N 1
ATOM 2947 C CA . SER A 1 385 ? 12.646 7.786 7.927 1.00 94.69 385 SER A CA 1
ATOM 2948 C C . SER A 1 385 ? 11.516 7.743 6.890 1.00 94.69 385 SER A C 1
ATOM 2950 O O . SER A 1 385 ? 11.487 6.822 6.075 1.00 94.69 385 SER A O 1
ATOM 2952 N N . ALA A 1 386 ? 10.639 8.756 6.867 1.00 93.69 386 ALA A N 1
ATOM 2953 C CA . ALA A 1 386 ? 9.628 8.909 5.824 1.00 93.69 386 ALA A CA 1
ATOM 2954 C C . ALA A 1 386 ? 10.283 9.151 4.456 1.00 93.69 386 ALA A C 1
ATOM 2956 O O . ALA A 1 386 ? 9.964 8.445 3.504 1.00 93.69 386 ALA A O 1
ATOM 2957 N N . PHE A 1 387 ? 11.241 10.083 4.374 1.00 93.38 387 PHE A N 1
ATOM 2958 C CA . PHE A 1 387 ? 11.981 10.375 3.139 1.00 93.38 387 PHE A CA 1
ATOM 2959 C C . PHE A 1 387 ? 12.767 9.166 2.628 1.00 93.38 387 PHE A C 1
ATOM 2961 O O . PHE A 1 387 ? 12.668 8.815 1.458 1.00 93.38 387 PHE A O 1
ATOM 2968 N N . THR A 1 388 ? 13.511 8.490 3.503 1.00 95.94 388 THR A N 1
ATOM 2969 C CA . THR A 1 388 ? 14.311 7.309 3.156 1.00 95.94 388 THR A CA 1
ATOM 2970 C C . THR A 1 388 ? 13.446 6.168 2.619 1.00 95.94 388 THR A C 1
ATOM 2972 O O . THR A 1 388 ? 13.781 5.578 1.593 1.00 95.94 388 THR A O 1
ATOM 2975 N N . LEU A 1 389 ? 12.322 5.860 3.278 1.00 95.88 389 LEU A N 1
ATOM 2976 C CA . LEU A 1 389 ? 11.422 4.793 2.830 1.00 95.88 389 LEU A CA 1
ATOM 2977 C C . LEU A 1 389 ? 10.613 5.193 1.593 1.00 95.88 389 LEU A C 1
ATOM 2979 O O . LEU A 1 389 ? 10.416 4.366 0.714 1.00 95.88 389 LEU A O 1
ATOM 2983 N N . GLY A 1 390 ? 10.181 6.449 1.481 1.00 95.75 390 GLY A N 1
ATOM 2984 C CA . GLY A 1 390 ? 9.522 6.945 0.273 1.00 95.75 390 GLY A CA 1
ATOM 2985 C C . GLY A 1 390 ? 10.442 6.905 -0.949 1.00 95.75 390 GLY A C 1
ATOM 2986 O O . GLY A 1 390 ? 10.031 6.442 -2.014 1.00 95.75 390 GLY A O 1
ATOM 2987 N N . ALA A 1 391 ? 11.699 7.328 -0.791 1.00 97.44 391 ALA A N 1
ATOM 2988 C CA . ALA A 1 391 ? 12.702 7.325 -1.853 1.00 97.44 391 ALA A CA 1
ATOM 2989 C C . ALA A 1 391 ? 13.099 5.906 -2.292 1.00 97.44 391 ALA A C 1
ATOM 2991 O O . ALA A 1 391 ? 13.366 5.685 -3.471 1.00 97.44 391 ALA A O 1
ATOM 2992 N N . SER A 1 392 ? 13.099 4.921 -1.387 1.00 98.06 392 SER A N 1
ATOM 2993 C CA . SER A 1 392 ? 13.417 3.535 -1.753 1.00 98.06 392 SER A CA 1
ATOM 2994 C C . SER A 1 392 ? 12.404 2.947 -2.744 1.00 98.06 392 SER A C 1
ATOM 2996 O O . SER A 1 392 ? 12.803 2.323 -3.729 1.00 98.06 392 SER A O 1
ATOM 2998 N N . PHE A 1 393 ? 11.106 3.215 -2.551 1.00 97.69 393 PHE A N 1
ATOM 2999 C CA . PHE A 1 393 ? 10.057 2.820 -3.498 1.00 97.69 393 PHE A CA 1
ATOM 3000 C C . PHE A 1 393 ? 10.206 3.522 -4.854 1.00 97.69 393 PHE A C 1
ATOM 3002 O O . PHE A 1 393 ? 10.015 2.878 -5.887 1.00 97.69 393 PHE A O 1
ATOM 3009 N N . ALA A 1 394 ? 10.617 4.797 -4.865 1.00 97.81 394 ALA A N 1
ATOM 3010 C CA . ALA A 1 394 ? 10.938 5.510 -6.103 1.00 97.81 394 ALA A CA 1
ATOM 3011 C C . ALA A 1 394 ? 12.060 4.807 -6.876 1.00 97.81 394 ALA A C 1
ATOM 3013 O O . ALA A 1 394 ? 11.951 4.595 -8.081 1.00 97.81 394 ALA A O 1
ATOM 3014 N N . GLY A 1 395 ? 13.106 4.387 -6.158 1.00 97.88 395 GLY A N 1
ATOM 3015 C CA . GLY A 1 395 ? 14.246 3.674 -6.722 1.00 97.88 395 GLY A CA 1
ATOM 3016 C C . GLY A 1 395 ? 13.880 2.340 -7.365 1.00 97.88 395 GLY A C 1
ATOM 3017 O O . GLY A 1 395 ? 14.313 2.039 -8.476 1.00 97.88 395 GLY A O 1
ATOM 3018 N N . ILE A 1 396 ? 13.033 1.561 -6.686 1.00 98.12 396 ILE A N 1
ATOM 3019 C CA . ILE A 1 396 ? 12.488 0.296 -7.202 1.00 98.12 396 ILE A CA 1
ATOM 3020 C C . ILE A 1 396 ? 11.670 0.549 -8.476 1.00 98.12 396 ILE A C 1
ATOM 3022 O O . ILE A 1 396 ? 11.855 -0.150 -9.474 1.00 98.12 396 ILE A O 1
ATOM 3026 N N . GLY A 1 397 ? 10.807 1.573 -8.467 1.00 97.50 397 GLY A N 1
ATOM 3027 C CA . GLY A 1 397 ? 10.060 2.001 -9.652 1.00 97.50 397 GLY A CA 1
ATOM 3028 C C . GLY A 1 397 ? 10.981 2.405 -10.808 1.00 97.50 397 GLY A C 1
ATOM 3029 O O . GLY A 1 397 ? 10.736 2.017 -11.947 1.00 97.50 397 GLY A O 1
ATOM 3030 N N . GLY A 1 398 ? 12.076 3.109 -10.505 1.00 97.25 398 GLY A N 1
ATOM 3031 C CA . GLY A 1 398 ? 13.098 3.560 -11.456 1.00 97.25 398 GLY A CA 1
ATOM 3032 C C . GLY A 1 398 ? 13.832 2.424 -12.142 1.00 97.25 398 GLY A C 1
ATOM 3033 O O . GLY A 1 398 ? 13.907 2.382 -13.370 1.00 97.25 398 GLY A O 1
ATOM 3034 N N . ALA A 1 399 ? 14.328 1.467 -11.359 1.00 97.50 399 ALA A N 1
ATOM 3035 C CA . ALA A 1 399 ? 14.996 0.285 -11.892 1.00 97.50 399 ALA A CA 1
ATOM 3036 C C . ALA A 1 399 ? 14.063 -0.525 -12.800 1.00 97.50 399 ALA A C 1
ATOM 3038 O O . ALA A 1 399 ? 14.457 -0.942 -13.889 1.00 97.50 399 ALA A O 1
ATOM 3039 N N . PHE A 1 400 ? 12.806 -0.709 -12.385 1.00 97.75 400 PHE A N 1
ATOM 3040 C CA . PHE A 1 400 ? 11.824 -1.425 -13.192 1.00 97.75 400 PHE A CA 1
ATOM 3041 C C . PHE A 1 400 ? 11.433 -0.661 -14.469 1.00 97.75 400 PHE A C 1
ATOM 3043 O O . PHE A 1 400 ? 11.312 -1.277 -15.528 1.00 97.75 400 PHE A O 1
ATOM 3050 N N . PHE A 1 401 ? 11.308 0.668 -14.412 1.00 97.06 401 PHE A N 1
ATOM 3051 C CA . PHE A 1 401 ? 11.100 1.499 -15.601 1.00 97.06 401 PHE A CA 1
ATOM 3052 C C . PHE A 1 401 ? 12.241 1.350 -16.611 1.00 97.06 401 PHE A C 1
ATOM 3054 O O . PHE A 1 401 ? 11.985 1.050 -17.778 1.00 97.06 401 PHE A O 1
ATOM 3061 N N . ALA A 1 402 ? 13.492 1.469 -16.157 1.00 96.62 402 ALA A N 1
ATOM 3062 C CA . ALA A 1 402 ? 14.668 1.291 -17.006 1.00 96.62 402 ALA A CA 1
ATOM 3063 C C . ALA A 1 402 ? 14.719 -0.120 -17.627 1.00 96.62 402 ALA A C 1
ATOM 3065 O O . ALA A 1 402 ? 15.003 -0.267 -18.816 1.00 96.62 402 ALA A O 1
ATOM 3066 N N . ALA A 1 403 ? 14.357 -1.158 -16.862 1.00 94.31 403 ALA A N 1
ATOM 3067 C CA . ALA A 1 403 ? 14.272 -2.535 -17.352 1.00 94.31 403 ALA A CA 1
ATOM 3068 C C . ALA A 1 403 ? 13.166 -2.748 -18.394 1.00 94.31 403 ALA A C 1
ATOM 3070 O O . ALA A 1 403 ? 13.355 -3.493 -19.356 1.00 94.31 403 ALA A O 1
ATOM 3071 N N . ARG A 1 404 ? 12.007 -2.104 -18.219 1.00 94.31 404 ARG A N 1
ATOM 3072 C CA . ARG A 1 404 ? 10.905 -2.166 -19.187 1.00 94.31 404 ARG A CA 1
ATOM 3073 C C . ARG A 1 404 ? 11.280 -1.467 -20.491 1.00 94.31 404 ARG A C 1
ATOM 3075 O O . ARG A 1 404 ? 11.069 -2.043 -21.561 1.00 94.31 404 ARG A O 1
ATOM 3082 N N . GLN A 1 405 ? 11.802 -0.245 -20.392 1.00 92.62 405 GLN A N 1
ATOM 3083 C CA . GLN A 1 405 ? 12.112 0.605 -21.541 1.00 92.62 405 GLN A CA 1
ATOM 3084 C C . GLN A 1 405 ? 13.352 0.110 -22.304 1.00 92.62 405 GLN A C 1
ATOM 3086 O O . GLN A 1 405 ? 13.430 0.278 -23.519 1.00 92.62 405 GLN A O 1
ATOM 3091 N N . GLY A 1 406 ? 14.307 -0.528 -21.615 1.00 93.06 406 GLY A N 1
ATOM 3092 C CA . GLY A 1 406 ? 15.587 -0.967 -22.190 1.00 93.06 406 GLY A CA 1
ATOM 3093 C C . GLY A 1 406 ? 16.587 0.175 -22.428 1.00 93.06 406 GLY A C 1
ATOM 3094 O O . GLY A 1 406 ? 17.651 -0.040 -23.012 1.00 93.06 406 GLY A O 1
ATOM 3095 N N . LEU A 1 407 ? 16.234 1.382 -21.989 1.00 94.56 407 LEU A N 1
ATOM 3096 C CA . LEU A 1 407 ? 16.984 2.627 -22.101 1.00 94.56 407 LEU A CA 1
ATOM 3097 C C . LEU A 1 407 ? 16.653 3.482 -20.874 1.00 94.56 407 LEU A C 1
ATOM 3099 O O . LEU A 1 407 ? 15.500 3.513 -20.440 1.00 94.56 407 LEU A O 1
ATOM 3103 N N . VAL A 1 408 ? 17.641 4.203 -20.350 1.00 96.25 408 VAL A N 1
ATOM 3104 C CA . VAL A 1 408 ? 17.423 5.261 -19.359 1.00 96.25 408 VAL A CA 1
ATOM 3105 C C . VAL A 1 408 ? 18.131 6.535 -19.808 1.00 96.25 408 VAL A C 1
ATOM 3107 O O . VAL A 1 408 ? 19.325 6.502 -20.090 1.00 96.25 408 VAL A O 1
ATOM 3110 N N . ASN A 1 409 ? 17.402 7.649 -19.891 1.00 95.31 409 ASN A N 1
ATOM 3111 C CA . ASN A 1 409 ? 17.942 8.962 -20.251 1.00 95.31 409 ASN A CA 1
ATOM 3112 C C . ASN A 1 409 ? 17.412 10.059 -19.301 1.00 95.31 409 ASN A C 1
ATOM 3114 O O . ASN A 1 409 ? 16.363 9.868 -18.675 1.00 95.31 409 ASN A O 1
ATOM 3118 N N . PRO A 1 410 ? 18.091 11.217 -19.168 1.00 94.81 410 PRO A N 1
ATOM 3119 C CA . PRO A 1 410 ? 17.708 12.238 -18.187 1.00 94.81 410 PRO A CA 1
ATOM 3120 C C . PRO A 1 410 ? 16.357 12.897 -18.501 1.00 94.81 410 PRO A C 1
ATOM 3122 O O . PRO A 1 410 ? 15.651 13.335 -17.593 1.00 94.81 410 PRO A O 1
ATOM 3125 N N . GLU A 1 411 ? 15.970 12.942 -19.776 1.00 92.69 411 GLU A N 1
ATOM 3126 C CA . GLU A 1 411 ? 14.708 13.533 -20.241 1.00 92.69 411 GLU A CA 1
ATOM 3127 C C . GLU A 1 411 ? 13.465 12.757 -19.789 1.00 92.69 411 GLU A C 1
ATOM 3129 O O . GLU A 1 411 ? 12.377 13.321 -19.744 1.00 92.69 411 GLU A O 1
ATOM 3134 N N . SER A 1 412 ? 13.615 11.495 -19.379 1.00 92.25 412 SER A N 1
ATOM 3135 C CA . SER A 1 412 ? 12.521 10.722 -18.778 1.00 92.25 412 SER A CA 1
ATOM 3136 C C . SER A 1 412 ? 12.183 11.164 -17.343 1.00 92.25 412 SER A C 1
ATOM 3138 O O . SER A 1 412 ? 11.179 10.726 -16.786 1.00 92.25 412 SER A O 1
ATOM 3140 N N . PHE A 1 413 ? 13.005 12.019 -16.720 1.00 95.56 413 PHE A N 1
ATOM 3141 C CA . PHE A 1 413 ? 12.922 12.373 -15.297 1.00 95.56 413 PHE A CA 1
ATOM 3142 C C . PHE A 1 413 ? 12.729 13.880 -15.085 1.00 95.56 413 PHE A C 1
ATOM 3144 O O . PHE A 1 413 ? 13.522 14.551 -14.422 1.00 95.56 413 PHE A O 1
ATOM 3151 N N . THR A 1 414 ? 11.678 14.445 -15.680 1.00 94.69 414 THR A N 1
ATOM 3152 C CA . THR A 1 414 ? 11.406 15.891 -15.621 1.00 94.69 414 THR A CA 1
ATOM 3153 C C . THR A 1 414 ? 10.572 16.309 -14.410 1.00 94.69 414 THR A C 1
ATOM 3155 O O . THR A 1 414 ? 9.925 15.495 -13.749 1.00 94.69 414 THR A O 1
ATOM 3158 N N . PHE A 1 415 ? 10.524 17.618 -14.145 1.00 91.94 415 PHE A N 1
ATOM 3159 C CA . PHE A 1 415 ? 9.605 18.187 -13.158 1.00 91.94 415 PHE A CA 1
ATOM 3160 C C . PHE A 1 415 ? 8.135 17.834 -13.441 1.00 91.94 415 PHE A C 1
ATOM 3162 O O . PHE A 1 415 ? 7.390 17.568 -12.500 1.00 91.94 415 PHE A O 1
ATOM 3169 N N . ILE A 1 416 ? 7.723 17.784 -14.715 1.00 89.81 416 ILE A N 1
ATOM 3170 C CA . ILE A 1 416 ? 6.347 17.423 -15.094 1.00 89.81 416 ILE A CA 1
ATOM 3171 C C . ILE A 1 416 ? 6.021 16.011 -14.600 1.00 89.81 416 ILE A C 1
ATOM 3173 O O . ILE A 1 416 ? 4.956 15.804 -14.026 1.00 89.81 416 ILE A O 1
ATOM 3177 N N . GLU A 1 417 ? 6.957 15.070 -14.731 1.00 93.19 417 GLU A N 1
ATOM 3178 C CA . GLU A 1 417 ? 6.783 13.712 -14.209 1.00 93.19 417 GLU A CA 1
ATOM 3179 C C . GLU A 1 417 ? 6.651 13.689 -12.684 1.00 93.19 417 GLU A C 1
ATOM 3181 O O . GLU A 1 417 ? 5.771 13.024 -12.139 1.00 93.19 417 GLU A O 1
ATOM 3186 N N . SER A 1 418 ? 7.454 14.489 -11.979 1.00 93.81 418 SER A N 1
ATOM 3187 C CA . SER A 1 418 ? 7.321 14.656 -10.526 1.00 93.81 418 SER A CA 1
ATOM 3188 C C . SER A 1 418 ? 5.945 15.210 -10.132 1.00 93.81 418 SER A C 1
ATOM 3190 O O . SER A 1 418 ? 5.294 14.705 -9.215 1.00 93.81 418 SER A O 1
ATOM 3192 N N . ALA A 1 419 ? 5.466 16.220 -10.864 1.00 91.81 419 ALA A N 1
ATOM 3193 C CA . ALA A 1 419 ? 4.159 16.826 -10.652 1.00 91.81 419 ALA A CA 1
ATOM 3194 C C . ALA A 1 419 ? 3.014 15.841 -10.935 1.00 91.81 419 ALA A C 1
ATOM 3196 O O . ALA A 1 419 ? 2.028 15.842 -10.200 1.00 91.81 419 ALA A O 1
ATOM 3197 N N . LEU A 1 420 ? 3.151 14.965 -11.937 1.00 91.75 420 LEU A N 1
ATOM 3198 C CA . LEU A 1 420 ? 2.198 13.884 -12.204 1.00 91.75 420 LEU A CA 1
ATOM 3199 C C . LEU A 1 420 ? 2.146 12.879 -11.046 1.00 91.75 420 LEU A C 1
ATOM 3201 O O . LEU A 1 420 ? 1.055 12.523 -10.603 1.00 91.75 420 LEU A O 1
ATOM 3205 N N . ILE A 1 421 ? 3.295 12.466 -10.500 1.00 95.31 421 ILE A N 1
ATOM 3206 C CA . ILE A 1 421 ? 3.341 11.554 -9.343 1.00 95.31 421 ILE A CA 1
ATOM 3207 C C . ILE A 1 421 ? 2.704 12.215 -8.110 1.00 95.31 421 ILE A C 1
ATOM 3209 O O . ILE A 1 421 ? 1.922 11.579 -7.399 1.00 95.31 421 ILE A O 1
ATOM 3213 N N . LEU A 1 422 ? 2.968 13.502 -7.868 1.00 93.31 422 LEU A N 1
ATOM 3214 C CA . LEU A 1 422 ? 2.298 14.245 -6.800 1.00 93.31 422 LEU A CA 1
ATOM 3215 C C . LEU A 1 422 ? 0.787 14.351 -7.046 1.00 93.31 422 LEU A C 1
ATOM 3217 O O . LEU A 1 422 ? 0.003 14.140 -6.120 1.00 93.31 422 LEU A O 1
ATOM 3221 N N . ALA A 1 423 ? 0.366 14.629 -8.281 1.00 91.25 423 ALA A N 1
ATOM 3222 C CA . ALA A 1 423 ? -1.042 14.696 -8.654 1.00 91.25 423 ALA A CA 1
ATOM 3223 C C . ALA A 1 423 ? -1.752 13.361 -8.406 1.00 91.25 423 ALA A C 1
ATOM 3225 O O . ALA A 1 423 ? -2.862 13.374 -7.889 1.00 91.25 423 ALA A O 1
ATOM 3226 N N . VAL A 1 424 ? -1.110 12.217 -8.662 1.00 93.75 424 VAL A N 1
ATOM 3227 C CA . VAL A 1 424 ? -1.638 10.890 -8.296 1.00 93.75 424 VAL A CA 1
ATOM 3228 C C . VAL A 1 424 ? -1.935 10.800 -6.794 1.00 93.75 424 VAL A C 1
ATOM 3230 O O . VAL A 1 424 ? -2.993 10.307 -6.400 1.00 93.75 424 VAL A O 1
ATOM 3233 N N . VAL A 1 425 ? -1.041 11.304 -5.940 1.00 93.50 425 VAL A N 1
ATOM 3234 C CA . VAL A 1 425 ? -1.227 11.274 -4.479 1.00 93.50 425 VAL A CA 1
ATOM 3235 C C . VAL A 1 425 ? -2.329 12.226 -4.023 1.00 93.50 425 VAL A C 1
ATOM 3237 O O . VAL A 1 425 ? -3.200 11.842 -3.239 1.00 93.50 425 VAL A O 1
ATOM 3240 N N . VAL A 1 426 ? -2.322 13.457 -4.532 1.00 89.94 426 VAL A N 1
ATOM 3241 C CA . VAL A 1 426 ? -3.314 14.482 -4.185 1.00 89.94 426 VAL A CA 1
ATOM 3242 C C . VAL A 1 426 ? -4.704 14.086 -4.692 1.00 89.94 426 VAL A C 1
ATOM 3244 O O . VAL A 1 426 ? -5.664 14.115 -3.922 1.00 89.94 426 VAL A O 1
ATOM 3247 N N . LEU A 1 427 ? -4.808 13.639 -5.949 1.00 90.31 427 LEU A N 1
ATOM 3248 C CA . LEU A 1 427 ? -6.049 13.169 -6.566 1.00 90.31 427 LEU A CA 1
ATOM 3249 C C . LEU A 1 427 ? -6.576 11.914 -5.859 1.00 90.31 427 LEU A C 1
ATOM 3251 O O . LEU A 1 427 ? -7.771 11.788 -5.597 1.00 90.31 427 LEU A O 1
ATOM 3255 N N . GLY A 1 428 ? -5.697 10.977 -5.508 1.00 88.44 428 GLY A N 1
ATOM 3256 C CA . GLY A 1 428 ? -6.091 9.782 -4.768 1.00 88.44 428 GLY A CA 1
ATOM 3257 C C . GLY A 1 428 ? -6.659 10.105 -3.385 1.00 88.44 428 GLY A C 1
ATOM 3258 O O . GLY A 1 428 ? -7.631 9.486 -2.944 1.00 88.44 428 GLY A O 1
ATOM 3259 N N . GLY A 1 429 ? -6.100 11.128 -2.745 1.00 88.69 429 GLY A N 1
ATOM 3260 C CA . GLY A 1 429 ? -6.380 11.527 -1.375 1.00 88.69 429 GLY A CA 1
ATOM 3261 C C . GLY A 1 429 ? -5.202 11.182 -0.478 1.00 88.69 429 GLY A C 1
ATOM 3262 O O . GLY A 1 429 ? -4.854 10.011 -0.302 1.00 88.69 429 GLY A O 1
ATOM 3263 N N . MET A 1 430 ? -4.597 12.212 0.113 1.00 85.75 430 MET A N 1
ATOM 3264 C CA . MET A 1 430 ? -3.419 12.081 0.972 1.00 85.75 430 MET A CA 1
ATOM 3265 C C . MET A 1 430 ? -3.666 11.094 2.121 1.00 85.75 430 MET A C 1
ATOM 3267 O O . MET A 1 430 ? -4.603 11.254 2.904 1.00 85.75 430 MET A O 1
ATOM 3271 N N . GLY A 1 431 ? -2.810 10.076 2.230 1.00 84.12 431 GLY A N 1
ATOM 3272 C CA . GLY A 1 431 ? -2.923 9.019 3.240 1.00 84.12 431 GLY A CA 1
ATOM 3273 C C . GLY A 1 431 ? -3.828 7.846 2.838 1.00 84.12 431 GLY A C 1
ATOM 3274 O O . GLY A 1 431 ? -3.979 6.902 3.611 1.00 84.12 431 GLY A O 1
ATOM 3275 N N . SER A 1 432 ? -4.403 7.840 1.629 1.00 89.62 432 SER A N 1
ATOM 3276 C CA . SER A 1 432 ? -5.232 6.734 1.128 1.00 89.62 432 SER A CA 1
ATOM 3277 C C . SER A 1 432 ? -4.513 5.896 0.076 1.00 89.62 432 SER A C 1
ATOM 3279 O O . SER A 1 432 ? -4.346 6.309 -1.067 1.00 89.62 432 SER A O 1
ATOM 3281 N N . GLN A 1 433 ? -4.129 4.668 0.433 1.00 89.62 433 GLN A N 1
ATOM 3282 C CA . GLN A 1 433 ? -3.465 3.754 -0.507 1.00 89.62 433 GLN A CA 1
ATOM 3283 C C . GLN A 1 433 ? -4.379 3.362 -1.682 1.00 89.62 433 GLN A C 1
ATOM 3285 O O . GLN A 1 433 ? -3.934 3.345 -2.823 1.00 89.62 433 GLN A O 1
ATOM 3290 N N . LEU A 1 434 ? -5.665 3.089 -1.425 1.00 88.31 434 LEU A N 1
ATOM 3291 C CA . LEU A 1 434 ? -6.628 2.730 -2.478 1.00 88.31 434 LEU A CA 1
ATOM 3292 C C . LEU A 1 434 ? -6.925 3.905 -3.413 1.00 88.31 434 LEU A C 1
ATOM 3294 O O . LEU A 1 434 ? -7.050 3.711 -4.620 1.00 88.31 434 LEU A O 1
ATOM 3298 N N . GLY A 1 435 ? -7.012 5.115 -2.856 1.00 89.75 435 GLY A N 1
ATOM 3299 C CA . GLY A 1 435 ? -7.185 6.332 -3.638 1.00 89.75 435 GLY A CA 1
ATOM 3300 C C . GLY A 1 435 ? -6.023 6.561 -4.599 1.00 89.75 435 GLY A C 1
ATOM 3301 O O . GLY A 1 435 ? -6.254 6.796 -5.780 1.00 89.75 435 GLY A O 1
ATOM 3302 N N . VAL A 1 436 ? -4.786 6.416 -4.113 1.00 93.31 436 VAL A N 1
ATOM 3303 C CA . VAL A 1 436 ? -3.560 6.524 -4.923 1.00 93.31 436 VAL A CA 1
ATOM 3304 C C . VAL A 1 436 ? -3.554 5.524 -6.080 1.00 93.31 436 VAL A C 1
ATOM 3306 O O . VAL A 1 436 ? -3.251 5.909 -7.205 1.00 93.31 436 VAL A O 1
ATOM 3309 N N . ILE A 1 437 ? -3.932 4.261 -5.839 1.00 93.19 437 ILE A N 1
ATOM 3310 C CA . ILE A 1 437 ? -4.007 3.249 -6.908 1.00 93.19 437 ILE A CA 1
ATOM 3311 C C . ILE A 1 437 ? -5.006 3.681 -7.984 1.00 93.19 437 ILE A C 1
ATOM 3313 O O . ILE A 1 437 ? -4.680 3.678 -9.168 1.00 93.19 437 ILE A O 1
ATOM 3317 N N . LEU A 1 438 ? -6.218 4.073 -7.579 1.00 91.69 438 LEU A N 1
ATOM 3318 C CA . LEU A 1 438 ? -7.263 4.494 -8.510 1.00 91.69 438 LEU A CA 1
ATOM 3319 C C . LEU A 1 438 ? -6.840 5.732 -9.311 1.00 91.69 438 LEU A C 1
ATOM 3321 O O . LEU A 1 438 ? -7.049 5.780 -10.520 1.00 91.69 438 LEU A O 1
ATOM 3325 N N . ALA A 1 439 ? -6.222 6.708 -8.646 1.00 91.81 439 ALA A N 1
ATOM 3326 C CA . ALA A 1 439 ? -5.721 7.921 -9.274 1.00 91.81 439 ALA A CA 1
ATOM 3327 C C . ALA A 1 439 ? -4.592 7.638 -10.270 1.00 91.81 439 ALA A C 1
ATOM 3329 O O . ALA A 1 439 ? -4.617 8.197 -11.358 1.00 91.81 439 ALA A O 1
ATOM 3330 N N . ALA A 1 440 ? -3.647 6.749 -9.949 1.00 93.56 440 ALA A N 1
ATOM 3331 C CA . ALA A 1 440 ? -2.589 6.341 -10.875 1.00 93.56 440 ALA A CA 1
ATOM 3332 C C . ALA A 1 440 ? -3.171 5.681 -12.130 1.00 93.56 440 ALA A C 1
ATOM 3334 O O . ALA A 1 440 ? -2.851 6.081 -13.245 1.00 93.56 440 ALA A O 1
ATOM 3335 N N . LEU A 1 441 ? -4.088 4.724 -11.956 1.00 91.81 441 LEU A N 1
ATOM 3336 C CA . LEU A 1 441 ? -4.753 4.059 -13.078 1.00 91.81 441 LEU A CA 1
ATOM 3337 C C . LEU A 1 441 ? -5.517 5.059 -13.952 1.00 91.81 441 LEU A C 1
ATOM 3339 O O . LEU A 1 441 ? -5.403 5.019 -15.174 1.00 91.81 441 LEU A O 1
ATOM 3343 N N . LEU A 1 442 ? -6.259 5.980 -13.334 1.00 89.12 442 LEU A N 1
ATOM 3344 C CA . LEU A 1 442 ? -7.037 6.987 -14.047 1.00 89.12 442 LEU A CA 1
ATOM 3345 C C . LEU A 1 442 ? -6.140 7.998 -14.769 1.00 89.12 442 LEU A C 1
ATOM 3347 O O . LEU A 1 442 ? -6.352 8.248 -15.952 1.00 89.12 442 LEU A O 1
ATOM 3351 N N . LEU A 1 443 ? -5.132 8.557 -14.095 1.00 87.06 443 LEU A N 1
ATOM 3352 C CA . LEU A 1 443 ? -4.253 9.578 -14.669 1.00 87.06 443 LEU A CA 1
ATOM 3353 C C . LEU A 1 443 ? -3.312 9.027 -15.739 1.00 87.06 443 LEU A C 1
ATOM 3355 O O . LEU A 1 443 ? -2.941 9.775 -16.637 1.00 87.06 443 LEU A O 1
ATOM 3359 N N . THR A 1 444 ? -2.953 7.744 -15.690 1.00 86.88 444 THR A N 1
ATOM 3360 C CA . THR A 1 444 ? -2.169 7.119 -16.762 1.00 86.88 444 THR A CA 1
ATOM 3361 C C . THR A 1 444 ? -3.048 6.670 -17.935 1.00 86.88 444 THR A C 1
ATOM 3363 O O . THR A 1 444 ? -2.627 6.798 -19.081 1.00 86.88 444 THR A O 1
ATOM 3366 N N . ALA A 1 445 ? -4.274 6.189 -17.693 1.00 84.56 445 ALA A N 1
ATOM 3367 C CA . ALA A 1 445 ? -5.169 5.743 -18.767 1.00 84.56 445 ALA A CA 1
ATOM 3368 C C . ALA A 1 445 ? -5.865 6.901 -19.507 1.00 84.56 445 ALA A C 1
ATOM 3370 O O . ALA A 1 445 ? -6.097 6.816 -20.712 1.00 84.56 445 ALA A O 1
ATOM 3371 N N . LEU A 1 446 ? -6.196 7.995 -18.815 1.00 81.75 446 LEU A N 1
ATOM 3372 C CA . LEU A 1 446 ? -6.935 9.127 -19.385 1.00 81.75 446 LEU A CA 1
ATOM 3373 C C . LEU A 1 446 ? -6.221 9.798 -20.586 1.00 81.75 446 LEU A C 1
ATOM 3375 O O . LEU A 1 446 ? -6.888 10.066 -21.590 1.00 81.75 446 LEU A O 1
ATOM 3379 N N . PRO A 1 447 ? -4.894 10.033 -20.555 1.00 76.12 447 PRO A N 1
ATOM 3380 C CA . PRO A 1 447 ? -4.127 10.496 -21.713 1.00 76.12 447 PRO A CA 1
ATOM 3381 C C . PRO A 1 447 ? -4.204 9.575 -22.935 1.00 76.12 447 PRO A C 1
ATOM 3383 O O . PRO A 1 447 ? -4.150 10.070 -24.057 1.00 76.12 447 PRO A O 1
ATOM 3386 N N . GLU A 1 448 ? -4.330 8.259 -22.734 1.00 80.06 448 GLU A N 1
ATOM 3387 C CA . GLU A 1 448 ? -4.431 7.291 -23.835 1.00 80.06 448 GLU A CA 1
ATOM 3388 C C . GLU A 1 448 ? -5.840 7.289 -24.441 1.00 80.06 448 GLU A C 1
ATOM 3390 O O . GLU A 1 448 ? -5.997 7.223 -25.656 1.00 80.06 448 GLU A O 1
ATOM 3395 N N . LEU A 1 449 ? -6.875 7.445 -23.610 1.00 77.31 449 LEU A N 1
ATOM 3396 C CA . LEU A 1 449 ? -8.263 7.556 -24.075 1.00 77.31 449 LEU A CA 1
ATOM 3397 C C . LEU A 1 449 ? -8.534 8.874 -24.812 1.00 77.31 449 LEU A C 1
ATOM 3399 O O . LEU A 1 449 ? -9.360 8.920 -25.716 1.00 77.31 449 LEU A O 1
ATOM 3403 N N . THR A 1 450 ? -7.834 9.947 -24.442 1.00 76.50 450 THR A N 1
ATOM 3404 C CA . THR A 1 450 ? -7.949 11.272 -25.079 1.00 76.50 450 THR A CA 1
ATOM 3405 C C . THR A 1 450 ? -6.886 11.507 -26.152 1.00 76.50 450 THR A C 1
ATOM 3407 O O . THR A 1 450 ? -6.657 12.644 -26.561 1.00 76.50 450 THR A O 1
ATOM 3410 N N . ARG A 1 451 ? -6.241 10.439 -26.641 1.00 74.06 451 ARG A N 1
ATOM 3411 C CA . ARG A 1 451 ? -5.142 10.515 -27.611 1.00 74.06 451 ARG A CA 1
ATOM 3412 C C . ARG A 1 451 ? -5.513 11.236 -28.910 1.00 74.06 451 ARG A C 1
ATOM 3414 O O . ARG A 1 451 ? -4.656 11.892 -29.492 1.00 74.06 451 ARG A O 1
ATOM 3421 N N . GLU A 1 452 ? -6.775 11.172 -29.331 1.00 76.75 452 GLU A N 1
ATOM 3422 C CA . GLU A 1 452 ? -7.294 11.908 -30.497 1.00 76.75 452 GLU A CA 1
ATOM 3423 C C . GLU A 1 452 ? -7.286 13.439 -30.302 1.00 76.75 452 GLU A C 1
ATOM 3425 O O . GLU A 1 452 ? -7.252 14.186 -31.274 1.00 76.75 452 GLU A O 1
ATOM 3430 N N . PHE A 1 453 ? -7.230 13.913 -29.052 1.00 78.06 453 PHE A N 1
ATOM 3431 C CA . PHE A 1 453 ? -7.148 15.325 -28.661 1.00 78.06 453 PHE A CA 1
ATOM 3432 C C . PHE A 1 453 ? -5.766 15.676 -28.086 1.00 78.06 453 PHE A C 1
ATOM 3434 O O . PHE A 1 453 ? -5.664 16.421 -27.108 1.00 78.06 453 PHE A O 1
ATOM 3441 N N . ALA A 1 454 ? -4.693 15.124 -28.667 1.00 68.88 454 ALA A N 1
ATOM 3442 C CA . ALA A 1 454 ? -3.326 15.233 -28.147 1.00 68.88 454 ALA A CA 1
ATOM 3443 C C . ALA A 1 454 ? -2.896 16.674 -27.798 1.00 68.88 454 ALA A C 1
ATOM 3445 O O . ALA A 1 454 ? -2.240 16.877 -26.775 1.00 68.88 454 ALA A O 1
ATOM 3446 N N . GLU A 1 455 ? -3.317 17.672 -28.585 1.00 76.94 455 GLU A N 1
ATOM 3447 C CA . GLU A 1 455 ? -3.018 19.094 -28.346 1.00 76.94 455 GLU A CA 1
ATOM 3448 C C . GLU A 1 455 ? -3.673 19.650 -27.069 1.00 76.94 455 GLU A C 1
ATOM 3450 O O . GLU A 1 455 ? -3.091 20.485 -26.379 1.00 76.94 455 GLU A O 1
ATOM 3455 N N . TYR A 1 456 ? -4.855 19.149 -26.696 1.00 79.00 456 TYR A N 1
ATOM 3456 C CA . TYR A 1 456 ? -5.609 19.612 -25.525 1.00 79.00 456 TYR A CA 1
ATOM 3457 C C . TYR A 1 456 ? -5.362 18.769 -24.270 1.00 79.00 456 TYR A C 1
ATOM 3459 O O . TYR A 1 456 ? -5.914 19.063 -23.210 1.00 79.00 456 TYR A O 1
ATOM 3467 N N . ARG A 1 457 ? -4.515 17.738 -24.344 1.00 72.75 457 ARG A N 1
ATOM 3468 C CA . ARG A 1 457 ? -4.313 16.746 -23.274 1.00 72.75 457 ARG A CA 1
ATOM 3469 C C . ARG A 1 457 ? -3.938 17.365 -21.926 1.00 72.75 457 ARG A C 1
ATOM 3471 O O . ARG A 1 457 ? -4.525 17.018 -20.904 1.00 72.75 457 ARG A O 1
ATOM 3478 N N . MET A 1 458 ? -2.998 18.313 -21.921 1.00 75.56 458 MET A N 1
ATOM 3479 C CA . MET A 1 458 ? -2.575 19.012 -20.697 1.00 75.56 458 MET A CA 1
ATOM 3480 C C . MET A 1 458 ? -3.671 19.927 -20.140 1.00 75.56 458 MET A C 1
ATOM 3482 O O . MET A 1 458 ? -3.793 20.075 -18.925 1.00 75.56 458 MET A O 1
ATOM 3486 N N . LEU A 1 459 ? -4.498 20.506 -21.015 1.00 82.56 459 LEU A N 1
ATOM 3487 C CA . LEU A 1 459 ? -5.620 21.354 -20.623 1.00 82.56 459 LEU A CA 1
ATOM 3488 C C . LEU A 1 459 ? -6.747 20.520 -20.002 1.00 82.56 459 LEU A C 1
ATOM 3490 O O . LEU A 1 459 ? -7.252 20.877 -18.941 1.00 82.56 459 LEU A O 1
ATOM 3494 N N . VAL A 1 460 ? -7.081 19.374 -20.605 1.00 78.50 460 VAL A N 1
ATOM 3495 C CA . VAL A 1 460 ? -8.039 18.406 -20.047 1.00 78.50 460 VAL A CA 1
ATOM 3496 C C . VAL A 1 460 ? -7.546 17.880 -18.700 1.00 78.50 460 VAL A C 1
ATOM 3498 O O . VAL A 1 460 ? -8.313 17.852 -17.740 1.00 78.50 460 VAL A O 1
ATOM 3501 N N . PHE A 1 461 ? -6.262 17.530 -18.592 1.00 75.31 461 PHE A N 1
ATOM 3502 C CA . PHE A 1 461 ? -5.653 17.108 -17.330 1.00 75.31 461 PHE A CA 1
ATOM 3503 C C . PHE A 1 461 ? -5.783 18.184 -16.238 1.00 75.31 461 PHE A C 1
ATOM 3505 O O . PHE A 1 461 ? -6.279 17.901 -15.147 1.00 75.31 461 PHE A O 1
ATOM 3512 N N . GLY A 1 462 ? -5.395 19.429 -16.538 1.00 81.88 462 GLY A N 1
ATOM 3513 C CA . GLY A 1 462 ? -5.511 20.549 -15.601 1.00 81.88 462 GLY A CA 1
ATOM 3514 C C . GLY A 1 462 ? -6.958 20.822 -15.186 1.00 81.88 462 GLY A C 1
ATOM 3515 O O . GLY A 1 462 ? -7.235 21.023 -14.005 1.00 81.88 462 GLY A O 1
ATOM 3516 N N . LEU A 1 463 ? -7.899 20.749 -16.132 1.00 84.69 463 LEU A N 1
ATOM 3517 C CA . LEU A 1 463 ? -9.326 20.912 -15.859 1.00 84.69 463 LEU A CA 1
ATOM 3518 C C . LEU A 1 463 ? -9.855 19.817 -14.925 1.00 84.69 463 LEU A C 1
ATOM 3520 O O . LEU A 1 463 ? -10.544 20.132 -13.959 1.00 84.69 463 LEU A O 1
ATOM 3524 N N . VAL A 1 464 ? -9.511 18.548 -15.170 1.00 80.06 464 VAL A N 1
ATOM 3525 C CA . VAL A 1 464 ? -9.901 17.425 -14.300 1.00 80.06 464 VAL A CA 1
ATOM 3526 C C . VAL A 1 464 ? -9.368 17.628 -12.883 1.00 80.06 464 VAL A C 1
ATOM 3528 O O . VAL A 1 464 ? -10.115 17.438 -11.923 1.00 80.06 464 VAL A O 1
ATOM 3531 N N . MET A 1 465 ? -8.118 18.080 -12.741 1.00 78.06 465 MET A N 1
ATOM 3532 C CA . MET A 1 465 ? -7.536 18.405 -11.438 1.00 78.06 465 MET A CA 1
ATOM 3533 C C . MET A 1 465 ? -8.298 19.532 -10.728 1.00 78.06 465 MET A C 1
ATOM 3535 O O . MET A 1 465 ? -8.638 19.385 -9.555 1.00 78.06 465 MET A O 1
ATOM 3539 N N . ILE A 1 466 ? -8.623 20.626 -11.425 1.00 84.62 466 ILE A N 1
ATOM 3540 C CA . ILE A 1 466 ? -9.365 21.762 -10.851 1.00 84.62 466 ILE A CA 1
ATOM 3541 C C . ILE A 1 466 ? -10.782 21.344 -10.437 1.00 84.62 466 ILE A C 1
ATOM 3543 O O . ILE A 1 466 ? -11.192 21.592 -9.304 1.00 84.62 466 ILE A O 1
ATOM 3547 N N . LEU A 1 467 ? -11.528 20.684 -11.329 1.00 85.38 467 LEU A N 1
ATOM 3548 C CA . LEU A 1 467 ? -12.885 20.199 -11.052 1.00 85.38 467 LEU A CA 1
ATOM 3549 C C . LEU A 1 467 ? -12.903 19.268 -9.839 1.00 85.38 467 LEU A C 1
ATOM 3551 O O . LEU A 1 467 ? -13.772 19.368 -8.971 1.00 85.38 467 LEU A O 1
ATOM 3555 N N . MET A 1 468 ? -11.911 18.387 -9.751 1.00 80.38 468 MET A N 1
ATOM 3556 C CA . MET A 1 468 ? -11.779 17.484 -8.624 1.00 80.38 468 MET A CA 1
ATOM 3557 C C . MET A 1 468 ? -11.449 18.231 -7.326 1.00 80.38 468 MET A C 1
ATOM 3559 O O . MET A 1 468 ? -12.083 17.954 -6.311 1.00 80.38 468 MET A O 1
ATOM 3563 N N . MET A 1 469 ? -10.546 19.215 -7.346 1.00 80.88 469 MET A N 1
ATOM 3564 C CA . MET A 1 469 ? -10.254 20.040 -6.167 1.00 80.88 469 MET A CA 1
ATOM 3565 C C . MET A 1 469 ? -11.485 20.820 -5.682 1.00 80.88 469 MET A C 1
ATOM 3567 O O . MET A 1 469 ? -11.650 20.998 -4.477 1.00 80.88 469 MET A O 1
ATOM 3571 N N . MET A 1 470 ? -12.378 21.228 -6.591 1.00 85.25 470 MET A N 1
ATOM 3572 C CA . MET A 1 470 ? -13.634 21.897 -6.234 1.00 85.25 470 MET A CA 1
ATOM 3573 C C . MET A 1 470 ? -14.667 20.945 -5.614 1.00 85.25 470 MET A C 1
ATOM 3575 O O . MET A 1 470 ? -15.297 21.293 -4.618 1.00 85.25 470 MET A O 1
ATOM 3579 N N . TRP A 1 471 ? -14.868 19.752 -6.183 1.00 83.75 471 TRP A N 1
ATOM 3580 C CA . TRP A 1 471 ? -15.940 18.840 -5.747 1.00 83.75 471 TRP A CA 1
ATOM 3581 C C . TRP A 1 471 ? -15.513 17.803 -4.701 1.00 83.75 471 TRP A C 1
ATOM 3583 O O . TRP A 1 471 ? -16.344 17.298 -3.944 1.00 83.75 471 TRP A O 1
ATOM 3593 N N . ARG A 1 472 ? -14.229 17.448 -4.656 1.00 83.50 472 ARG A N 1
ATOM 3594 C CA . ARG A 1 472 ? -13.647 16.416 -3.784 1.00 83.50 472 ARG A CA 1
ATOM 3595 C C . ARG A 1 472 ? -12.263 16.855 -3.269 1.00 83.50 472 ARG A C 1
ATOM 3597 O O . ARG A 1 472 ? -11.270 16.180 -3.537 1.00 83.50 472 ARG A O 1
ATOM 3604 N N . PRO A 1 473 ? -12.181 17.918 -2.443 1.00 78.50 473 PRO A N 1
ATOM 3605 C CA . PRO A 1 473 ? -10.907 18.491 -1.984 1.00 78.50 473 PRO A CA 1
ATOM 3606 C C . PRO A 1 473 ? -10.035 17.530 -1.156 1.00 78.50 473 PRO A C 1
ATOM 3608 O O . PRO A 1 473 ? -8.849 17.776 -0.967 1.00 78.50 473 PRO A O 1
ATOM 3611 N N . GLN A 1 474 ? -10.604 16.431 -0.651 1.00 81.25 474 GLN A N 1
ATOM 3612 C CA . GLN A 1 474 ? -9.886 15.433 0.148 1.00 81.25 474 GLN A CA 1
ATOM 3613 C C . GLN A 1 474 ? -9.353 14.240 -0.669 1.00 81.25 474 GLN A C 1
ATOM 3615 O O . GLN A 1 474 ? -8.761 13.333 -0.081 1.00 81.25 474 GLN A O 1
ATOM 3620 N N . GLY A 1 475 ? -9.578 14.191 -1.986 1.00 82.88 475 GLY A N 1
ATOM 3621 C CA . GLY A 1 475 ? -9.264 13.011 -2.797 1.00 82.88 475 GLY A CA 1
ATOM 3622 C C . GLY A 1 475 ? -10.489 12.273 -3.335 1.00 82.88 475 GLY A C 1
ATOM 3623 O O . GLY A 1 475 ? -11.609 12.448 -2.850 1.00 82.88 475 GLY A O 1
ATOM 3624 N N . LEU A 1 476 ? -10.260 11.377 -4.299 1.00 81.25 476 LEU A N 1
ATOM 3625 C CA . LEU A 1 476 ? -11.259 10.425 -4.797 1.00 81.25 476 LEU A CA 1
ATOM 3626 C C . LEU A 1 476 ? -11.750 9.491 -3.683 1.00 81.25 476 LEU A C 1
ATOM 3628 O O . LEU A 1 476 ? -12.949 9.242 -3.552 1.00 81.25 476 LEU A O 1
ATOM 3632 N N . LEU A 1 477 ? -10.820 8.980 -2.872 1.00 82.06 477 LEU A N 1
ATOM 3633 C CA . LEU A 1 477 ? -11.104 8.073 -1.764 1.00 82.06 477 LEU A CA 1
ATOM 3634 C C . LEU A 1 477 ? -10.320 8.524 -0.529 1.00 82.06 477 LEU A C 1
ATOM 3636 O O . LEU A 1 477 ? -9.273 7.944 -0.245 1.00 82.06 477 LEU A O 1
ATOM 3640 N N . PRO A 1 478 ? -10.795 9.533 0.220 1.00 76.50 478 PRO A N 1
ATOM 3641 C CA . PRO A 1 478 ? -10.071 10.046 1.376 1.00 76.50 478 PRO A CA 1
ATOM 3642 C C . PRO A 1 478 ? -9.900 8.978 2.459 1.00 76.50 478 PRO A C 1
ATOM 3644 O O . PRO A 1 478 ? -10.767 8.118 2.665 1.00 76.50 478 PRO A O 1
ATOM 3647 N N . ALA A 1 479 ? -8.781 9.047 3.180 1.00 71.50 479 ALA A N 1
ATOM 3648 C CA . ALA A 1 479 ? -8.539 8.185 4.327 1.00 71.50 479 ALA A CA 1
ATOM 3649 C C . ALA A 1 479 ? -9.593 8.468 5.413 1.00 71.50 479 ALA A C 1
ATOM 3651 O O . ALA A 1 479 ? -9.680 9.578 5.934 1.00 71.50 479 ALA A O 1
ATOM 3652 N N . ARG A 1 480 ? -10.420 7.469 5.752 1.00 63.03 480 ARG A N 1
ATOM 3653 C CA . ARG A 1 480 ? -11.376 7.584 6.863 1.00 63.03 480 ARG A CA 1
ATOM 3654 C C . ARG A 1 480 ? -10.650 7.289 8.169 1.00 63.03 480 ARG A C 1
ATOM 3656 O O . ARG A 1 480 ? -10.227 6.154 8.383 1.00 63.03 480 ARG A O 1
ATOM 3663 N N . ARG A 1 481 ? -10.526 8.304 9.019 1.00 62.59 481 ARG A N 1
ATOM 3664 C CA . ARG A 1 481 ? -9.888 8.213 10.334 1.00 62.59 481 ARG A CA 1
ATOM 3665 C C . ARG A 1 481 ? -10.957 8.058 11.422 1.00 62.59 481 ARG A C 1
ATOM 3667 O O . ARG A 1 481 ? -11.967 8.758 11.353 1.00 62.59 481 ARG A O 1
ATOM 3674 N N . PRO A 1 482 ? -10.775 7.165 12.410 1.00 50.47 482 PRO A N 1
ATOM 3675 C CA . PRO A 1 482 ? -11.597 7.172 13.613 1.00 50.47 482 PRO A CA 1
ATOM 3676 C C . PRO A 1 482 ? -11.265 8.439 14.409 1.00 50.47 482 PRO A C 1
ATOM 3678 O O . PRO A 1 482 ? -10.194 8.538 15.003 1.00 50.47 482 PRO A O 1
ATOM 3681 N N . HIS A 1 483 ? -12.153 9.429 14.383 1.00 45.47 483 HIS A N 1
ATOM 3682 C CA . HIS A 1 483 ? -12.071 10.561 15.297 1.00 45.47 483 HIS A CA 1
ATOM 3683 C C . HIS A 1 483 ? -12.686 10.127 16.626 1.00 45.47 483 HIS A C 1
ATOM 3685 O O . HIS A 1 483 ? -13.875 9.827 16.689 1.00 45.47 483 HIS A O 1
ATOM 3691 N N . VAL A 1 484 ? -11.870 10.053 17.676 1.00 43.94 484 VAL A N 1
ATOM 3692 C CA . VAL A 1 484 ? -12.387 9.955 19.042 1.00 43.94 484 VAL A CA 1
ATOM 3693 C C . VAL A 1 484 ? -12.677 11.382 19.483 1.00 43.94 484 VAL A C 1
ATOM 3695 O O . VAL A 1 484 ? -11.776 12.101 19.912 1.00 43.94 484 VAL A O 1
ATOM 3698 N N . GLU A 1 485 ? -13.919 11.822 19.306 1.00 41.12 485 GLU A N 1
ATOM 3699 C CA . GLU A 1 485 ? -14.380 13.047 19.949 1.00 41.12 485 GLU A CA 1
ATOM 3700 C C . GLU A 1 485 ? -14.525 12.754 21.442 1.00 41.12 485 GLU A C 1
ATOM 3702 O O . GLU A 1 485 ? -15.361 11.952 21.858 1.00 41.12 485 GLU A O 1
ATOM 3707 N N . LEU A 1 486 ? -13.659 13.361 22.256 1.00 42.47 486 LEU A N 1
ATOM 3708 C CA . LEU A 1 486 ? -13.848 13.354 23.699 1.00 42.47 486 LEU A CA 1
ATOM 3709 C C . LEU A 1 486 ? -15.098 14.198 23.994 1.00 42.47 486 LEU A C 1
ATOM 3711 O O . LEU A 1 486 ? -15.145 15.350 23.547 1.00 42.47 486 LEU A O 1
ATOM 3715 N N . PRO A 1 487 ? -16.108 13.663 24.704 1.00 43.09 487 PRO A N 1
ATOM 3716 C CA . PRO 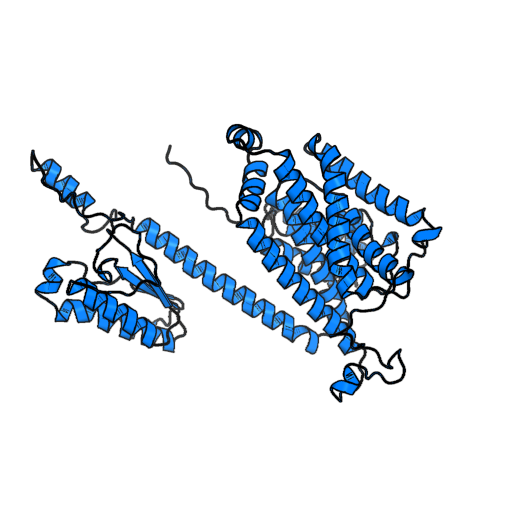A 1 487 ? -17.234 14.478 25.134 1.00 43.09 487 PRO A CA 1
ATOM 3717 C C . PRO A 1 487 ? -16.699 15.650 25.967 1.00 43.09 487 PRO A C 1
ATOM 3719 O O . PRO A 1 487 ? -15.873 15.451 26.861 1.00 43.09 487 PRO A O 1
ATOM 3722 N N . ARG A 1 488 ? -17.112 16.866 25.592 1.00 44.00 488 ARG A N 1
ATOM 3723 C CA . ARG A 1 488 ? -16.762 18.112 26.285 1.00 44.00 488 ARG A CA 1
ATOM 3724 C C . ARG A 1 488 ? -17.459 18.232 27.628 1.00 44.00 488 ARG A C 1
ATOM 3726 O O . ARG A 1 488 ? -18.636 17.814 27.706 1.00 44.00 488 ARG A O 1
#

Foldseek 3Di:
DLVVCVVVLDQEDEDPWADPPQVVCQVVLVVRLVGQAVVLLSNLLSLQVSLHEYEEEAEPQQAPQDDDDDDDPPDHGDHDGSNNVSNVNNVVSNVVSNHNYDYHYAYQEDEPDDDGDVVVVVVVVVVDPDDDDDDPHDDDYDYPVNVVVVVVVVVVVVVVVVVVVVVLVCLLPPLVPDDLVVLLLLLQLLLLLLLLLLVLLQCQQQVQAALQLLLLLQQLQLQQLQCCVPVVDALVVSLQVLLQRLLVVLLVLLVVLVVDDDVVSHVSNNVSNVVSLVCLQPPCVRQVHQQGGFQRAAHADVPAALDPDDPDPPGDHPCVVVVHDRDPSVSSSVLSVVSSVLSVVSCVVSVVCCPDPLVVLSNVCNVPVPVCVVVVHDSSVSNSVSSSSSSSSSSSSNSSVCNSVRGRGSVVRDSVVSVLSVLLCQQLFRNDSNSSSVSSSCSSVVCVVCVVVVVCSVVVVVVVSVVCCVPPVRHPDYDDDPDPDDDD

Secondary structure (DSSP, 8-state):
-HHHHHHH--SEEEE------HHHHHH-HHHHHIIIIIHHHHHHHHHHHTT-EEEEEEEGGGS---SSSPPPTTSPP---SHHHHHHHHHHHHHHHTT--EEEEEE-SEE-SSS--HHHHHHHHHTT-S------S-----EEHHHHHHHHHHHHHHHHHHHHHHHHHHHHHHGGGTS-HHHHHHHHHHHHHHHHHHHHIIIIIIS----S-HHHHHHHHHHHHHHHHHHH---HHHHHHHHHHHHHHHHHHHHHHHTT--THHHHHHHHHHHHHHHHHHHH-HHHH-GGG-EE-PPPPPBTTB--SSS-SSTTPPPHHHHHTPPP-HHHHHHHHHHHHHHHHHHHHHHHHHHHHSHHHHHHHHHHH-HHHHHHTT--HHHHHHHHHHHHHHHHHHHHHHHHHHHSEE-GGGS-HHHHHHHHHHHHHH-TT-HHHHHHHHHHHHHHHHHTGGGGGGHHHHHHHHHHHHHHH-TT-SS-----------

Sequence (488 aa):
MVDTVRALRPDVIVNAAAHTAVDRAESEPDLARTLNALTPGALAQEAARSAALFVHYSTDYVFDGSGQRPWLETDPPAPLSVYGRTKLEGEQAVQQSGAQHLIFRTSWVYAARGANFAKTMLRLAQQQERLTVIDDQWGAPTGAELLADVTAHAIRARQQRMAIGVLFVAGLVWPFFGSRGAVDVATLALIYVILGLGLNIVVGFAGLLDLGYVGFYAVGGYTYALLNQYFGLTFWECLPIAGAMSALFGFLLGFPVLRLRGDYLAIVTLGFGEIIRLLLNNLTSLTGGPDGISGIPKPTVFGIEMARNAKVEGTRTFHELLGWTYSGEHMVIFLYLLALLLVGATLLVSSRLIRMPMGRAWEALREDEIACRSLGLNPTRIKLSAFTLGASFAGIGGAFFAARQGLVNPESFTFIESALILAVVVLGGMGSQLGVILAALLLTALPELTREFAEYRMLVFGLVMILMMMWRPQGLLPARRPHVELPR

Radius of gyration: 29.33 Å; chains: 1; bounding box: 69×54×83 Å

pLDDT: mean 89.67, std 8.62, range [41.12, 98.31]